Protein AF-A0A158PFU8-F1 (afdb_monomer)

Solvent-accessible surface area (backbone atoms only — not comparable to full-atom values): 24226 Å² total; per-residue (Å²): 132,86,88,90,86,88,87,84,88,77,92,75,87,72,85,65,92,55,83,73,73,72,76,42,40,31,36,37,28,40,74,80,55,76,87,56,80,82,58,69,76,83,52,67,86,47,52,58,71,37,78,46,75,53,52,62,50,78,42,99,86,74,44,71,46,54,56,26,104,49,36,45,83,44,89,92,51,70,25,60,61,66,80,40,66,94,68,68,58,57,47,81,46,75,62,85,61,74,56,66,77,40,70,61,47,43,53,50,39,44,55,60,59,68,48,96,60,63,99,71,56,41,37,30,43,31,32,30,40,40,57,43,67,75,34,35,90,54,46,50,74,48,51,82,44,33,69,30,41,32,41,35,47,82,45,39,50,63,63,76,43,88,82,59,83,78,71,77,56,29,58,60,61,51,101,86,36,58,48,63,49,8,52,48,42,46,49,52,49,42,49,77,30,73,41,59,45,59,32,35,26,48,31,40,71,82,68,81,53,72,66,50,53,52,50,44,59,72,67,49,38,13,32,36,29,38,52,39,54,84,75,50,32,72,79,33,82,84,73,69,49,61,30,40,65,56,46,48,50,30,65,71,65,59,36,63,66,71,75,62,71,66,59,74,68,73,72,69,86,28,78,39,80,41,47,58,85,43,57,82,63,61,67,84,79,54,59,54,87,68,35,44,27,40,35,40,23,65,25,41,74,44,100,82,41,41,73,47,69,50,68,52,41,54,54,42,52,52,53,46,51,52,48,41,72,71,36,95,80,36,74,51,36,43,25,40,30,34,24,46,85,37,52,67,66,59,55,48,62,41,45,74,38,69,66,44,32,52,4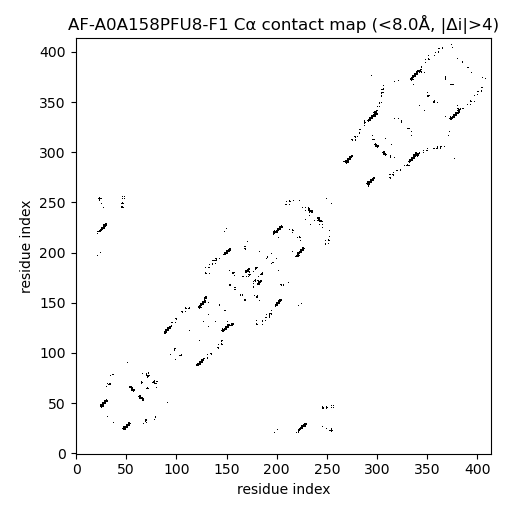7,30,44,50,39,49,46,52,47,32,60,73,69,71,36,72,45,74,41,82,34,78,33,82,61,77,84,86,48,85,59,48,60,57,43,50,51,53,49,54,55,58,42,61,76,70,44,78,76,84,76,69,94,75,78,136

Organism: Angiostrongylus costaricensis (NCBI:txid334426)

Mean predicted aligned error: 17.08 Å

Secondary structure (DSSP, 8-state):
------------------------EEEEEE-PPTT----GGGGTTS--SEEEE----B-TTSPBPPSSTTS---TTS--THHHHTT---EEEEE--SGGGGSSHHHHHHHHHHHS---TT-EEEEEE-HHHHHHHGGGTHHHHTT-SEEEEETTS-GGGGSTT----SS-SS-BTTB-GGGSHHHHHHHHHHTT--GGGEEEEE-SS-HHHHHHHHHHTT-SEEEES-GGGS-TT-TTSS-SSHHHHHHHHHHT---------TT-----EEEE-GGGGG--GGGS-TTT-SEEEEEEEEE-TTSPEE--HHHHHHHHHHHHHHHH-TT---EEEEEESTT--HHHHHHHHHSHHHHHHHHHHHHHHHHHTT-SEEEE---SS---SHHHHHHHHHHHHHHHHHSPP---S---

Foldseek 3Di:
DDDDDDDDDDDDPDPPPPPVLQLAAEEAEAADAAPDQDDCVLVVPFLHPHYHYAQWDQDPVRDIDPRDPRQDVDPVRRGNVVVCVVPDQEDEDEDDDCVLVPCNLLVVLQVVLPPPDDPRYFYEYEYELLVCVVCLLPVVSNQVSGQAYEYALPDFVQVVDVPDDADFAAAQDDPNHDLSSHPVSSVVSNVVSVRPQLRYEYEGEQDDPLVVLVVSVVSVHVYYYYPHLVPAAQPCPVVCDGRNVSRVSSVSSVSPPPVPVCPVPPLPQAEAEDELVCLVPQCVVDDLSRHQEYEFDDWEADLVLAIDDDPSSLNVLVNNVVCQVPDPRHNYFYEYEYAAAPDQVSLCSQQVDPVSLVSNLVNVQVVCVVSVGQYYDYNNYPDPPPDPCSVVSVVVSVVSSVVRHDDPDDDDDD

Nearest PDB structures (foldseek):
  5y2b-assembly1_A  TM=7.414E-01  e=1.163E-07  Ostrinia furnacalis
  5xep-assembly2_F  TM=8.460E-01  e=6.122E-06  Mus musculus
  5xep-assembly2_E  TM=8.469E-01  e=8.685E-06  Mus musculus
  5xep-assembly1_B  TM=8.460E-01  e=1.034E-05  Mus musculus
  4r5e-assembly1_A  TM=8.044E-01  e=1.510E-04  Cycas revoluta

Radius of gyration: 27.93 Å; Cα contacts (8 Å, |Δi|>4): 615; chains: 1; bounding box: 65×87×74 Å

InterPro domains:
  IPR001223 Glycoside hydrolase family 18, catalytic domain [PF00704] (272-405)
  IPR001223 Glycoside hydrolase family 18, catalytic domain [PS51910] (268-414)
  IPR017853 Glycoside hydrolase superfamily [SSF51445] (88-249)
  IPR017853 Glycoside hydrolase superfamily [SSF51445] (274-407)
  IPR050314 Glycosyl hydrolase family 18 [PTHR11177] (268-406)

Sequence (414 aa):
MAMFLIVVSLLSLTLINGVQTASCSFYCFVSPALKETFDISFYRNLSCTHFVYGSSRIRPDMSLYGVTARDNMDVMKPGNLRKFLGHLDGLFIRIDGPILESTISQHFLSAVSMTPSKPSFKTTLAISPRWMWRIGDRLSDLVDYVDHIYIAMEELPSSEDAYSVSHLDPLMSAQSIPLEDTISGCIDKMLNSDIPAKKIIVGLSSGGRTFKIHWINHQGLGGVGLSSLQLDDPTDRCGLGQYPSHMMIGKMLKCRTRDHHRQPPAQCTRLCYLDKGAEKFDPWSLQPYWCSHLVIGPIDIQLTDAIEISVPVKNLISRVNDWIRKSDDNKAKIVLSIGAQQMNDIWRMELSIPIKRMNLINNIKNTVRFMNASGVEISWTFEPLGSVMDASLLSQFLVDLRTVLPQVGGLLTP

pLDDT: mean 80.52, std 19.11, range [22.08, 97.0]

Structure (mmCIF, N/CA/C/O backbone):
data_AF-A0A158PFU8-F1
#
_entry.id   AF-A0A158PFU8-F1
#
loop_
_atom_site.group_PDB
_atom_site.id
_atom_site.type_symbol
_atom_site.label_atom_id
_atom_site.label_alt_id
_atom_site.label_comp_id
_atom_site.label_asym_id
_atom_site.label_entity_id
_atom_site.label_seq_id
_atom_site.pdbx_PDB_ins_code
_atom_site.Cartn_x
_atom_site.Cartn_y
_atom_site.Cartn_z
_atom_site.occupancy
_atom_site.B_iso_or_equiv
_atom_site.auth_seq_id
_atom_site.auth_comp_id
_atom_site.auth_asym_id
_atom_site.auth_atom_id
_atom_site.pdbx_PDB_model_num
ATOM 1 N N . MET A 1 1 ? 8.825 -63.154 5.229 1.00 31.97 1 MET A N 1
ATOM 2 C CA . MET A 1 1 ? 7.919 -62.853 6.359 1.00 31.97 1 MET A CA 1
ATOM 3 C C . MET A 1 1 ? 7.050 -61.666 5.962 1.00 31.97 1 MET A C 1
ATOM 5 O O . MET A 1 1 ? 7.581 -60.758 5.344 1.00 31.97 1 MET A O 1
ATOM 9 N N . ALA A 1 2 ? 5.747 -61.788 6.231 1.00 28.09 2 ALA A N 1
ATOM 10 C CA . ALA A 1 2 ? 4.592 -60.898 6.007 1.00 28.09 2 ALA A CA 1
ATOM 11 C C . ALA A 1 2 ? 4.867 -5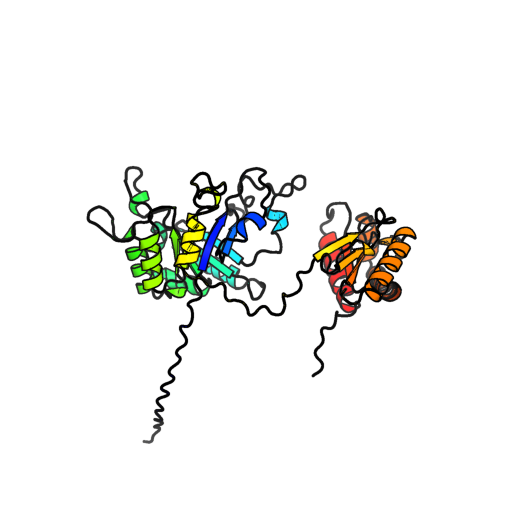9.386 5.766 1.00 28.09 2 ALA A C 1
ATOM 13 O O . ALA A 1 2 ? 5.686 -58.805 6.464 1.00 28.09 2 ALA A O 1
ATOM 14 N N . MET A 1 3 ? 4.308 -58.759 4.711 1.00 26.41 3 MET A N 1
ATOM 15 C CA . MET A 1 3 ? 2.933 -58.189 4.578 1.00 26.41 3 MET A CA 1
ATOM 16 C C . MET A 1 3 ? 2.841 -56.814 5.285 1.00 26.41 3 MET A C 1
ATOM 18 O O . MET A 1 3 ? 3.115 -56.725 6.471 1.00 26.41 3 MET A O 1
ATOM 22 N N . PHE A 1 4 ? 2.583 -55.697 4.593 1.00 24.91 4 PHE A N 1
ATOM 23 C CA . PHE A 1 4 ? 1.232 -55.281 4.201 1.00 24.91 4 PHE A CA 1
ATOM 24 C C . PHE A 1 4 ? 1.160 -54.477 2.894 1.00 24.91 4 PHE A C 1
ATOM 26 O O . PHE A 1 4 ? 1.997 -53.634 2.588 1.00 24.91 4 PHE A O 1
ATOM 33 N N . LEU A 1 5 ? 0.067 -54.748 2.186 1.00 24.41 5 LEU A N 1
ATOM 34 C CA . LEU A 1 5 ? -0.442 -54.111 0.982 1.00 24.41 5 LEU A CA 1
ATOM 35 C C . LEU A 1 5 ? -1.706 -53.340 1.386 1.00 24.41 5 LEU A C 1
ATOM 37 O O . LEU A 1 5 ? -2.567 -53.936 2.029 1.00 24.41 5 LEU A O 1
ATOM 41 N N . ILE A 1 6 ? -1.857 -52.076 0.983 1.00 22.08 6 ILE A N 1
ATOM 42 C CA . ILE A 1 6 ? -3.178 -51.475 0.737 1.00 22.08 6 ILE A CA 1
ATOM 43 C C . ILE A 1 6 ? -3.069 -50.652 -0.546 1.00 22.08 6 ILE A C 1
ATOM 45 O O . ILE A 1 6 ? -2.431 -49.604 -0.585 1.00 22.08 6 ILE A O 1
ATOM 49 N N . VAL A 1 7 ? -3.713 -51.156 -1.595 1.00 30.36 7 VAL A N 1
ATOM 50 C CA . VAL A 1 7 ? -4.114 -50.393 -2.776 1.00 30.36 7 VAL A CA 1
ATOM 51 C C . VAL A 1 7 ? -5.617 -50.200 -2.659 1.00 30.36 7 VAL A C 1
ATOM 53 O O . VAL A 1 7 ? -6.341 -51.188 -2.583 1.00 30.36 7 VAL A O 1
ATOM 56 N N . VAL A 1 8 ? -6.092 -48.957 -2.709 1.00 22.50 8 VAL A N 1
ATOM 57 C CA . VAL A 1 8 ? -7.432 -48.650 -3.225 1.00 22.50 8 VAL A CA 1
ATOM 58 C C . VAL A 1 8 ? -7.310 -47.404 -4.090 1.00 22.50 8 VAL A C 1
ATOM 60 O O . VAL A 1 8 ? -6.978 -46.322 -3.616 1.00 22.50 8 VAL A O 1
ATOM 63 N N . SER A 1 9 ? -7.543 -47.598 -5.383 1.00 32.50 9 SER A N 1
ATOM 64 C CA . SER A 1 9 ? -7.695 -46.547 -6.380 1.00 32.50 9 SER A CA 1
ATOM 65 C C . SER A 1 9 ? -9.160 -46.111 -6.409 1.00 32.50 9 SER A C 1
ATOM 67 O O . SER A 1 9 ? -10.050 -46.960 -6.391 1.00 32.50 9 SER A O 1
ATOM 69 N N . LEU A 1 10 ? -9.422 -44.807 -6.486 1.00 22.45 10 LEU A N 1
ATOM 70 C CA . LEU A 1 10 ? -10.720 -44.286 -6.906 1.00 22.45 10 LEU A CA 1
ATOM 71 C C . LEU A 1 10 ? -10.498 -43.015 -7.724 1.00 22.45 10 LEU A C 1
ATOM 73 O O . LEU A 1 10 ? -10.173 -41.953 -7.194 1.00 22.45 10 LEU A O 1
ATOM 77 N N . LEU A 1 11 ? -10.677 -43.154 -9.040 1.00 28.84 11 LEU A N 1
ATOM 78 C CA . LEU A 1 11 ? -10.940 -42.039 -9.937 1.00 28.84 11 LEU A CA 1
ATOM 79 C C . LEU A 1 11 ? -12.129 -41.244 -9.388 1.00 28.84 11 LEU A C 1
ATOM 81 O O . LEU A 1 11 ? -13.253 -41.739 -9.359 1.00 28.84 11 LEU A O 1
ATOM 85 N N . SER A 1 12 ? -11.887 -39.991 -9.021 1.00 24.19 12 SER A N 1
ATOM 86 C CA . SER A 1 12 ? -12.915 -38.958 -9.054 1.00 24.19 12 SER A CA 1
ATOM 87 C C . SER A 1 12 ? -12.615 -38.061 -10.242 1.00 24.19 12 SER A C 1
ATOM 89 O O . SER A 1 12 ? -11.758 -37.184 -10.190 1.00 24.19 12 SER A O 1
ATOM 91 N N . LEU A 1 13 ? -13.323 -38.322 -11.338 1.00 26.81 13 LEU A N 1
ATOM 92 C CA . LEU A 1 13 ? -13.509 -37.385 -12.436 1.00 26.81 13 LEU A CA 1
ATOM 93 C C . LEU A 1 13 ? -14.462 -36.298 -11.923 1.00 26.81 13 LEU A C 1
ATOM 95 O O . LEU A 1 13 ? -15.665 -36.329 -12.165 1.00 26.81 13 LEU A O 1
ATOM 99 N N . THR A 1 14 ? -13.936 -35.351 -11.152 1.00 26.59 14 THR A N 1
ATOM 100 C CA . THR A 1 14 ? -14.622 -34.083 -10.938 1.00 26.59 14 THR A CA 1
ATOM 101 C C . THR A 1 14 ? -14.236 -33.158 -12.083 1.00 26.59 14 THR A C 1
ATOM 103 O O . THR A 1 14 ? -13.202 -32.496 -12.083 1.00 26.59 14 THR A O 1
ATOM 106 N N . LEU A 1 15 ? -15.124 -33.106 -13.077 1.00 31.70 15 LEU A N 1
ATOM 107 C CA . LEU A 1 15 ? -15.382 -31.892 -13.842 1.00 31.70 15 LEU A CA 1
ATOM 108 C C . LEU A 1 15 ? -15.686 -30.768 -12.843 1.00 31.70 15 LEU A C 1
ATOM 110 O O . LEU A 1 15 ? -16.838 -30.500 -12.516 1.00 31.70 15 LEU A O 1
ATOM 114 N N . ILE A 1 16 ? -14.648 -30.100 -12.351 1.00 30.95 16 ILE A N 1
ATOM 115 C CA . ILE A 1 16 ? -14.786 -28.730 -11.886 1.00 30.95 16 ILE A CA 1
ATOM 116 C C . ILE A 1 16 ? -14.443 -27.878 -13.100 1.00 30.95 16 ILE A C 1
ATOM 118 O O . ILE A 1 16 ? -13.315 -27.437 -13.302 1.00 30.95 16 ILE A O 1
ATOM 122 N N . ASN A 1 17 ? -15.477 -27.638 -13.910 1.00 32.44 17 ASN A N 1
ATOM 123 C CA . ASN A 1 17 ? -15.646 -26.347 -14.562 1.00 32.44 17 ASN A CA 1
ATOM 124 C C . ASN A 1 17 ? -15.708 -25.292 -13.456 1.00 32.44 17 ASN A C 1
ATOM 126 O O . ASN A 1 17 ? -16.758 -24.848 -13.009 1.00 32.44 17 ASN A O 1
ATOM 130 N N . GLY A 1 18 ? -14.534 -24.947 -12.973 1.00 30.00 18 GLY A N 1
ATOM 131 C CA . GLY A 1 18 ? -14.270 -23.837 -12.105 1.00 30.00 18 GLY A CA 1
ATOM 132 C C . GLY A 1 18 ? -12.925 -23.382 -12.589 1.00 30.00 18 GLY A C 1
ATOM 133 O O . GLY A 1 18 ? -11.903 -23.867 -12.118 1.00 30.00 18 GLY A O 1
ATOM 134 N N . VAL A 1 19 ? -12.938 -22.488 -13.579 1.00 32.72 19 VAL A N 1
ATOM 135 C CA . VAL A 1 19 ? -11.838 -21.551 -13.764 1.00 32.72 19 VAL A CA 1
ATOM 136 C C . VAL A 1 19 ? -11.640 -20.949 -12.382 1.00 32.72 19 VAL A C 1
ATOM 138 O O . VAL A 1 19 ? -12.402 -20.080 -11.959 1.00 32.72 19 VAL A O 1
ATOM 141 N N . GLN A 1 20 ? -10.702 -21.511 -11.623 1.00 36.12 20 GLN A N 1
ATOM 142 C CA . GLN A 1 20 ? -10.224 -20.927 -10.396 1.00 36.12 20 GLN A CA 1
ATOM 143 C C . GLN A 1 20 ? -9.591 -19.646 -10.898 1.00 36.12 20 GLN A C 1
ATOM 145 O O . GLN A 1 20 ? -8.508 -19.673 -11.473 1.00 36.12 20 GLN A O 1
ATOM 150 N N . THR A 1 21 ? -10.364 -18.560 -10.863 1.00 40.78 21 THR A N 1
ATOM 151 C CA . THR A 1 21 ? -9.918 -17.255 -11.322 1.00 40.78 21 THR A CA 1
ATOM 152 C C . THR A 1 21 ? -8.665 -16.980 -10.521 1.00 40.78 21 THR A C 1
ATOM 154 O O . THR A 1 21 ? -8.763 -16.758 -9.310 1.00 40.78 21 THR A O 1
ATOM 157 N N . ALA A 1 22 ? -7.505 -17.122 -11.167 1.00 47.59 22 ALA A N 1
ATOM 158 C CA . ALA A 1 22 ? -6.227 -16.822 -10.562 1.00 47.59 22 ALA A CA 1
ATOM 159 C C . ALA A 1 22 ? -6.383 -15.446 -9.916 1.00 47.59 22 ALA A C 1
ATOM 161 O O . ALA A 1 22 ? -6.897 -14.519 -10.551 1.00 47.59 22 ALA A O 1
ATOM 162 N N . SER A 1 23 ? -6.085 -15.349 -8.618 1.00 63.56 23 SER A N 1
ATOM 163 C CA . SER A 1 23 ? -6.153 -14.079 -7.907 1.00 63.56 23 SER A CA 1
ATOM 164 C C . SER A 1 23 ? -5.092 -13.179 -8.516 1.00 63.56 23 SER A C 1
ATOM 166 O O . SER A 1 23 ? -3.912 -13.284 -8.206 1.00 63.56 23 SER A O 1
ATOM 168 N N . CYS A 1 24 ? -5.530 -12.374 -9.461 1.00 80.81 24 CYS A N 1
ATOM 169 C CA . CYS A 1 24 ? -4.698 -11.495 -10.237 1.00 80.81 24 CYS A CA 1
ATOM 170 C C . CYS A 1 24 ? -4.407 -10.247 -9.405 1.00 80.81 24 CYS A C 1
ATOM 172 O O . CYS A 1 24 ? -5.336 -9.586 -8.932 1.00 80.81 24 CYS A O 1
ATOM 174 N N . SER A 1 25 ? -3.126 -9.953 -9.207 1.00 90.94 25 SER A N 1
ATOM 175 C CA . SER A 1 25 ? -2.659 -8.805 -8.440 1.00 90.94 25 SER A CA 1
ATOM 176 C C . SER A 1 25 ? -2.202 -7.692 -9.380 1.00 90.94 25 SER A C 1
ATOM 178 O O . SER A 1 25 ? -1.224 -7.827 -10.106 1.00 90.94 25 SER A O 1
ATOM 180 N N . PHE A 1 26 ? -2.899 -6.563 -9.349 1.00 92.62 26 PHE A N 1
ATOM 181 C CA . PHE A 1 26 ? -2.483 -5.324 -9.998 1.00 92.62 26 PHE A CA 1
ATOM 182 C C . PHE A 1 26 ? -1.980 -4.314 -8.955 1.00 92.62 26 PHE A C 1
ATOM 184 O O . PHE A 1 26 ? -2.772 -3.838 -8.132 1.00 92.62 26 PHE A O 1
ATOM 191 N N . TYR A 1 27 ? -0.677 -4.028 -8.983 1.00 93.12 27 TYR A N 1
ATOM 192 C CA . TYR A 1 27 ? 0.016 -3.067 -8.125 1.00 93.12 27 TYR A CA 1
ATOM 193 C C . TYR A 1 27 ? 0.116 -1.705 -8.812 1.00 93.12 27 TYR A C 1
ATOM 195 O O . TYR A 1 27 ? 0.664 -1.589 -9.906 1.00 93.12 27 TYR A O 1
ATOM 203 N N . CYS A 1 28 ? -0.371 -0.667 -8.145 1.00 91.19 28 CYS A N 1
ATOM 204 C CA . CYS A 1 28 ? -0.339 0.704 -8.635 1.00 91.19 28 CYS A CA 1
ATOM 205 C C . CYS A 1 28 ? 0.478 1.558 -7.675 1.00 91.19 28 CYS A C 1
ATOM 207 O O . CYS A 1 28 ? 0.137 1.678 -6.494 1.00 91.19 28 CYS A O 1
ATOM 209 N N . PHE A 1 29 ? 1.570 2.131 -8.170 1.00 89.69 29 PHE A N 1
ATOM 210 C CA . PHE A 1 29 ? 2.463 2.934 -7.344 1.00 89.69 29 PHE A CA 1
ATOM 211 C C . PHE A 1 29 ? 2.006 4.385 -7.340 1.00 89.69 29 PHE A C 1
ATOM 213 O O . PHE A 1 29 ? 1.628 4.944 -8.369 1.00 89.69 29 PHE A O 1
ATOM 220 N N . VAL A 1 30 ? 2.061 4.993 -6.160 1.00 85.19 30 VAL A N 1
ATOM 221 C CA . VAL A 1 30 ? 1.772 6.406 -5.946 1.00 85.19 30 VAL A CA 1
ATOM 222 C C . VAL A 1 30 ? 2.993 7.031 -5.295 1.00 85.19 30 VAL A C 1
ATOM 224 O O . VAL A 1 30 ? 3.380 6.667 -4.185 1.00 85.19 30 VAL A O 1
ATOM 227 N N . SER A 1 31 ? 3.568 8.025 -5.964 1.00 80.00 31 SER A N 1
ATOM 228 C CA . SER A 1 31 ? 4.643 8.857 -5.416 1.00 80.00 31 SER A CA 1
ATOM 229 C C . SER A 1 31 ? 4.145 10.288 -5.189 1.00 80.00 31 SER A C 1
ATOM 231 O O . SER A 1 31 ? 4.241 11.108 -6.102 1.00 80.00 31 SER A O 1
ATOM 233 N N . PRO A 1 32 ? 3.574 10.593 -4.010 1.00 69.38 32 PRO A N 1
ATOM 234 C CA . PRO A 1 32 ? 2.968 11.897 -3.740 1.00 69.38 32 PRO A CA 1
ATOM 235 C C . PRO A 1 32 ? 3.997 13.034 -3.840 1.00 69.38 32 PRO A C 1
ATOM 237 O O . PRO A 1 32 ? 5.146 12.901 -3.402 1.00 69.38 32 PRO A O 1
ATOM 240 N N . ALA A 1 33 ? 3.581 14.171 -4.399 1.00 66.56 33 ALA A N 1
ATOM 241 C CA . ALA A 1 33 ? 4.406 15.371 -4.480 1.00 66.56 33 ALA A CA 1
ATOM 242 C C . ALA A 1 33 ? 4.462 16.142 -3.142 1.00 66.56 33 ALA A C 1
ATOM 244 O O . ALA A 1 33 ? 3.654 15.947 -2.233 1.00 66.56 33 ALA A O 1
ATOM 245 N N . LEU A 1 34 ? 5.422 17.072 -3.029 1.00 60.81 34 LEU A N 1
ATOM 246 C CA . LEU A 1 34 ? 5.538 17.996 -1.890 1.00 60.81 34 LEU A CA 1
ATOM 247 C C . LEU A 1 34 ? 4.217 18.763 -1.702 1.00 60.81 34 LEU A C 1
ATOM 249 O O . LEU A 1 34 ? 3.861 19.565 -2.562 1.00 60.81 34 LEU A O 1
ATOM 253 N N . LYS A 1 35 ? 3.554 18.579 -0.549 1.00 61.03 35 LYS A N 1
ATOM 254 C CA . LYS A 1 35 ? 2.287 19.242 -0.157 1.00 61.03 35 LYS A CA 1
ATOM 255 C C . LYS A 1 35 ? 1.042 18.817 -0.948 1.00 61.03 35 LYS A C 1
ATOM 257 O O . LYS A 1 35 ? 0.001 19.455 -0.809 1.00 61.03 35 LYS A O 1
ATOM 262 N N . GLU A 1 36 ? 1.123 17.766 -1.756 1.00 64.50 36 GLU A N 1
ATOM 263 C CA . GLU A 1 36 ? -0.063 17.203 -2.394 1.00 64.50 36 GLU A CA 1
ATOM 264 C C . GLU A 1 36 ? -0.944 16.563 -1.320 1.00 64.50 36 GLU A C 1
ATOM 266 O O . GLU A 1 36 ? -0.452 15.796 -0.499 1.00 64.50 36 GLU A O 1
ATOM 271 N N . THR A 1 37 ? -2.239 16.865 -1.289 1.00 63.44 37 THR A N 1
ATOM 272 C CA . THR A 1 37 ? -3.178 16.111 -0.458 1.00 63.44 37 THR A CA 1
ATOM 273 C C . THR A 1 37 ? -3.583 14.859 -1.214 1.00 63.44 37 THR A C 1
ATOM 275 O O . THR A 1 37 ? -4.296 14.950 -2.210 1.00 63.44 37 THR A O 1
ATOM 278 N N . PHE A 1 38 ? -3.160 13.692 -0.736 1.00 69.75 38 PHE A N 1
ATOM 279 C CA . PHE A 1 38 ? -3.617 12.433 -1.302 1.00 69.75 38 PHE A CA 1
ATOM 280 C C . PHE A 1 38 ? -5.112 12.277 -1.011 1.00 69.75 38 PHE A C 1
ATOM 282 O O . PHE A 1 38 ? -5.532 12.250 0.155 1.00 69.75 38 PHE A O 1
ATOM 289 N N . ASP A 1 39 ? -5.901 12.187 -2.076 1.00 70.56 39 ASP A N 1
ATOM 290 C CA . ASP A 1 39 ? -7.313 11.844 -2.030 1.00 70.56 39 ASP A CA 1
ATOM 291 C C . ASP A 1 39 ? -7.526 10.536 -2.793 1.00 70.56 39 ASP A C 1
ATOM 293 O O . ASP A 1 39 ? -7.308 10.440 -4.000 1.00 70.56 39 ASP A O 1
ATOM 297 N N . ILE A 1 40 ? -7.953 9.511 -2.055 1.00 71.50 40 ILE A N 1
ATOM 298 C CA . ILE A 1 40 ? -8.191 8.180 -2.605 1.00 71.50 40 ILE A CA 1
ATOM 299 C C . ILE A 1 40 ? -9.355 8.162 -3.606 1.00 71.50 40 ILE A C 1
ATOM 301 O O . ILE A 1 40 ? -9.469 7.227 -4.397 1.00 71.50 40 ILE A O 1
ATOM 305 N N . SER A 1 41 ? -10.229 9.176 -3.573 1.00 70.69 41 SER A N 1
ATOM 306 C CA . SER A 1 41 ? -11.393 9.290 -4.452 1.00 70.69 41 SER A CA 1
ATOM 307 C C . SER A 1 41 ? -11.003 9.298 -5.933 1.00 70.69 41 SER A C 1
ATOM 309 O O . SER A 1 41 ? -11.657 8.613 -6.721 1.00 70.69 41 SER A O 1
ATOM 311 N N . PHE A 1 42 ? -9.880 9.939 -6.279 1.00 72.50 42 PHE A N 1
ATOM 312 C CA . PHE A 1 42 ? -9.339 9.989 -7.641 1.00 72.50 42 PHE A CA 1
ATOM 313 C C . PHE A 1 42 ? -8.931 8.616 -8.183 1.00 72.50 42 PHE A C 1
ATOM 315 O O . PHE A 1 42 ? -8.927 8.402 -9.391 1.00 72.50 42 PHE A O 1
ATOM 322 N N . TYR A 1 43 ? -8.646 7.659 -7.299 1.00 77.44 43 TYR A N 1
ATOM 323 C CA . TYR A 1 43 ? -8.180 6.326 -7.676 1.00 77.44 43 TYR A CA 1
ATOM 324 C C . TYR A 1 43 ? -9.273 5.250 -7.593 1.00 77.44 43 TYR A C 1
ATOM 326 O O . TYR A 1 43 ? -9.025 4.101 -7.954 1.00 77.44 43 TYR A O 1
ATOM 334 N N . ARG A 1 44 ? -10.496 5.594 -7.152 1.00 71.81 44 ARG A N 1
ATOM 335 C CA . ARG A 1 44 ? -11.589 4.623 -6.915 1.00 71.81 44 ARG A CA 1
ATOM 336 C C . ARG A 1 44 ? -12.018 3.840 -8.152 1.00 71.81 44 ARG A C 1
ATOM 338 O O . ARG A 1 44 ? -12.536 2.738 -8.012 1.00 71.81 44 ARG A O 1
ATOM 345 N N . ASN A 1 45 ? -11.823 4.408 -9.337 1.00 79.88 45 ASN A N 1
ATOM 346 C CA . ASN A 1 45 ? -12.229 3.788 -10.597 1.00 79.88 45 ASN A CA 1
ATOM 347 C C . ASN A 1 45 ? -11.140 2.893 -11.206 1.00 79.88 45 ASN A C 1
ATOM 349 O O . ASN A 1 45 ? -11.356 2.293 -12.259 1.00 79.88 45 ASN A O 1
ATOM 353 N N . LEU A 1 46 ? -9.974 2.797 -10.565 1.00 84.50 46 LEU A N 1
ATOM 354 C CA . LEU A 1 46 ? -8.888 1.950 -11.033 1.00 84.50 46 LEU A CA 1
ATOM 355 C C . LEU A 1 46 ? -9.084 0.514 -10.553 1.00 84.50 46 LEU A C 1
ATOM 357 O O . LEU A 1 46 ? -9.470 0.268 -9.415 1.00 84.50 46 LEU A O 1
ATOM 361 N N . SER A 1 47 ? -8.734 -0.454 -11.398 1.00 87.00 47 SER A N 1
ATOM 362 C CA . SER A 1 47 ? -8.766 -1.884 -11.048 1.00 87.00 47 SER A CA 1
ATOM 363 C C . SER A 1 47 ? -7.559 -2.329 -10.207 1.00 87.00 47 SER A C 1
ATOM 365 O O . SER A 1 47 ? -7.217 -3.510 -10.190 1.00 87.00 47 SER A O 1
ATOM 367 N N . CYS A 1 48 ? -6.876 -1.386 -9.559 1.00 87.75 48 CYS A N 1
ATOM 368 C CA . CYS A 1 48 ? -5.737 -1.650 -8.694 1.00 87.75 48 CYS A CA 1
ATOM 369 C C . CYS A 1 48 ? -6.185 -2.513 -7.513 1.00 87.75 48 CYS A C 1
ATOM 371 O O . CYS A 1 48 ? -7.110 -2.163 -6.784 1.00 87.75 48 CYS A O 1
ATOM 373 N N . THR A 1 49 ? -5.509 -3.637 -7.313 1.00 88.56 49 THR A N 1
ATOM 374 C CA . THR A 1 49 ? -5.725 -4.503 -6.141 1.00 88.56 49 THR A CA 1
ATOM 375 C C . THR A 1 49 ? -4.821 -4.117 -4.974 1.00 88.56 49 THR A C 1
ATOM 377 O O . THR A 1 49 ? -5.166 -4.368 -3.826 1.00 88.56 49 THR A O 1
ATOM 380 N N . HIS A 1 50 ? -3.677 -3.497 -5.276 1.00 90.06 50 HIS A N 1
ATOM 381 C CA . HIS A 1 50 ? -2.691 -3.045 -4.308 1.00 90.06 50 HIS A CA 1
ATOM 382 C C . HIS A 1 50 ? -2.275 -1.619 -4.673 1.00 90.06 50 HIS A C 1
ATOM 384 O O . HIS A 1 50 ? -1.873 -1.358 -5.808 1.00 90.06 50 HIS A O 1
ATOM 390 N N . PHE A 1 51 ? -2.352 -0.701 -3.712 1.00 89.06 51 PHE A N 1
ATOM 391 C CA . PHE A 1 51 ? -1.778 0.637 -3.835 1.00 89.06 51 PHE A CA 1
ATOM 392 C C . PHE A 1 51 ? -0.481 0.689 -3.035 1.00 89.06 51 PHE A C 1
ATOM 394 O O . PHE A 1 51 ? -0.496 0.517 -1.816 1.00 89.06 51 PHE A O 1
ATOM 401 N N . VAL A 1 52 ? 0.640 0.924 -3.715 1.00 88.94 52 VAL A N 1
ATOM 402 C CA . VAL A 1 52 ? 1.944 1.094 -3.063 1.00 88.94 52 VAL A CA 1
ATOM 403 C C . VAL A 1 52 ? 2.185 2.583 -2.880 1.00 88.94 52 VAL A C 1
ATOM 405 O O . VAL A 1 52 ? 2.374 3.318 -3.849 1.00 88.94 52 VAL A O 1
ATOM 408 N N . TYR A 1 53 ? 2.124 3.034 -1.630 1.00 84.25 53 TYR A N 1
ATOM 409 C CA . TYR A 1 53 ? 2.198 4.447 -1.279 1.00 84.25 53 TYR A CA 1
ATOM 410 C C . TYR A 1 53 ? 3.605 4.846 -0.825 1.00 84.25 53 TYR A C 1
ATOM 412 O O . TYR A 1 53 ? 4.078 4.406 0.224 1.00 84.25 53 TYR A O 1
ATOM 420 N N . GLY A 1 54 ? 4.237 5.748 -1.578 1.00 79.88 54 GLY A N 1
ATOM 421 C CA . GLY A 1 54 ? 5.520 6.347 -1.220 1.00 79.88 54 GLY A CA 1
ATOM 422 C C . GLY A 1 54 ? 6.663 5.336 -1.068 1.00 79.88 54 GLY A C 1
ATOM 423 O O . GLY A 1 54 ? 6.582 4.186 -1.487 1.00 79.88 54 GLY A O 1
ATOM 424 N N . SER A 1 55 ? 7.768 5.787 -0.473 1.00 78.75 55 SER A N 1
ATOM 425 C CA . SER A 1 55 ? 8.932 4.941 -0.184 1.00 78.75 55 SER A CA 1
ATOM 426 C C . SER A 1 55 ? 9.705 5.491 1.008 1.00 78.75 55 SER A C 1
ATOM 428 O O . SER A 1 55 ? 10.015 6.681 1.024 1.00 78.75 55 SER A O 1
ATOM 430 N N . SER A 1 56 ? 10.080 4.654 1.969 1.00 76.81 56 SER A N 1
ATOM 431 C CA . SER A 1 56 ? 11.037 5.014 3.020 1.00 76.81 56 SER A CA 1
ATOM 432 C C . SER A 1 56 ? 12.335 4.228 2.839 1.00 76.81 56 SER A C 1
ATOM 434 O O . SER A 1 56 ? 12.328 3.129 2.288 1.00 76.81 56 SER A O 1
ATOM 436 N N . ARG A 1 57 ? 13.453 4.804 3.283 1.00 79.12 57 ARG A N 1
ATOM 437 C CA . ARG A 1 57 ? 14.756 4.135 3.334 1.00 79.12 57 ARG A CA 1
ATOM 438 C C . ARG A 1 57 ? 15.117 3.854 4.785 1.00 79.12 57 ARG A C 1
ATOM 440 O O . ARG A 1 57 ? 14.864 4.691 5.644 1.00 79.12 57 ARG A O 1
ATOM 447 N N . ILE A 1 58 ? 15.751 2.719 5.043 1.00 75.00 58 ILE A N 1
ATOM 448 C CA . ILE A 1 58 ? 16.301 2.402 6.364 1.00 75.00 58 ILE A CA 1
ATOM 449 C C . ILE A 1 58 ? 17.649 3.124 6.510 1.00 75.00 58 ILE A C 1
ATOM 451 O O . ILE A 1 58 ? 18.460 3.144 5.582 1.00 75.00 58 ILE A O 1
ATOM 455 N N . ARG A 1 59 ? 17.866 3.771 7.653 1.00 73.62 59 ARG A N 1
ATOM 456 C CA . ARG A 1 59 ? 19.128 4.405 8.042 1.00 73.62 59 ARG A CA 1
ATOM 457 C C . ARG A 1 59 ? 20.096 3.376 8.637 1.00 73.62 59 ARG A C 1
ATOM 459 O O . ARG A 1 59 ? 19.655 2.327 9.100 1.00 73.62 59 ARG A O 1
ATOM 466 N N . PRO A 1 60 ? 21.403 3.692 8.718 1.00 76.62 60 PRO A N 1
ATOM 467 C CA . PRO A 1 60 ? 22.371 2.828 9.398 1.00 76.62 60 PRO A CA 1
ATOM 468 C C . PRO A 1 60 ? 22.027 2.528 10.868 1.00 76.62 60 PRO A C 1
ATOM 470 O O . PRO A 1 60 ? 22.427 1.493 11.385 1.00 76.62 60 PRO A O 1
ATOM 473 N N . ASP A 1 61 ? 21.271 3.407 11.533 1.00 76.31 61 ASP A N 1
ATOM 474 C CA . ASP A 1 61 ? 20.785 3.236 12.912 1.00 76.31 61 ASP A CA 1
ATOM 475 C C . ASP A 1 61 ? 19.478 2.422 13.011 1.00 76.31 61 ASP A C 1
ATOM 477 O O . ASP A 1 61 ? 18.839 2.403 14.060 1.00 76.31 61 ASP A O 1
ATOM 481 N N . MET A 1 62 ? 19.064 1.767 11.919 1.00 67.25 62 MET A N 1
ATOM 482 C CA . MET A 1 62 ? 17.831 0.980 11.792 1.00 67.25 62 MET A CA 1
ATOM 483 C C . MET A 1 62 ? 16.528 1.783 11.926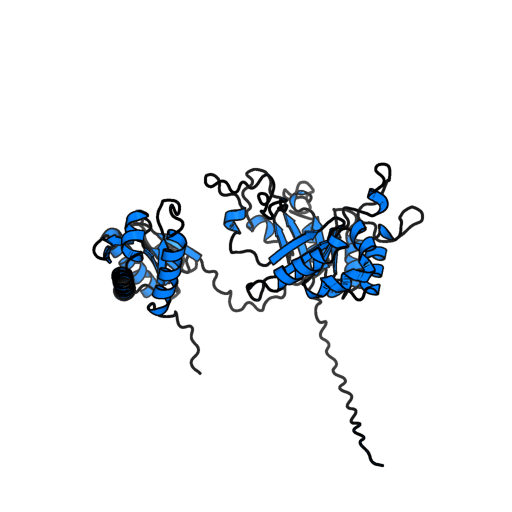 1.00 67.25 62 MET A C 1
ATOM 485 O O . MET A 1 62 ? 15.442 1.200 11.930 1.00 67.25 62 MET A O 1
ATOM 489 N N . SER A 1 63 ? 16.596 3.115 11.975 1.00 71.62 63 SER A N 1
ATOM 490 C CA . SER A 1 63 ? 15.410 3.964 11.875 1.00 71.62 63 SER A CA 1
ATOM 491 C C . SER A 1 63 ? 15.010 4.200 10.415 1.00 71.62 63 SER A C 1
ATOM 493 O O . SER A 1 63 ? 15.806 4.059 9.487 1.00 71.62 63 SER A O 1
ATOM 495 N N . LEU A 1 64 ? 13.750 4.554 10.179 1.00 67.38 64 LEU A N 1
ATOM 496 C CA . LEU A 1 64 ? 13.260 4.893 8.845 1.00 67.38 64 LEU A CA 1
ATOM 497 C C . LEU A 1 64 ? 13.505 6.381 8.548 1.00 67.38 64 LEU A C 1
ATOM 499 O O . LEU A 1 64 ? 13.191 7.254 9.358 1.00 67.38 64 LEU A O 1
ATOM 503 N N . TYR A 1 65 ? 14.001 6.700 7.350 1.00 65.38 65 TYR A N 1
ATOM 504 C CA . TYR A 1 65 ? 13.800 8.025 6.762 1.00 65.38 65 TYR A CA 1
ATOM 505 C C . TYR A 1 65 ? 12.290 8.301 6.647 1.00 65.38 65 TYR A C 1
ATOM 507 O O . TYR A 1 65 ? 11.490 7.370 6.546 1.00 65.38 65 TYR A O 1
ATOM 515 N N . GLY A 1 66 ? 11.874 9.572 6.630 1.00 58.81 66 GLY A N 1
ATOM 516 C CA . GLY A 1 66 ? 10.473 9.910 6.345 1.00 58.81 66 GLY A CA 1
ATOM 517 C C . GLY A 1 66 ? 9.980 9.180 5.088 1.00 58.81 66 GLY A C 1
ATOM 518 O O . GLY A 1 66 ? 10.734 9.047 4.119 1.00 58.81 66 GLY A O 1
ATOM 519 N N . VAL A 1 67 ? 8.759 8.629 5.135 1.00 58.19 67 VAL A N 1
ATOM 520 C CA . VAL A 1 67 ? 8.134 7.966 3.981 1.00 58.19 67 VAL A CA 1
ATOM 521 C C . VAL A 1 67 ? 7.982 9.033 2.903 1.00 58.19 67 VAL A C 1
ATOM 523 O O . VAL A 1 67 ? 7.138 9.909 2.996 1.00 58.19 67 VAL A O 1
ATOM 526 N N . THR A 1 68 ? 8.849 8.968 1.898 1.00 53.91 68 THR A N 1
ATOM 527 C CA . TH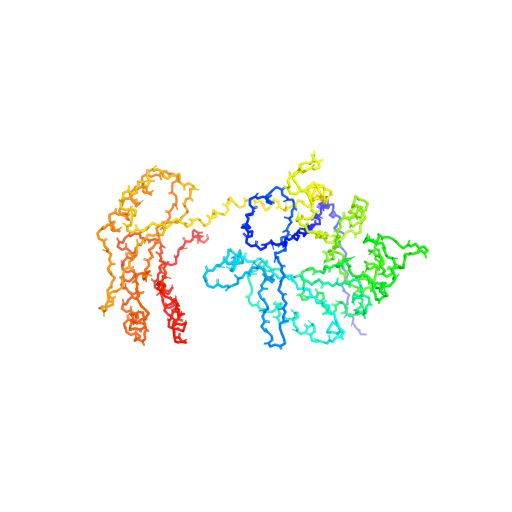R A 1 68 ? 9.256 10.028 0.968 1.00 53.91 68 THR A CA 1
ATOM 528 C C . THR A 1 68 ? 10.062 11.152 1.632 1.00 53.91 68 THR A C 1
ATOM 530 O O . THR A 1 68 ? 9.764 11.609 2.731 1.00 53.91 68 THR A O 1
ATOM 533 N N . ALA A 1 69 ? 11.051 11.700 0.919 1.00 45.72 69 ALA A N 1
ATOM 534 C CA . ALA A 1 69 ? 11.798 12.895 1.341 1.00 45.72 69 ALA A CA 1
ATOM 535 C C . ALA A 1 69 ? 10.923 14.176 1.442 1.00 45.72 69 ALA A C 1
ATOM 537 O O . ALA A 1 69 ? 11.450 15.286 1.473 1.00 45.72 69 ALA A O 1
ATOM 538 N N . ARG A 1 70 ? 9.590 14.037 1.362 1.00 52.84 70 ARG A N 1
ATOM 539 C CA . ARG A 1 70 ? 8.633 15.069 0.943 1.00 52.84 70 ARG A CA 1
ATOM 540 C C . ARG A 1 70 ? 7.274 15.006 1.662 1.00 52.84 70 ARG A C 1
ATOM 542 O O . ARG A 1 70 ? 6.589 16.027 1.685 1.00 52.84 70 ARG A O 1
ATOM 549 N N . ASP A 1 71 ? 6.923 13.878 2.282 1.00 48.06 71 ASP A N 1
ATOM 550 C CA . ASP A 1 71 ? 5.816 13.715 3.233 1.00 48.06 71 ASP A CA 1
ATOM 551 C C . ASP A 1 71 ? 6.414 13.882 4.637 1.00 48.06 71 ASP A C 1
ATOM 553 O O . ASP A 1 71 ? 6.976 12.963 5.235 1.00 48.06 71 ASP A O 1
ATOM 557 N N . ASN A 1 72 ? 6.444 15.128 5.107 1.00 47.00 72 ASN A N 1
ATOM 558 C CA . ASN A 1 72 ? 7.113 15.453 6.358 1.00 47.00 72 ASN A CA 1
ATOM 559 C C . ASN A 1 72 ? 6.309 14.846 7.520 1.00 47.00 72 ASN A C 1
ATOM 561 O O . ASN A 1 72 ? 5.122 15.131 7.670 1.00 47.00 72 ASN A O 1
ATOM 565 N N . MET A 1 73 ? 6.949 14.039 8.367 1.00 48.06 73 MET A N 1
ATOM 566 C CA . MET A 1 73 ? 6.361 13.575 9.635 1.00 48.06 73 MET A CA 1
ATOM 567 C C . MET A 1 73 ? 6.500 14.635 10.739 1.00 48.06 73 MET A C 1
ATOM 569 O O . MET A 1 73 ? 6.596 14.307 11.918 1.00 48.06 73 MET A O 1
ATOM 573 N N . ASP A 1 74 ? 6.564 15.910 10.358 1.00 47.41 74 ASP A N 1
ATOM 574 C CA . ASP A 1 74 ? 6.643 17.013 11.304 1.00 47.41 74 ASP A CA 1
ATOM 575 C C . ASP A 1 74 ? 5.272 17.208 11.966 1.00 47.41 74 ASP A C 1
ATOM 577 O O . ASP A 1 74 ? 4.230 17.225 11.303 1.00 47.41 74 ASP A O 1
ATOM 581 N N . VAL A 1 75 ? 5.282 17.358 13.288 1.00 48.12 75 VAL A N 1
ATOM 582 C CA . VAL A 1 75 ? 4.104 17.478 14.158 1.00 48.12 75 VAL A CA 1
ATOM 583 C C . VAL A 1 75 ? 3.175 18.604 13.689 1.00 48.12 75 VAL A C 1
ATOM 585 O O . VAL A 1 75 ? 1.955 18.481 13.792 1.00 48.12 75 VAL A O 1
ATOM 588 N N . MET A 1 76 ? 3.745 19.664 13.108 1.00 47.28 76 MET A N 1
ATOM 589 C CA . MET A 1 76 ? 3.023 20.867 12.682 1.00 47.28 76 MET A CA 1
ATOM 590 C C . MET A 1 76 ? 2.423 20.776 11.269 1.00 47.28 76 MET A C 1
ATOM 592 O O . MET A 1 76 ? 1.613 21.621 10.889 1.00 47.28 76 MET A O 1
ATOM 596 N N . LYS A 1 77 ? 2.808 19.771 10.471 1.00 51.62 77 LYS A N 1
ATOM 597 C CA . LYS A 1 77 ? 2.262 19.504 9.130 1.00 51.62 77 LYS A CA 1
ATOM 598 C C . LYS A 1 77 ? 2.172 17.997 8.932 1.00 51.62 77 LYS A C 1
ATOM 600 O O . LYS A 1 77 ? 3.024 17.440 8.243 1.00 51.62 77 LYS A O 1
ATOM 605 N N . PRO A 1 78 ? 1.168 17.337 9.532 1.00 50.97 78 PRO A N 1
ATOM 606 C CA . PRO A 1 78 ? 1.016 15.905 9.381 1.00 50.97 78 PRO A CA 1
ATOM 607 C C . PRO A 1 78 ? 0.811 15.602 7.900 1.00 50.97 78 PRO A C 1
ATOM 609 O O . PRO A 1 78 ? -0.224 15.934 7.322 1.00 50.97 78 PRO A O 1
ATOM 612 N N . GLY A 1 79 ? 1.835 15.022 7.286 1.00 54.62 79 GLY A N 1
ATOM 613 C CA . GLY A 1 79 ? 1.776 14.537 5.924 1.00 54.62 79 GLY A CA 1
ATOM 614 C C . GLY A 1 79 ? 0.624 13.554 5.697 1.00 54.62 79 GLY A C 1
ATOM 615 O O . GLY A 1 79 ? -0.043 13.085 6.626 1.00 54.62 79 GLY A O 1
ATOM 616 N N . ASN A 1 80 ? 0.407 13.193 4.440 1.00 59.28 80 ASN A N 1
ATOM 617 C CA . ASN A 1 80 ? -0.587 12.202 4.034 1.00 59.28 80 ASN A CA 1
ATOM 618 C C . ASN A 1 80 ? -0.393 10.861 4.753 1.00 59.28 80 ASN A C 1
ATOM 620 O O . ASN A 1 80 ? -1.384 10.198 5.048 1.00 59.28 80 ASN A O 1
ATOM 624 N N . LEU A 1 81 ? 0.845 10.493 5.110 1.00 59.16 81 LEU A N 1
ATOM 625 C CA . LEU A 1 81 ? 1.141 9.282 5.870 1.00 59.16 81 LEU A CA 1
ATOM 626 C C . LEU A 1 81 ? 0.302 9.168 7.150 1.00 59.16 81 LEU A C 1
ATOM 628 O O . LEU A 1 81 ? -0.183 8.082 7.439 1.00 59.16 81 LEU A O 1
ATOM 632 N N . ARG A 1 82 ? 0.036 10.261 7.883 1.00 57.94 82 ARG A N 1
ATOM 633 C CA . ARG A 1 82 ? -0.770 10.206 9.121 1.00 57.94 82 ARG A CA 1
ATOM 634 C C . ARG A 1 82 ? -2.225 9.792 8.871 1.00 57.94 82 ARG A C 1
ATOM 636 O O . ARG A 1 82 ? -2.844 9.250 9.777 1.00 57.94 82 ARG A O 1
ATOM 643 N N . LYS A 1 83 ? -2.746 9.976 7.649 1.00 58.72 83 LYS A N 1
ATOM 644 C CA . LYS A 1 83 ? -4.053 9.433 7.231 1.00 58.72 83 LYS A CA 1
ATOM 645 C C . LYS A 1 83 ? -4.023 7.908 7.060 1.00 58.72 83 LYS A C 1
ATOM 647 O O . LYS A 1 83 ? -5.066 7.271 7.148 1.00 58.72 83 LYS A O 1
ATOM 652 N N . PHE A 1 84 ? -2.844 7.336 6.813 1.00 57.09 84 PHE A N 1
ATOM 653 C CA . PHE A 1 84 ? -2.632 5.908 6.553 1.00 57.09 84 PHE A CA 1
ATOM 654 C C . PHE A 1 84 ? -1.994 5.151 7.725 1.00 57.09 84 PHE A C 1
ATOM 656 O O . PHE A 1 84 ? -2.102 3.925 7.781 1.00 57.09 84 PHE A O 1
ATOM 663 N N . LEU A 1 85 ? -1.351 5.844 8.676 1.00 56.19 85 LEU A N 1
ATOM 664 C CA . LEU A 1 85 ? -0.768 5.234 9.876 1.00 56.19 85 LEU A CA 1
ATOM 665 C C . LEU A 1 85 ? -1.862 4.494 10.669 1.00 56.19 85 LEU A C 1
ATOM 667 O O . LEU A 1 85 ? -2.835 5.095 11.112 1.00 56.19 85 LEU A O 1
ATOM 671 N N . GLY A 1 86 ? -1.706 3.173 10.819 1.00 59.38 86 GLY A N 1
ATOM 672 C CA . GLY A 1 86 ? -2.684 2.268 11.452 1.00 59.38 86 GLY A CA 1
ATOM 673 C C . GLY A 1 86 ? -3.660 1.565 10.488 1.00 59.38 86 GLY A C 1
ATOM 674 O O . GLY A 1 86 ? -4.333 0.600 10.877 1.00 59.38 86 GLY A O 1
ATOM 675 N N . HIS A 1 87 ? -3.690 1.986 9.220 1.00 70.38 87 HIS A N 1
ATOM 676 C CA . HIS A 1 87 ? -4.619 1.518 8.183 1.00 70.38 87 HIS A CA 1
ATOM 677 C C . HIS A 1 87 ? -3.937 0.858 6.973 1.00 70.38 87 HIS A C 1
ATOM 679 O O . HIS A 1 87 ? -4.600 0.614 5.974 1.00 70.38 87 HIS A O 1
ATOM 685 N N . LEU A 1 88 ? -2.637 0.556 7.044 1.00 77.44 88 LEU A N 1
ATOM 686 C CA . LEU A 1 88 ? -1.947 -0.187 5.987 1.00 77.44 88 LEU A CA 1
ATOM 687 C C . LEU A 1 88 ? -2.285 -1.684 6.051 1.00 77.44 88 LEU A C 1
ATOM 689 O O . LEU A 1 88 ? -2.247 -2.292 7.125 1.00 77.44 88 LEU A O 1
ATOM 693 N N . ASP A 1 89 ? -2.565 -2.265 4.884 1.00 83.75 89 ASP A N 1
ATOM 694 C CA . ASP A 1 89 ? -2.884 -3.688 4.701 1.00 83.75 89 ASP A CA 1
ATOM 695 C C . ASP A 1 89 ? -1.649 -4.546 4.389 1.00 83.75 89 ASP A C 1
ATOM 697 O O . ASP A 1 89 ? -1.767 -5.745 4.156 1.00 83.75 89 ASP A O 1
ATOM 701 N N . GLY A 1 90 ? -0.453 -3.958 4.363 1.00 88.12 90 GLY A N 1
ATOM 702 C CA . GLY A 1 90 ? 0.757 -4.696 4.035 1.00 88.12 90 GLY A CA 1
ATOM 703 C C . GLY A 1 90 ? 2.031 -3.864 4.005 1.00 88.12 90 GLY A C 1
AT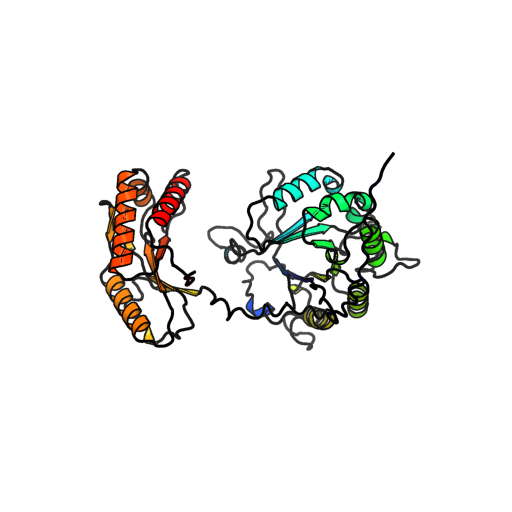OM 704 O O . GLY A 1 90 ? 2.012 -2.647 4.205 1.00 88.12 90 GLY A O 1
ATOM 705 N N . LEU A 1 91 ? 3.139 -4.549 3.729 1.00 88.88 91 LEU A N 1
ATOM 706 C CA . LEU A 1 91 ? 4.472 -3.991 3.564 1.00 88.88 91 LEU A CA 1
ATOM 707 C C . LEU A 1 91 ? 5.041 -4.372 2.192 1.00 88.88 91 LEU A C 1
ATOM 709 O O . LEU A 1 91 ? 5.080 -5.541 1.812 1.00 88.88 91 LEU A O 1
ATOM 713 N N . PHE A 1 92 ? 5.518 -3.367 1.462 1.00 92.50 92 PHE A N 1
ATOM 714 C CA . PHE A 1 92 ? 6.246 -3.540 0.209 1.00 92.50 92 PHE A CA 1
ATOM 715 C C . PHE A 1 92 ? 7.725 -3.239 0.465 1.00 92.50 92 PHE A C 1
ATOM 717 O O . PHE A 1 92 ? 8.101 -2.088 0.687 1.00 92.50 92 PHE A O 1
ATOM 724 N N . ILE A 1 93 ? 8.556 -4.278 0.493 1.00 92.88 93 ILE A N 1
ATOM 725 C CA . ILE A 1 93 ? 9.969 -4.198 0.863 1.00 92.88 93 ILE A CA 1
ATOM 726 C C . ILE A 1 93 ? 10.798 -4.291 -0.407 1.00 92.88 93 ILE A C 1
ATOM 728 O O . ILE A 1 93 ? 10.828 -5.340 -1.037 1.00 92.88 93 ILE A O 1
ATOM 732 N N . ARG A 1 94 ? 11.516 -3.226 -0.759 1.00 92.69 94 ARG A N 1
ATOM 733 C CA . ARG A 1 94 ? 12.535 -3.279 -1.810 1.00 92.69 94 ARG A CA 1
ATOM 734 C C . ARG A 1 94 ? 13.900 -3.480 -1.171 1.00 92.69 94 ARG A C 1
ATOM 736 O O . ARG A 1 94 ? 14.304 -2.671 -0.336 1.00 92.69 94 ARG A O 1
ATOM 743 N N . ILE A 1 95 ? 14.588 -4.546 -1.559 1.00 90.88 95 ILE A N 1
ATOM 744 C CA . ILE A 1 95 ? 15.964 -4.807 -1.144 1.00 90.88 95 ILE A CA 1
ATOM 745 C C . ILE A 1 95 ? 16.798 -4.853 -2.416 1.00 90.88 95 ILE A C 1
ATOM 747 O O . ILE A 1 95 ? 16.556 -5.691 -3.273 1.00 90.88 95 ILE A O 1
ATOM 751 N N . ASP A 1 96 ? 17.775 -3.961 -2.513 1.00 86.81 96 ASP A N 1
ATOM 752 C CA . ASP A 1 96 ? 18.800 -3.978 -3.552 1.00 86.81 96 ASP A CA 1
ATOM 753 C C . ASP A 1 96 ? 20.159 -3.963 -2.850 1.00 86.81 96 ASP A C 1
ATOM 755 O O . ASP A 1 96 ? 20.337 -3.276 -1.839 1.00 86.81 96 ASP A O 1
ATOM 759 N N . GLY A 1 97 ? 21.124 -4.713 -3.371 1.00 88.62 97 GLY A N 1
ATOM 760 C CA . GLY A 1 97 ? 22.484 -4.730 -2.844 1.00 88.62 97 GLY A CA 1
ATOM 761 C C . GLY A 1 97 ? 22.984 -6.114 -2.420 1.00 88.62 97 GLY A C 1
ATOM 762 O O . GLY A 1 97 ? 22.195 -7.054 -2.293 1.00 88.62 97 GLY A O 1
ATOM 763 N N . PRO A 1 98 ? 24.287 -6.219 -2.085 1.00 88.31 98 PRO A N 1
ATOM 764 C CA . PRO A 1 98 ? 24.923 -7.472 -1.662 1.00 88.31 98 PRO A CA 1
ATOM 765 C C . PRO A 1 98 ? 24.284 -8.118 -0.428 1.00 88.31 98 PRO A C 1
ATOM 767 O O . PRO A 1 98 ? 24.498 -9.294 -0.158 1.00 88.31 98 PRO A O 1
ATOM 770 N N . ILE A 1 99 ? 23.473 -7.375 0.332 1.00 88.00 99 ILE A N 1
ATOM 771 C CA . ILE A 1 99 ? 22.734 -7.919 1.474 1.00 88.00 99 ILE A CA 1
ATOM 772 C C . ILE A 1 99 ? 21.769 -9.043 1.071 1.00 88.00 99 ILE A C 1
ATOM 774 O O . ILE A 1 99 ? 21.526 -9.941 1.877 1.00 88.00 99 ILE A O 1
ATOM 778 N N . LEU A 1 100 ? 21.272 -9.041 -0.172 1.00 90.19 100 LEU A N 1
ATOM 779 C CA . LEU A 1 100 ? 20.474 -10.139 -0.721 1.00 90.19 100 LEU A CA 1
ATOM 780 C C . LEU A 1 100 ? 21.266 -11.445 -0.822 1.00 90.19 100 LEU A C 1
ATOM 782 O O . LEU A 1 100 ? 20.697 -12.510 -0.613 1.00 90.19 100 LEU A O 1
ATOM 786 N N . GLU A 1 101 ? 22.572 -11.363 -1.075 1.00 89.56 101 GLU A N 1
ATOM 787 C CA . GLU A 1 101 ? 23.474 -12.518 -1.127 1.00 89.56 101 GLU A CA 1
ATOM 788 C C . GLU A 1 101 ? 23.831 -13.040 0.278 1.00 89.56 101 GLU A C 1
ATOM 790 O O . GLU A 1 101 ? 24.431 -14.102 0.424 1.00 89.56 101 GLU A O 1
ATOM 795 N N . SER A 1 102 ? 23.458 -12.335 1.347 1.00 89.25 102 SER A N 1
ATOM 796 C CA . SER A 1 102 ? 23.693 -12.770 2.728 1.00 89.25 102 SER A CA 1
ATOM 797 C C . SER A 1 102 ? 22.474 -13.493 3.320 1.00 89.25 102 SER A C 1
ATOM 799 O O . SER A 1 102 ? 21.380 -13.449 2.768 1.00 89.25 102 SER A O 1
ATOM 801 N N . THR A 1 103 ? 22.625 -14.149 4.472 1.00 90.50 103 THR A N 1
ATOM 802 C CA . THR A 1 103 ? 21.483 -14.682 5.249 1.00 90.50 103 THR A CA 1
ATOM 803 C C . THR A 1 103 ? 20.704 -13.589 5.990 1.00 90.50 103 THR A C 1
ATOM 805 O O . THR A 1 103 ? 19.620 -13.842 6.512 1.00 90.50 103 THR A O 1
ATOM 808 N N . ILE A 1 104 ? 21.222 -12.355 6.030 1.00 88.81 104 ILE A N 1
ATOM 809 C CA . ILE A 1 104 ? 20.594 -11.231 6.739 1.00 88.81 104 ILE A CA 1
ATOM 810 C C . ILE A 1 104 ? 19.232 -10.900 6.121 1.00 88.81 104 ILE A C 1
ATOM 812 O O . ILE A 1 104 ? 18.278 -10.646 6.853 1.00 88.81 104 ILE A O 1
ATOM 816 N N . SER A 1 105 ? 19.120 -10.951 4.790 1.00 89.56 105 SER A N 1
ATOM 817 C CA . SER A 1 105 ? 17.862 -10.731 4.065 1.00 89.56 105 SER A CA 1
ATOM 818 C C . SER A 1 105 ? 16.789 -11.746 4.477 1.00 89.56 105 SER A C 1
ATOM 820 O O . SER A 1 105 ? 15.661 -11.364 4.784 1.00 89.56 105 SER A O 1
ATOM 822 N N . GLN A 1 106 ? 17.163 -13.022 4.583 1.00 91.94 106 GLN A N 1
ATOM 823 C CA . GLN A 1 106 ? 16.290 -14.103 5.032 1.00 91.94 106 GLN A CA 1
ATOM 824 C C . GLN A 1 106 ? 15.836 -13.904 6.483 1.00 91.94 106 GLN A C 1
ATOM 826 O O . GLN A 1 106 ? 14.643 -13.970 6.773 1.00 91.94 106 GLN A O 1
ATOM 831 N N . HIS A 1 107 ? 16.765 -13.610 7.399 1.00 90.62 107 HIS A N 1
ATOM 832 C CA . HIS A 1 107 ? 16.431 -13.350 8.802 1.00 90.62 107 HIS A CA 1
ATOM 833 C C . HIS A 1 107 ? 15.511 -12.139 8.961 1.00 90.62 107 HIS A C 1
ATOM 835 O O . HIS A 1 107 ? 14.567 -12.183 9.750 1.00 90.62 107 HIS A O 1
ATOM 841 N N . PHE A 1 108 ? 15.754 -11.079 8.190 1.00 90.31 108 PHE A N 1
ATOM 842 C CA . PHE A 1 108 ? 14.911 -9.893 8.182 1.00 90.31 108 PHE A CA 1
ATOM 843 C C . PHE A 1 108 ? 13.489 -10.211 7.703 1.00 90.31 108 PHE A C 1
ATOM 845 O O . PHE A 1 108 ? 12.528 -9.892 8.401 1.00 90.31 108 PHE A O 1
ATOM 852 N N . LEU A 1 109 ? 13.338 -10.885 6.558 1.00 91.19 109 LEU A N 1
ATOM 853 C CA . LEU A 1 109 ? 12.022 -11.259 6.028 1.00 91.19 109 LEU A CA 1
ATOM 854 C C . LEU A 1 109 ? 11.284 -12.231 6.956 1.00 91.19 109 LEU A C 1
ATOM 856 O O . LEU A 1 109 ? 10.087 -12.065 7.188 1.00 91.19 109 LEU A O 1
ATOM 860 N N . SER A 1 110 ? 12.001 -13.182 7.556 1.00 90.81 110 SER A N 1
ATOM 861 C CA . SER A 1 110 ? 11.454 -14.084 8.570 1.00 90.81 110 SER A CA 1
ATOM 862 C C . SER A 1 110 ? 10.910 -13.310 9.774 1.00 90.81 110 SER A C 1
ATOM 864 O O . SER A 1 110 ? 9.742 -13.471 10.132 1.00 90.81 110 SER A O 1
ATOM 866 N N . ALA A 1 111 ? 11.682 -12.371 10.332 1.00 87.44 111 ALA A N 1
ATOM 867 C CA . ALA A 1 111 ? 11.231 -11.535 11.445 1.00 87.44 111 ALA A CA 1
ATOM 868 C C . ALA A 1 111 ? 9.996 -10.684 11.089 1.00 87.44 111 ALA A C 1
ATOM 870 O O . ALA A 1 111 ? 9.063 -10.576 11.891 1.00 87.44 111 ALA A O 1
ATOM 871 N N . VAL A 1 112 ? 9.949 -10.124 9.874 1.00 85.38 112 VAL A N 1
ATOM 872 C CA . VAL A 1 112 ? 8.769 -9.397 9.379 1.00 85.38 112 VAL A CA 1
ATOM 873 C C . VAL A 1 112 ? 7.553 -10.324 9.306 1.00 85.38 112 VAL A C 1
ATOM 875 O O . VAL A 1 112 ? 6.483 -9.954 9.784 1.00 85.38 112 VAL A O 1
ATOM 878 N N . SER A 1 113 ? 7.717 -11.541 8.779 1.00 83.94 113 SER A N 1
ATOM 879 C CA . SER A 1 113 ? 6.628 -12.519 8.645 1.00 83.94 113 SER A CA 1
ATOM 880 C C . SER A 1 113 ? 6.061 -12.994 9.992 1.00 83.94 113 SER A C 1
ATOM 882 O O . SER A 1 113 ? 4.873 -13.291 10.093 1.00 83.94 113 SER A O 1
ATOM 884 N N . MET A 1 114 ? 6.886 -13.018 11.045 1.00 80.44 114 MET A N 1
ATOM 885 C CA . MET A 1 114 ? 6.502 -13.449 12.396 1.00 80.44 114 MET A CA 1
ATOM 886 C C . MET A 1 114 ? 5.867 -12.337 13.244 1.00 80.44 114 MET A C 1
ATOM 888 O O . MET A 1 114 ? 5.366 -12.605 14.338 1.00 80.44 114 MET A O 1
ATOM 892 N N . THR A 1 115 ? 5.899 -11.083 12.785 1.00 72.38 115 THR A N 1
ATOM 893 C CA . THR A 1 115 ? 5.357 -9.958 13.553 1.00 72.38 115 THR A CA 1
ATOM 894 C C . THR A 1 115 ? 3.829 -10.093 13.660 1.00 72.38 115 THR A C 1
ATOM 896 O O . THR A 1 115 ? 3.184 -10.297 12.628 1.00 72.38 115 THR A O 1
ATOM 899 N N . PRO A 1 116 ? 3.218 -9.961 14.862 1.00 57.28 116 PRO A N 1
ATOM 900 C CA . PRO A 1 116 ? 1.772 -10.078 15.035 1.00 57.28 116 PRO A CA 1
ATOM 901 C C . PRO A 1 116 ? 1.059 -9.024 14.193 1.00 57.28 116 PRO A C 1
ATOM 903 O O . PRO A 1 116 ? 0.997 -7.845 14.543 1.00 57.28 116 PRO A O 1
ATOM 906 N N . SER A 1 117 ? 0.549 -9.447 13.047 1.00 61.66 117 SER A N 1
ATOM 907 C CA . SER A 1 117 ? -0.104 -8.583 12.082 1.00 61.66 117 SER A CA 1
ATOM 908 C C . SER A 1 117 ? -1.564 -8.995 11.941 1.00 61.66 117 SER A C 1
ATOM 910 O O . SER A 1 117 ? -1.978 -10.087 12.343 1.00 61.66 117 SER A O 1
ATOM 912 N N . LYS A 1 118 ? -2.395 -8.078 11.437 1.00 63.78 118 LYS A N 1
ATOM 913 C CA . LYS A 1 118 ? -3.788 -8.400 11.108 1.00 63.78 118 LYS A CA 1
ATOM 914 C C . LYS A 1 118 ? -3.782 -9.627 10.179 1.00 63.78 118 LYS A C 1
ATOM 916 O O . LYS A 1 118 ? -2.908 -9.701 9.323 1.00 63.78 118 LYS A O 1
ATOM 921 N N . PRO A 1 119 ? -4.762 -10.543 10.261 1.00 60.38 119 PRO A N 1
ATOM 922 C CA . PRO A 1 119 ? -4.801 -11.751 9.424 1.00 60.38 119 PRO A CA 1
ATOM 923 C C . PRO A 1 119 ? -4.815 -11.478 7.904 1.00 60.38 119 PRO A C 1
ATOM 925 O O . PRO A 1 119 ? -4.663 -12.400 7.110 1.00 60.38 119 PRO A O 1
ATOM 928 N N . SER A 1 120 ? -4.995 -10.220 7.488 1.00 69.81 120 SER A N 1
ATOM 929 C CA . SER A 1 120 ? -4.932 -9.755 6.103 1.00 69.81 120 SER A CA 1
ATOM 930 C C . SER A 1 120 ? -3.630 -9.041 5.719 1.00 69.81 120 SER A C 1
ATOM 932 O O . SER A 1 120 ? -3.556 -8.554 4.596 1.00 69.81 120 SER A O 1
ATOM 934 N N . PHE A 1 121 ? -2.636 -8.926 6.608 1.00 82.06 121 PHE A N 1
ATOM 935 C CA . PHE A 1 121 ? -1.417 -8.164 6.331 1.00 82.06 121 PHE A CA 1
ATOM 936 C C . PHE A 1 121 ? -0.546 -8.878 5.290 1.00 82.06 121 PHE A C 1
ATOM 938 O O . PHE A 1 121 ? -0.185 -10.038 5.481 1.00 82.06 121 PHE A O 1
ATOM 945 N N . LYS A 1 122 ? -0.231 -8.194 4.186 1.00 87.25 122 LYS A N 1
ATOM 946 C CA . LYS A 1 122 ? 0.506 -8.756 3.045 1.00 87.25 122 LYS A CA 1
ATOM 947 C C . LYS A 1 122 ? 1.938 -8.254 2.966 1.00 87.25 122 LYS A C 1
ATOM 949 O O . LYS A 1 122 ? 2.162 -7.049 3.007 1.00 87.25 122 LYS A O 1
ATOM 954 N N . THR A 1 123 ? 2.897 -9.148 2.751 1.00 91.88 123 THR A N 1
ATOM 955 C CA . THR A 1 123 ? 4.304 -8.778 2.541 1.00 91.88 123 THR A CA 1
ATOM 956 C C . THR A 1 123 ? 4.714 -9.068 1.104 1.00 91.88 123 THR A C 1
ATOM 958 O O . THR A 1 123 ? 4.562 -10.182 0.609 1.00 91.88 123 THR A O 1
ATOM 961 N N . THR A 1 124 ? 5.242 -8.059 0.414 1.00 95.44 124 THR A N 1
ATOM 962 C CA . THR A 1 124 ? 5.788 -8.186 -0.945 1.00 95.44 124 THR A CA 1
ATOM 963 C C . THR A 1 124 ? 7.274 -7.852 -0.930 1.00 95.44 124 THR A C 1
ATOM 965 O O . THR A 1 124 ? 7.639 -6.767 -0.480 1.00 95.44 124 THR A O 1
ATOM 968 N N . LEU A 1 125 ? 8.119 -8.753 -1.436 1.00 96.31 125 LEU A N 1
ATOM 969 C CA . LEU A 1 125 ? 9.537 -8.477 -1.686 1.00 96.31 125 LEU A CA 1
ATOM 970 C C . LEU A 1 125 ? 9.704 -7.983 -3.120 1.00 96.31 125 LEU A C 1
ATOM 972 O O . LEU A 1 125 ? 9.342 -8.689 -4.053 1.00 96.31 125 LEU A O 1
ATOM 976 N N . ALA A 1 126 ? 10.280 -6.803 -3.297 1.00 96.12 126 ALA A N 1
ATOM 977 C CA . ALA A 1 126 ? 10.695 -6.280 -4.584 1.00 96.12 126 ALA A CA 1
ATOM 978 C C . ALA A 1 126 ? 12.202 -6.411 -4.774 1.00 96.12 126 ALA A C 1
ATOM 980 O O . ALA A 1 126 ? 12.980 -6.049 -3.888 1.00 96.12 126 ALA A O 1
ATOM 981 N N . ILE A 1 127 ? 12.581 -6.898 -5.951 1.00 94.94 127 ILE A N 1
ATOM 982 C CA . ILE A 1 127 ? 13.959 -7.146 -6.366 1.00 94.94 127 ILE A CA 1
ATOM 983 C C . ILE A 1 127 ? 14.130 -6.708 -7.823 1.00 94.94 127 ILE A C 1
ATOM 985 O O . ILE A 1 127 ? 13.204 -6.858 -8.623 1.00 94.94 127 ILE A O 1
ATOM 989 N N . SER A 1 128 ? 15.284 -6.151 -8.184 1.00 94.06 128 SER A N 1
ATOM 990 C CA . SER A 1 128 ? 15.600 -5.871 -9.588 1.00 94.06 128 SER A CA 1
ATOM 991 C C . SER A 1 128 ? 16.112 -7.123 -10.318 1.00 94.06 128 SER A C 1
ATOM 993 O O . SER A 1 128 ? 16.708 -7.997 -9.682 1.00 94.06 128 SER A O 1
ATOM 995 N N . PRO A 1 129 ? 15.933 -7.231 -11.650 1.00 94.38 129 PRO A N 1
ATOM 996 C CA . PRO A 1 129 ? 16.561 -8.258 -12.483 1.00 94.38 129 PRO A CA 1
ATOM 997 C C . PRO A 1 129 ? 18.038 -8.488 -12.169 1.00 94.38 129 PRO A C 1
ATOM 999 O O . PRO A 1 129 ? 18.454 -9.629 -11.974 1.00 94.38 129 PRO A O 1
ATOM 1002 N N . ARG A 1 130 ? 18.809 -7.408 -12.009 1.00 92.12 130 ARG A N 1
ATOM 1003 C CA . ARG A 1 130 ? 20.227 -7.470 -11.641 1.00 92.12 130 ARG A CA 1
ATOM 1004 C C . ARG A 1 130 ? 20.480 -8.324 -10.397 1.00 92.12 130 ARG A C 1
ATOM 1006 O O . ARG A 1 130 ? 21.316 -9.224 -10.426 1.00 92.12 130 ARG A O 1
ATOM 1013 N N . TRP A 1 131 ? 19.778 -8.044 -9.301 1.00 93.88 131 TRP A N 1
ATOM 1014 C CA . TRP A 1 131 ? 19.971 -8.783 -8.054 1.00 93.88 131 TRP A CA 1
ATOM 1015 C C . TRP A 1 131 ? 19.306 -10.155 -8.083 1.00 93.88 131 TRP A C 1
ATOM 1017 O O . TRP A 1 131 ? 19.869 -11.106 -7.545 1.00 93.88 131 TRP A O 1
ATOM 1027 N N . MET A 1 132 ? 18.164 -10.285 -8.758 1.00 94.88 132 MET A N 1
ATOM 1028 C CA . MET A 1 132 ? 17.467 -11.558 -8.941 1.00 94.88 132 MET A CA 1
ATOM 1029 C C . MET A 1 132 ? 18.377 -12.593 -9.609 1.00 94.88 132 MET A C 1
ATOM 1031 O O . MET A 1 132 ? 18.491 -13.703 -9.098 1.00 94.88 132 MET A O 1
ATOM 1035 N N . TRP A 1 133 ? 19.103 -12.224 -10.669 1.00 94.44 133 TRP A N 1
ATOM 1036 C CA . TRP A 1 133 ? 20.038 -13.138 -11.334 1.00 94.44 133 TRP A CA 1
ATOM 1037 C C . TRP A 1 133 ? 21.201 -13.571 -10.440 1.00 94.44 133 TRP A C 1
ATOM 1039 O O . TRP A 1 133 ? 21.620 -14.725 -10.508 1.00 94.44 133 TRP A O 1
ATOM 1049 N N . ARG A 1 134 ? 21.690 -12.682 -9.568 1.00 92.88 134 ARG A N 1
ATOM 1050 C CA . ARG A 1 134 ? 22.778 -12.992 -8.625 1.00 92.88 134 ARG A CA 1
ATOM 1051 C C . ARG A 1 134 ? 22.358 -13.971 -7.534 1.00 92.88 134 ARG A C 1
ATOM 1053 O O . ARG A 1 134 ? 23.161 -14.804 -7.131 1.00 92.88 134 ARG A O 1
ATOM 1060 N N . ILE A 1 135 ? 21.115 -13.878 -7.061 1.00 93.12 135 ILE A N 1
ATOM 1061 C CA . ILE A 1 135 ? 20.603 -14.728 -5.977 1.00 93.12 135 ILE A CA 1
ATOM 1062 C C . ILE A 1 135 ? 19.616 -15.797 -6.445 1.00 93.12 135 ILE A C 1
ATOM 1064 O O . ILE A 1 135 ? 18.962 -16.402 -5.602 1.00 93.12 135 ILE A O 1
ATOM 1068 N N . GLY A 1 136 ? 19.485 -16.034 -7.753 1.00 88.25 136 GLY A N 1
ATOM 1069 C CA . GLY A 1 136 ? 18.404 -16.848 -8.318 1.00 88.25 136 GLY A CA 1
ATOM 1070 C C . GLY A 1 136 ? 18.273 -18.222 -7.658 1.00 88.25 136 GLY A C 1
ATOM 1071 O O . GLY A 1 136 ? 17.185 -18.596 -7.238 1.00 88.25 136 GLY A O 1
ATOM 1072 N N . ASP A 1 137 ? 19.396 -18.910 -7.441 1.00 88.50 137 ASP A N 1
ATOM 1073 C CA . ASP A 1 137 ? 19.421 -20.249 -6.828 1.00 88.50 137 ASP A CA 1
ATOM 1074 C C . ASP A 1 137 ? 19.043 -20.257 -5.336 1.00 88.50 137 ASP A C 1
ATOM 1076 O O . ASP A 1 137 ? 18.774 -21.309 -4.770 1.00 88.50 137 ASP A O 1
ATOM 1080 N N . ARG A 1 138 ? 19.025 -19.085 -4.694 1.00 90.00 138 ARG A N 1
ATOM 1081 C CA . ARG A 1 138 ? 18.663 -18.883 -3.283 1.00 90.00 138 ARG A CA 1
ATOM 1082 C C . ARG A 1 138 ? 17.358 -18.123 -3.110 1.00 90.00 138 ARG A C 1
ATOM 1084 O O . ARG A 1 138 ? 16.936 -17.854 -1.989 1.00 90.00 138 ARG A O 1
ATOM 1091 N N . LEU A 1 139 ? 16.713 -17.732 -4.205 1.00 91.31 139 LEU A N 1
ATOM 1092 C CA . LEU A 1 139 ? 15.501 -16.934 -4.133 1.00 91.31 139 LEU A CA 1
ATOM 1093 C C . LEU A 1 139 ? 14.354 -17.740 -3.505 1.00 91.31 139 LEU A C 1
ATOM 1095 O O . LEU A 1 139 ? 13.543 -17.163 -2.782 1.00 91.31 139 LEU A O 1
ATOM 1099 N N . SER A 1 140 ? 14.356 -19.068 -3.679 1.00 92.81 140 SER A N 1
ATOM 1100 C CA . SER A 1 140 ? 13.484 -20.020 -2.977 1.00 92.81 140 SER A CA 1
ATOM 1101 C C . SER A 1 140 ? 13.528 -19.863 -1.455 1.00 92.81 140 SER A C 1
ATOM 1103 O O . SER A 1 140 ? 12.482 -19.936 -0.814 1.00 92.81 140 SER A O 1
ATOM 1105 N N . ASP A 1 141 ? 14.694 -19.545 -0.880 1.00 92.38 141 ASP A N 1
ATOM 1106 C CA . ASP A 1 141 ? 14.873 -19.368 0.568 1.00 92.38 141 ASP A CA 1
ATOM 1107 C C . ASP A 1 141 ? 14.092 -18.160 1.109 1.00 92.38 141 ASP A C 1
ATOM 1109 O O . ASP A 1 141 ? 13.874 -18.046 2.314 1.00 92.38 141 ASP A O 1
ATOM 1113 N N . LEU A 1 142 ? 13.696 -17.227 0.236 1.00 93.44 142 LEU A N 1
ATOM 1114 C CA . LEU A 1 142 ? 12.991 -15.996 0.601 1.00 93.44 142 LEU A CA 1
ATOM 1115 C C . LEU A 1 142 ? 11.480 -16.082 0.338 1.00 93.44 142 LEU A C 1
ATOM 1117 O O . LEU A 1 142 ? 10.705 -15.355 0.964 1.00 93.44 142 LEU A O 1
ATOM 1121 N N . VAL A 1 143 ? 11.056 -16.959 -0.580 1.00 92.94 143 VAL A N 1
ATOM 1122 C CA . VAL A 1 143 ? 9.674 -17.063 -1.084 1.00 92.94 143 VAL A CA 1
ATOM 1123 C C . VAL A 1 143 ? 8.668 -17.357 0.024 1.00 92.94 143 VAL A C 1
ATOM 1125 O O . VAL A 1 143 ? 7.537 -16.867 -0.035 1.00 92.94 143 VAL A O 1
ATOM 1128 N N . ASP A 1 144 ? 9.041 -18.156 1.019 1.00 92.00 144 ASP A N 1
ATOM 1129 C CA . ASP A 1 144 ? 8.121 -18.593 2.074 1.00 92.00 144 ASP A CA 1
ATOM 1130 C C . ASP A 1 144 ? 7.764 -17.483 3.063 1.00 92.00 144 ASP A C 1
ATOM 1132 O O . ASP A 1 144 ? 6.701 -17.525 3.682 1.00 92.00 144 ASP A O 1
ATOM 1136 N N . TYR A 1 145 ? 8.594 -16.444 3.153 1.00 93.62 145 TYR A N 1
ATOM 1137 C CA . TYR A 1 145 ? 8.374 -15.311 4.052 1.00 93.62 145 TYR A CA 1
ATOM 1138 C C . TYR A 1 145 ? 7.530 -14.193 3.431 1.00 93.62 145 TYR A C 1
ATOM 1140 O O . TYR A 1 145 ? 7.233 -13.202 4.101 1.00 93.62 145 TYR A O 1
ATOM 1148 N N . VAL A 1 146 ? 7.153 -14.325 2.154 1.00 93.88 146 VAL A N 1
ATOM 1149 C CA . VAL A 1 146 ? 6.431 -13.288 1.408 1.00 93.88 146 VAL A CA 1
ATOM 1150 C C . VAL A 1 146 ? 5.227 -13.844 0.649 1.00 93.88 146 VAL A C 1
ATOM 1152 O O . VAL A 1 146 ? 5.207 -14.987 0.179 1.00 93.88 146 VAL A O 1
ATOM 1155 N N . ASP A 1 147 ? 4.202 -13.006 0.499 1.00 93.19 147 ASP A N 1
ATOM 1156 C CA . ASP A 1 147 ? 3.022 -13.318 -0.306 1.00 93.19 147 ASP A CA 1
ATOM 1157 C C . ASP A 1 147 ? 3.339 -13.243 -1.800 1.00 93.19 147 ASP A C 1
ATOM 1159 O O . ASP A 1 147 ? 2.911 -14.102 -2.571 1.00 93.19 147 ASP A O 1
ATOM 1163 N N . HIS A 1 148 ? 4.112 -12.228 -2.193 1.00 95.62 148 HIS A N 1
ATOM 1164 C CA . HIS A 1 148 ? 4.473 -11.957 -3.578 1.00 95.62 148 HIS A CA 1
ATOM 1165 C C . HIS A 1 148 ? 5.954 -11.574 -3.707 1.00 95.62 148 HIS A C 1
ATOM 1167 O O . HIS A 1 148 ? 6.513 -10.897 -2.839 1.00 95.62 148 HIS A O 1
ATOM 1173 N N . ILE A 1 149 ? 6.560 -11.956 -4.833 1.00 96.69 149 ILE A N 1
ATOM 1174 C CA . ILE A 1 149 ? 7.843 -11.434 -5.307 1.00 96.69 149 ILE A CA 1
ATOM 1175 C C . ILE A 1 149 ? 7.564 -10.523 -6.495 1.00 96.69 149 ILE A C 1
ATOM 1177 O O . ILE A 1 149 ? 6.986 -10.942 -7.495 1.00 96.69 149 ILE A O 1
ATOM 1181 N N . TYR A 1 150 ? 7.982 -9.274 -6.378 1.00 97.00 150 TYR A N 1
ATOM 1182 C CA . TYR A 1 150 ? 7.852 -8.246 -7.390 1.00 97.00 150 TYR A CA 1
ATOM 1183 C C . TYR A 1 150 ? 9.181 -8.073 -8.126 1.00 97.00 150 TYR A C 1
ATOM 1185 O O . TYR A 1 150 ? 10.159 -7.614 -7.535 1.00 97.00 150 TYR A O 1
ATOM 1193 N N . ILE A 1 151 ? 9.224 -8.407 -9.415 1.00 95.69 151 ILE A N 1
ATOM 1194 C CA . ILE A 1 151 ? 10.403 -8.162 -10.252 1.00 95.69 151 ILE A CA 1
ATOM 1195 C C . ILE A 1 151 ? 10.319 -6.749 -10.839 1.00 95.69 151 ILE A C 1
ATOM 1197 O O . ILE A 1 151 ? 9.460 -6.443 -11.666 1.00 95.69 151 ILE A O 1
ATOM 1201 N N . ALA A 1 152 ? 11.176 -5.849 -10.361 1.00 93.06 152 ALA A N 1
ATOM 1202 C CA . ALA A 1 152 ? 11.194 -4.450 -10.768 1.00 93.06 152 ALA A CA 1
ATOM 1203 C C . ALA A 1 152 ? 12.073 -4.267 -12.013 1.00 93.06 152 ALA A C 1
ATOM 1205 O O . ALA A 1 152 ? 13.275 -4.045 -11.888 1.00 93.06 152 ALA A O 1
ATOM 1206 N N . MET A 1 153 ? 11.473 -4.313 -13.207 1.00 90.69 153 MET A N 1
ATOM 1207 C CA . MET A 1 153 ? 12.178 -4.233 -14.503 1.00 90.69 153 MET A CA 1
ATOM 1208 C C . MET A 1 153 ? 12.818 -2.862 -14.818 1.00 90.69 153 MET A C 1
ATOM 1210 O O . MET A 1 153 ? 13.185 -2.592 -15.956 1.00 90.69 153 MET A O 1
ATOM 1214 N N . GLU A 1 154 ? 12.957 -1.994 -13.815 1.00 80.62 154 GLU A N 1
ATOM 1215 C CA . GLU A 1 154 ? 13.550 -0.658 -13.922 1.00 80.62 154 GLU A CA 1
ATOM 1216 C C . GLU A 1 154 ? 15.093 -0.689 -13.909 1.00 80.62 154 GLU A C 1
ATOM 1218 O O . GLU A 1 154 ? 15.714 0.184 -14.507 1.00 80.62 154 GLU A O 1
ATOM 1223 N N . GLU A 1 155 ? 15.718 -1.669 -13.236 1.00 83.81 155 GLU A N 1
ATOM 1224 C CA . GLU A 1 155 ? 17.185 -1.827 -13.157 1.00 83.81 155 GLU A CA 1
ATOM 1225 C C . GLU A 1 155 ? 17.609 -3.190 -13.724 1.00 83.81 155 GLU A C 1
ATOM 1227 O O . GLU A 1 155 ? 17.429 -4.236 -13.091 1.00 83.81 155 GLU A O 1
ATOM 1232 N N . LEU A 1 156 ? 18.173 -3.173 -14.932 1.00 87.69 156 LEU A N 1
ATOM 1233 C CA . LEU A 1 156 ? 18.578 -4.372 -15.665 1.00 87.69 156 LEU A CA 1
ATOM 1234 C C . LEU A 1 156 ? 20.050 -4.721 -15.380 1.00 87.69 156 LEU A C 1
ATOM 1236 O O . LEU A 1 156 ? 20.826 -3.825 -15.041 1.00 87.69 156 LEU A O 1
ATOM 1240 N N . PRO A 1 157 ? 20.468 -5.993 -15.520 1.00 86.44 157 PRO A N 1
ATOM 1241 C CA . PRO A 1 157 ? 21.875 -6.381 -15.471 1.00 86.44 157 PRO A CA 1
ATOM 1242 C C . PRO A 1 157 ? 22.780 -5.511 -16.349 1.00 86.44 157 PRO A C 1
ATOM 1244 O O . PRO A 1 157 ? 23.829 -5.069 -15.882 1.00 86.44 157 PRO A O 1
ATOM 1247 N N . SER A 1 158 ? 22.357 -5.185 -17.576 1.00 84.88 158 SER A N 1
ATOM 1248 C CA . SER A 1 158 ? 23.154 -4.334 -18.468 1.00 84.88 158 SER A CA 1
ATOM 1249 C C . SER A 1 158 ? 23.396 -2.926 -17.921 1.00 84.88 158 SER A C 1
ATOM 1251 O O . SER A 1 158 ? 24.402 -2.310 -18.262 1.00 84.88 158 SER A O 1
ATOM 1253 N N . SER A 1 159 ? 22.517 -2.418 -17.047 1.00 81.25 159 SER A N 1
ATOM 1254 C CA . SER A 1 159 ? 22.616 -1.075 -16.460 1.00 81.25 159 SER A CA 1
ATOM 1255 C C . SER A 1 159 ? 23.844 -0.882 -15.557 1.00 81.25 159 SER A C 1
ATOM 1257 O O . SER A 1 159 ? 24.074 0.229 -15.084 1.00 81.25 159 SER A O 1
ATOM 1259 N N . GLU A 1 160 ? 24.641 -1.929 -15.309 1.00 81.88 160 GLU A N 1
ATOM 1260 C CA . GLU A 1 160 ? 25.966 -1.804 -14.690 1.00 81.88 160 GLU A CA 1
ATOM 1261 C C . GLU A 1 160 ? 26.953 -1.004 -15.552 1.00 81.88 160 GLU A C 1
ATOM 1263 O O . GLU A 1 160 ? 27.800 -0.292 -15.007 1.00 81.88 160 GLU A O 1
ATOM 1268 N N . ASP A 1 161 ? 26.829 -1.082 -16.878 1.00 84.38 161 ASP A N 1
ATOM 1269 C CA . ASP A 1 161 ? 27.591 -0.243 -17.796 1.00 84.38 161 ASP A CA 1
ATOM 1270 C C . ASP A 1 161 ? 26.832 1.064 -18.054 1.00 84.38 161 ASP A C 1
ATOM 1272 O O . ASP A 1 161 ? 25.768 1.082 -18.680 1.00 84.38 161 ASP A O 1
ATOM 1276 N N . ALA A 1 162 ? 27.413 2.173 -17.591 1.00 81.75 162 ALA A N 1
ATOM 1277 C CA . ALA A 1 162 ? 26.861 3.519 -17.727 1.00 81.75 162 ALA A CA 1
ATOM 1278 C C . ALA A 1 162 ? 26.690 3.979 -19.188 1.00 81.75 162 ALA A C 1
ATOM 1280 O O . ALA A 1 162 ? 25.970 4.948 -19.436 1.00 81.75 162 ALA A O 1
ATOM 1281 N N . TYR A 1 163 ? 27.348 3.314 -20.140 1.00 83.62 163 TYR A N 1
ATOM 1282 C CA . TYR A 1 163 ? 27.245 3.601 -21.571 1.00 83.62 163 TYR A CA 1
ATOM 1283 C C . TYR A 1 163 ? 26.372 2.593 -22.326 1.00 83.62 163 TYR A C 1
ATOM 1285 O O . TYR A 1 163 ? 26.185 2.740 -23.537 1.00 83.62 163 TYR A O 1
ATOM 1293 N N . SER A 1 164 ? 25.822 1.590 -21.637 1.00 81.69 164 SER A N 1
ATOM 1294 C CA . SER A 1 164 ? 24.921 0.626 -22.260 1.00 81.69 164 SER A CA 1
ATOM 1295 C C . SER A 1 164 ? 23.598 1.280 -22.661 1.00 81.69 164 SER A C 1
ATOM 1297 O O . SER A 1 164 ? 23.045 2.137 -21.969 1.00 81.69 164 SER A O 1
ATOM 1299 N N . VAL A 1 165 ? 23.072 0.854 -23.809 1.00 79.94 165 VAL A N 1
ATOM 1300 C CA . VAL A 1 165 ? 21.727 1.206 -24.265 1.00 79.94 165 VAL A CA 1
ATOM 1301 C C . VAL A 1 165 ? 20.868 -0.037 -24.130 1.00 79.94 165 VAL A C 1
ATOM 1303 O O . VAL A 1 165 ? 21.121 -1.036 -24.799 1.00 79.94 165 VAL A O 1
ATOM 1306 N N . SER A 1 166 ? 19.850 0.028 -23.277 1.00 80.12 166 SER A N 1
ATOM 1307 C CA . SER A 1 166 ? 18.933 -1.080 -23.033 1.00 80.12 166 SER A CA 1
ATOM 1308 C C . SER A 1 166 ? 17.495 -0.722 -23.396 1.00 80.12 166 SER A C 1
ATOM 1310 O O . SER A 1 166 ? 17.099 0.443 -23.488 1.00 80.12 166 SER A O 1
ATOM 1312 N N . HIS A 1 167 ? 16.699 -1.756 -23.648 1.00 83.81 167 HIS A N 1
ATOM 1313 C CA . HIS A 1 167 ? 15.265 -1.610 -23.861 1.00 83.81 167 HIS A CA 1
ATOM 1314 C C . HIS A 1 167 ? 14.534 -1.463 -22.520 1.00 83.81 167 HIS A C 1
ATOM 1316 O O . HIS A 1 167 ? 14.940 -2.045 -21.521 1.00 83.81 167 HIS A O 1
ATOM 1322 N N . LEU A 1 168 ? 13.411 -0.737 -22.508 1.00 83.94 168 LEU A N 1
ATOM 1323 C CA . LEU A 1 168 ? 12.547 -0.631 -21.326 1.00 83.94 168 LEU A CA 1
ATOM 1324 C C . LEU A 1 168 ? 11.626 -1.856 -21.195 1.00 83.94 168 LEU A C 1
ATOM 1326 O O . LEU A 1 168 ? 10.763 -2.107 -22.048 1.00 83.94 168 LEU A O 1
ATOM 1330 N N . ASP A 1 169 ? 11.810 -2.602 -20.104 1.00 87.69 169 ASP A N 1
ATOM 1331 C CA . ASP A 1 169 ? 11.170 -3.885 -19.783 1.00 87.69 169 ASP A CA 1
ATOM 1332 C C . ASP A 1 169 ? 11.060 -4.824 -21.012 1.00 87.69 169 ASP A C 1
ATOM 1334 O O . ASP A 1 169 ? 9.949 -5.106 -21.483 1.00 87.69 169 ASP A O 1
ATOM 1338 N N . PRO A 1 170 ? 12.175 -5.269 -21.621 1.00 90.00 170 PRO A N 1
ATOM 1339 C CA . PRO A 1 170 ? 12.107 -6.081 -22.828 1.00 90.00 170 PRO A CA 1
ATOM 1340 C C . PRO A 1 170 ? 11.442 -7.425 -22.525 1.00 90.00 170 PRO A C 1
ATOM 1342 O O . PRO A 1 170 ? 11.770 -8.085 -21.547 1.00 90.00 170 PRO A O 1
ATOM 1345 N N . LEU A 1 171 ? 10.476 -7.839 -23.349 1.00 89.94 171 LEU A N 1
ATOM 1346 C CA . LEU A 1 171 ? 9.724 -9.068 -23.078 1.00 89.94 171 LEU A CA 1
ATOM 1347 C C . LEU A 1 171 ? 10.546 -10.327 -23.365 1.00 89.94 171 LEU A C 1
ATOM 1349 O O . LEU A 1 171 ? 10.480 -11.265 -22.583 1.00 89.94 171 LEU A O 1
ATOM 1353 N N . MET A 1 172 ? 11.275 -10.326 -24.482 1.00 90.50 172 MET A N 1
ATOM 1354 C CA . MET A 1 172 ? 12.012 -11.464 -25.036 1.00 90.50 172 MET A CA 1
ATOM 1355 C C . MET A 1 172 ? 13.428 -11.040 -25.407 1.00 90.50 172 MET A C 1
ATOM 1357 O O . MET A 1 172 ? 13.660 -9.866 -25.715 1.00 90.50 172 MET A O 1
ATOM 1361 N N . SER A 1 173 ? 14.344 -12.005 -25.427 1.00 91.31 173 SER A N 1
ATOM 1362 C CA . SER A 1 173 ? 15.715 -11.789 -25.880 1.00 91.31 173 SER A CA 1
ATOM 1363 C C . SER A 1 173 ? 15.791 -11.572 -27.390 1.00 91.31 173 SER A C 1
ATOM 1365 O O . SER A 1 173 ? 14.919 -11.975 -28.165 1.00 91.31 173 SER A O 1
ATOM 1367 N N . ALA A 1 174 ? 16.858 -10.902 -27.805 1.00 87.31 174 ALA A N 1
ATOM 1368 C CA . ALA A 1 174 ? 17.207 -10.663 -29.196 1.00 87.31 174 ALA A CA 1
ATOM 1369 C C . ALA A 1 174 ? 18.730 -10.533 -29.306 1.00 87.31 174 ALA A C 1
ATOM 1371 O O . ALA A 1 174 ? 19.429 -10.498 -28.299 1.00 87.31 174 ALA A O 1
ATOM 1372 N N . GLN A 1 175 ? 19.260 -10.400 -30.522 1.00 85.81 175 GLN A N 1
ATOM 1373 C CA . GLN A 1 175 ? 20.706 -10.249 -30.725 1.00 85.81 175 GLN A CA 1
ATOM 1374 C C . GLN A 1 175 ? 21.314 -9.079 -29.924 1.00 85.81 175 GLN A C 1
ATOM 1376 O O . GLN A 1 175 ? 22.464 -9.157 -29.509 1.00 85.81 175 GLN A O 1
ATOM 1381 N N . SER A 1 176 ? 20.542 -8.012 -29.699 1.00 85.50 176 SER A N 1
ATOM 1382 C CA . SER A 1 176 ? 20.944 -6.827 -28.932 1.00 85.50 176 SER A CA 1
ATOM 1383 C C . SER A 1 176 ? 20.322 -6.745 -27.534 1.00 85.50 176 SER A C 1
ATOM 1385 O O . SER A 1 176 ? 20.495 -5.734 -26.863 1.00 85.50 176 SER A O 1
ATOM 1387 N N . ILE A 1 177 ? 19.544 -7.750 -27.120 1.00 87.50 177 ILE A N 1
ATOM 1388 C CA . ILE A 1 177 ? 18.848 -7.764 -25.830 1.00 87.50 177 ILE A CA 1
ATOM 1389 C C . ILE A 1 177 ? 19.243 -9.055 -25.109 1.00 87.50 177 ILE A C 1
ATOM 1391 O O . ILE A 1 177 ? 18.709 -10.119 -25.456 1.00 87.50 177 ILE A O 1
ATOM 1395 N N . PRO A 1 178 ? 20.166 -8.973 -24.135 1.00 91.00 178 PRO A N 1
ATOM 1396 C CA . PRO A 1 178 ? 20.579 -10.113 -23.329 1.00 91.00 178 PRO A CA 1
ATOM 1397 C C . PRO A 1 178 ? 19.384 -10.802 -22.668 1.00 91.00 178 PRO A C 1
ATOM 1399 O O . PRO A 1 178 ? 18.381 -10.163 -22.346 1.00 91.00 178 PRO A O 1
ATOM 1402 N N . LEU A 1 179 ? 19.475 -12.116 -22.463 1.00 92.12 179 LEU A N 1
ATOM 1403 C CA . LEU A 1 179 ? 18.387 -12.887 -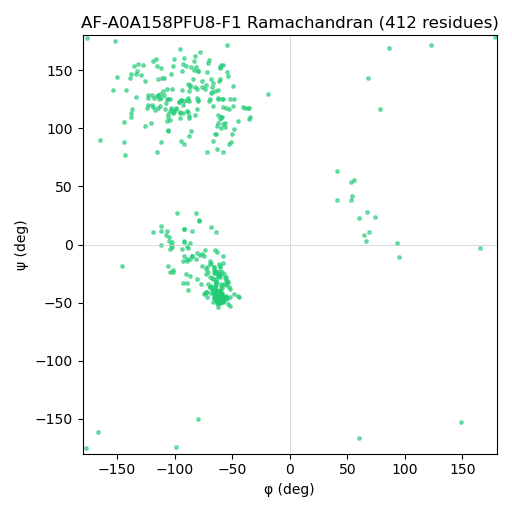21.855 1.00 92.12 179 LEU A CA 1
ATOM 1404 C C . LEU A 1 179 ? 18.080 -12.377 -20.443 1.00 92.12 179 LEU A C 1
ATOM 1406 O O . LEU A 1 179 ? 16.919 -12.266 -20.051 1.00 92.12 179 LEU A O 1
ATOM 1410 N N . GLU A 1 180 ? 19.123 -12.029 -19.708 1.00 92.75 180 GLU A N 1
ATOM 1411 C CA . GLU A 1 180 ? 19.081 -11.572 -18.331 1.00 92.75 180 GLU A CA 1
ATOM 1412 C C . GLU A 1 180 ? 18.364 -10.228 -18.142 1.00 92.75 180 GLU A C 1
ATOM 1414 O O . GLU A 1 180 ? 17.784 -9.981 -17.085 1.00 92.75 180 GLU A O 1
ATOM 1419 N N . ASP A 1 181 ? 18.308 -9.407 -19.189 1.00 92.56 181 ASP A N 1
ATOM 1420 C CA . ASP A 1 181 ? 17.594 -8.130 -19.192 1.00 92.56 181 ASP A CA 1
ATOM 1421 C C . ASP A 1 181 ? 16.089 -8.298 -19.445 1.00 92.56 181 ASP A C 1
ATOM 1423 O O . ASP A 1 181 ? 15.310 -7.357 -19.284 1.00 92.56 181 ASP A O 1
ATOM 1427 N N . THR A 1 182 ? 15.658 -9.486 -19.870 1.00 93.75 182 THR A N 1
ATOM 1428 C CA . THR A 1 182 ? 14.295 -9.707 -20.358 1.00 93.75 182 THR A CA 1
ATOM 1429 C C . THR A 1 182 ? 13.363 -10.201 -19.270 1.00 93.75 182 THR A C 1
ATOM 1431 O O . THR A 1 182 ? 13.756 -10.943 -18.369 1.00 93.75 182 THR A O 1
ATOM 1434 N N . ILE A 1 183 ? 12.085 -9.839 -19.394 1.00 94.56 183 ILE A N 1
ATOM 1435 C CA . ILE A 1 183 ? 11.015 -10.371 -18.553 1.00 94.56 183 ILE A CA 1
ATOM 1436 C C . ILE A 1 183 ? 10.992 -11.897 -18.681 1.00 94.56 183 ILE A C 1
ATOM 1438 O O . ILE A 1 183 ? 10.987 -12.572 -17.659 1.00 94.56 183 ILE A O 1
ATOM 1442 N N . SER A 1 184 ? 11.025 -12.452 -19.901 1.00 95.69 184 SER A N 1
ATOM 1443 C CA . SER A 1 184 ? 10.998 -13.906 -20.092 1.00 95.69 184 SER A CA 1
ATOM 1444 C C . SER A 1 184 ? 12.174 -14.598 -19.411 1.00 95.69 184 SER A C 1
ATOM 1446 O O . SER A 1 184 ? 11.952 -15.527 -18.648 1.00 95.69 184 SER A O 1
ATOM 1448 N N . GLY A 1 185 ? 13.402 -14.105 -19.598 1.00 96.19 185 GLY A N 1
ATOM 1449 C CA . GLY A 1 185 ? 14.587 -14.694 -18.975 1.00 96.19 185 GLY A CA 1
ATOM 1450 C C . GLY A 1 185 ? 14.541 -14.640 -17.449 1.00 96.19 185 GLY A C 1
ATOM 1451 O O . GLY A 1 185 ? 14.860 -15.628 -16.789 1.00 96.19 185 GLY A O 1
ATOM 1452 N N . CYS A 1 186 ? 14.086 -13.518 -16.881 1.00 96.69 186 CYS A N 1
ATOM 1453 C CA . CYS A 1 186 ? 13.904 -13.391 -15.437 1.00 96.69 186 CYS A CA 1
ATOM 1454 C C . CYS A 1 186 ? 12.872 -14.388 -14.898 1.00 96.69 186 CYS A C 1
ATOM 1456 O O . CYS A 1 186 ? 13.119 -15.059 -13.898 1.00 96.69 186 CYS A O 1
ATOM 1458 N N . ILE A 1 187 ? 11.723 -14.500 -15.567 1.00 96.50 187 ILE A N 1
ATOM 1459 C CA . ILE A 1 187 ? 10.656 -15.421 -15.172 1.00 96.50 187 ILE A CA 1
ATOM 1460 C C . ILE A 1 187 ? 11.112 -16.872 -15.310 1.00 96.50 187 ILE A C 1
ATOM 1462 O O . ILE A 1 187 ? 10.929 -17.637 -14.370 1.00 96.50 187 ILE A O 1
ATOM 1466 N N . ASP A 1 188 ? 11.764 -17.239 -16.410 1.00 96.00 188 ASP A N 1
ATOM 1467 C CA . ASP A 1 188 ? 12.285 -18.591 -16.616 1.00 96.00 188 ASP A CA 1
ATOM 1468 C C . ASP A 1 188 ? 13.284 -18.963 -15.515 1.00 96.00 188 ASP A C 1
ATOM 1470 O O . ASP A 1 188 ? 13.199 -20.050 -14.943 1.00 96.00 188 ASP A O 1
ATOM 1474 N N . LYS A 1 189 ? 14.193 -18.048 -15.147 1.00 96.25 189 LYS A N 1
ATOM 1475 C CA . LYS A 1 189 ? 15.122 -18.267 -14.030 1.00 96.25 189 LYS A CA 1
ATOM 1476 C C . LYS A 1 189 ? 14.377 -18.479 -12.713 1.00 96.25 189 LYS A C 1
ATOM 1478 O O . LYS A 1 189 ? 14.679 -19.435 -12.010 1.00 96.25 189 LYS A O 1
ATOM 1483 N N . MET A 1 190 ? 13.395 -17.634 -12.401 1.00 96.19 190 MET A N 1
ATOM 1484 C CA . MET A 1 190 ? 12.592 -17.742 -11.178 1.00 96.19 190 MET A CA 1
ATOM 1485 C C . MET A 1 190 ? 11.793 -19.051 -11.110 1.00 96.19 190 MET A C 1
ATOM 1487 O O . MET A 1 190 ? 11.776 -19.704 -10.071 1.00 96.19 190 MET A O 1
ATOM 1491 N N . LEU A 1 191 ? 11.155 -19.457 -12.210 1.00 94.62 191 LEU A N 1
ATOM 1492 C CA . LEU A 1 191 ? 10.395 -20.708 -12.282 1.00 94.62 191 LEU A CA 1
ATOM 1493 C C . LEU A 1 191 ? 11.307 -21.933 -12.145 1.00 94.62 191 LEU A C 1
ATOM 1495 O O . LEU A 1 191 ? 10.952 -22.875 -11.443 1.00 94.62 191 LEU A O 1
ATOM 1499 N N . ASN A 1 192 ? 12.495 -21.898 -12.756 1.00 94.75 192 ASN A N 1
ATOM 1500 C CA . ASN A 1 192 ? 13.509 -22.949 -12.615 1.00 94.75 192 ASN A CA 1
ATOM 1501 C C . ASN A 1 192 ? 14.127 -23.010 -11.207 1.00 94.75 192 ASN A C 1
ATOM 1503 O O . ASN A 1 192 ? 14.755 -24.007 -10.865 1.00 94.75 192 ASN A O 1
ATOM 1507 N N . SER A 1 193 ? 13.947 -21.963 -10.400 1.00 93.56 193 SER A N 1
ATOM 1508 C CA . SER A 1 193 ? 14.325 -21.896 -8.984 1.00 93.56 193 SER A CA 1
ATOM 1509 C C . SER A 1 193 ? 13.137 -22.179 -8.050 1.00 93.56 193 SER A C 1
ATOM 1511 O O . SER A 1 193 ? 13.088 -21.670 -6.932 1.00 93.56 193 SER A O 1
ATOM 1513 N N . ASP A 1 194 ? 12.156 -22.958 -8.521 1.00 92.88 194 ASP A N 1
ATOM 1514 C CA . ASP A 1 194 ? 10.980 -23.429 -7.775 1.00 92.88 194 ASP A CA 1
ATOM 1515 C C . ASP A 1 194 ? 10.062 -22.326 -7.219 1.00 92.88 194 ASP A C 1
ATOM 1517 O O . ASP A 1 194 ? 9.266 -22.542 -6.299 1.00 92.88 194 ASP A O 1
ATOM 1521 N N . ILE A 1 195 ? 10.104 -21.125 -7.801 1.00 94.56 195 ILE A N 1
ATOM 1522 C CA . ILE A 1 195 ? 9.214 -20.037 -7.395 1.00 94.56 195 ILE A CA 1
ATOM 1523 C C . ILE A 1 195 ? 7.840 -20.246 -8.034 1.00 94.56 195 ILE A C 1
ATOM 1525 O O . ILE A 1 195 ? 7.730 -20.284 -9.261 1.00 94.56 195 ILE A O 1
ATOM 1529 N N . PRO A 1 196 ? 6.745 -20.305 -7.253 1.00 94.81 196 PRO A N 1
ATOM 1530 C CA . PRO A 1 196 ? 5.419 -20.467 -7.828 1.00 94.81 196 PRO A CA 1
ATOM 1531 C C . PRO A 1 196 ? 5.054 -19.279 -8.725 1.00 94.81 196 PRO A C 1
ATOM 1533 O O . PRO A 1 196 ? 5.005 -18.149 -8.242 1.00 94.81 196 PRO A O 1
ATOM 1536 N N . ALA A 1 197 ? 4.684 -19.535 -9.985 1.00 93.44 197 ALA A N 1
ATOM 1537 C CA . ALA A 1 197 ? 4.256 -18.515 -10.955 1.00 93.44 197 ALA A CA 1
ATOM 1538 C C . ALA A 1 197 ? 3.261 -17.497 -10.362 1.00 93.44 197 ALA A C 1
ATOM 1540 O O . ALA A 1 197 ? 3.434 -16.284 -10.477 1.00 93.44 197 ALA A O 1
ATOM 1541 N N . LYS A 1 198 ? 2.269 -17.992 -9.610 1.00 93.50 198 LYS A N 1
ATOM 1542 C CA . LYS A 1 198 ? 1.244 -17.187 -8.922 1.00 93.50 198 LYS A CA 1
ATOM 1543 C C . LYS A 1 198 ? 1.776 -16.198 -7.873 1.00 93.50 198 LYS A C 1
ATOM 1545 O O . LYS A 1 198 ? 1.034 -15.310 -7.470 1.00 93.50 198 LYS A O 1
ATOM 1550 N N . LYS A 1 199 ? 3.007 -16.373 -7.380 1.00 95.06 199 LYS A N 1
ATOM 1551 C CA . LYS A 1 199 ? 3.661 -15.441 -6.449 1.00 95.06 199 LYS A CA 1
ATOM 1552 C C . LYS A 1 199 ? 4.439 -14.344 -7.179 1.00 95.06 199 LYS A C 1
ATOM 1554 O O . LYS A 1 199 ? 4.813 -13.365 -6.543 1.00 95.06 199 LYS A O 1
ATOM 1559 N N . ILE A 1 200 ? 4.687 -14.488 -8.481 1.00 96.25 200 ILE A N 1
ATOM 1560 C CA . ILE A 1 200 ? 5.530 -13.568 -9.245 1.00 96.25 200 ILE A CA 1
ATOM 1561 C C . ILE A 1 200 ? 4.684 -12.431 -9.820 1.00 96.25 200 ILE A C 1
ATOM 1563 O O . ILE A 1 200 ? 3.720 -12.664 -10.551 1.00 96.25 200 ILE A O 1
ATOM 1567 N N . ILE A 1 201 ? 5.064 -11.196 -9.502 1.00 96.25 201 ILE A N 1
ATOM 1568 C CA . ILE A 1 201 ? 4.452 -9.959 -9.986 1.00 96.25 201 ILE A CA 1
ATOM 1569 C C . ILE A 1 201 ? 5.460 -9.239 -10.874 1.00 96.25 201 ILE A C 1
ATOM 1571 O O . ILE A 1 201 ? 6.569 -8.939 -10.434 1.00 96.25 201 ILE A O 1
ATOM 1575 N N . VAL A 1 202 ? 5.077 -8.926 -12.110 1.00 95.12 202 VAL A N 1
ATOM 1576 C CA . VAL A 1 202 ? 5.965 -8.243 -13.062 1.00 95.12 202 VAL A CA 1
ATOM 1577 C C . VAL A 1 202 ? 5.768 -6.735 -12.992 1.00 95.12 202 VAL A C 1
ATOM 1579 O O . VAL A 1 202 ? 4.707 -6.232 -13.360 1.00 95.12 202 VAL A O 1
ATOM 1582 N N . GLY A 1 203 ? 6.783 -6.006 -12.537 1.00 93.94 203 GLY A N 1
ATOM 1583 C CA . GLY A 1 203 ? 6.787 -4.548 -12.521 1.00 93.94 203 GLY A CA 1
ATOM 1584 C C . GLY A 1 203 ? 7.147 -3.952 -13.875 1.00 93.94 203 GLY A C 1
ATOM 1585 O O . GLY A 1 203 ? 8.195 -4.272 -14.424 1.00 93.94 203 GLY A O 1
ATOM 1586 N N . LEU A 1 204 ? 6.293 -3.072 -14.397 1.00 89.88 204 LEU A N 1
ATOM 1587 C CA . LEU A 1 204 ? 6.464 -2.401 -15.687 1.00 89.88 204 LEU A CA 1
ATOM 1588 C C . LEU A 1 204 ? 6.654 -0.891 -15.494 1.00 89.88 204 LEU A C 1
ATOM 1590 O O . LEU A 1 204 ? 5.989 -0.282 -14.651 1.00 89.88 204 LEU A O 1
ATOM 1594 N N . SER A 1 205 ? 7.524 -0.288 -16.308 1.00 80.00 205 SER A N 1
ATOM 1595 C CA . SER A 1 205 ? 7.950 1.109 -16.143 1.00 80.00 205 SER A CA 1
ATOM 1596 C C . SER A 1 205 ? 7.126 2.118 -16.943 1.00 80.00 205 SER A C 1
ATOM 1598 O O . SER A 1 205 ? 6.952 3.235 -16.470 1.00 80.00 205 SER A O 1
ATOM 1600 N N . SER A 1 206 ? 6.611 1.765 -18.133 1.00 62.44 206 SER A N 1
ATOM 1601 C CA . SER A 1 206 ? 5.481 2.455 -18.810 1.00 62.44 206 SER A CA 1
ATOM 1602 C C . SER A 1 206 ? 5.273 2.119 -20.303 1.00 62.44 206 SER A C 1
ATOM 1604 O O . SER A 1 206 ? 4.275 2.565 -20.878 1.00 62.44 206 SER A O 1
ATOM 1606 N N . GLY A 1 207 ? 6.107 1.306 -20.959 1.00 61.50 207 GLY A N 1
ATOM 1607 C CA . GLY A 1 207 ? 6.035 1.088 -22.419 1.00 61.50 207 GLY A CA 1
ATOM 1608 C C . GLY A 1 207 ? 5.400 -0.235 -22.888 1.00 61.50 207 GLY A C 1
ATOM 1609 O O . GLY A 1 207 ? 5.578 -1.277 -22.257 1.00 61.50 207 GLY A O 1
ATOM 1610 N N . GLY A 1 208 ? 4.707 -0.207 -24.041 1.00 58.09 208 GLY A N 1
ATOM 1611 C CA . GLY A 1 208 ? 4.399 -1.388 -24.875 1.00 58.09 208 GLY A CA 1
ATOM 1612 C C . GLY A 1 208 ? 3.665 -2.534 -24.168 1.00 58.09 208 GLY A C 1
ATOM 1613 O O . GLY A 1 208 ? 4.157 -3.660 -24.131 1.00 58.09 208 GLY A O 1
ATOM 1614 N N . ARG A 1 209 ? 2.505 -2.249 -23.562 1.00 73.38 209 ARG A N 1
ATOM 1615 C CA . ARG A 1 209 ? 1.958 -3.092 -22.485 1.00 73.38 209 ARG A CA 1
ATOM 1616 C C . ARG A 1 209 ? 1.060 -4.235 -22.955 1.00 73.38 209 ARG A C 1
ATOM 1618 O O . ARG A 1 209 ? 1.119 -5.295 -22.352 1.00 73.38 209 ARG A O 1
ATOM 1625 N N . THR A 1 210 ? 0.286 -4.091 -24.034 1.00 81.69 210 THR A N 1
ATOM 1626 C CA . THR A 1 210 ? -0.716 -5.103 -24.441 1.00 81.69 210 THR A CA 1
ATOM 1627 C C . THR A 1 210 ? -0.118 -6.505 -24.571 1.00 81.69 210 THR A C 1
ATOM 1629 O O . THR A 1 210 ? -0.600 -7.455 -23.959 1.00 81.69 210 THR A O 1
ATOM 1632 N N . PHE A 1 211 ? 0.977 -6.627 -25.325 1.00 84.31 211 PHE A N 1
ATOM 1633 C CA . PHE A 1 211 ? 1.648 -7.909 -25.542 1.00 84.31 211 PHE A CA 1
ATOM 1634 C C . PHE A 1 211 ? 2.272 -8.461 -24.258 1.00 84.31 211 PHE A C 1
ATOM 1636 O O . PHE A 1 211 ? 2.121 -9.647 -23.979 1.00 84.31 211 PHE A O 1
ATOM 1643 N N . LYS A 1 212 ? 2.892 -7.600 -23.438 1.00 89.56 212 LYS A N 1
ATOM 1644 C CA . LYS A 1 212 ? 3.471 -7.988 -22.143 1.00 89.56 212 LYS A CA 1
ATOM 1645 C C . LYS A 1 212 ? 2.394 -8.530 -21.199 1.00 89.56 212 LYS A C 1
ATOM 1647 O O . LYS A 1 212 ? 2.553 -9.617 -20.664 1.00 89.56 212 LYS A O 1
ATOM 1652 N N . ILE A 1 213 ? 1.266 -7.830 -21.052 1.00 88.81 213 ILE A N 1
ATOM 1653 C CA . ILE A 1 213 ? 0.152 -8.260 -20.191 1.00 88.81 213 ILE A CA 1
ATOM 1654 C C . ILE A 1 213 ? -0.451 -9.585 -20.675 1.00 88.81 213 ILE A C 1
ATOM 1656 O O . ILE A 1 213 ? -0.718 -10.468 -19.862 1.00 88.81 213 ILE A O 1
ATOM 1660 N N . HIS A 1 214 ? -0.637 -9.755 -21.989 1.00 88.50 214 HIS A N 1
ATOM 1661 C CA . HIS A 1 214 ? -1.104 -11.028 -22.541 1.00 88.50 214 HIS A CA 1
ATOM 1662 C C . HIS A 1 214 ? -0.146 -12.175 -22.239 1.00 88.50 214 HIS A C 1
ATOM 1664 O O . HIS A 1 214 ? -0.598 -13.241 -21.824 1.00 88.50 214 HIS A O 1
ATOM 1670 N N . TRP A 1 215 ? 1.156 -11.952 -22.422 1.00 90.25 215 TRP A N 1
ATOM 1671 C CA . TRP A 1 215 ? 2.171 -12.953 -22.126 1.00 90.25 215 TRP A CA 1
ATOM 1672 C C . TRP A 1 215 ? 2.189 -13.310 -20.635 1.00 90.25 215 TRP A C 1
ATOM 1674 O O . TRP A 1 215 ? 2.091 -14.484 -20.302 1.00 90.25 215 TRP A O 1
ATOM 1684 N N . ILE A 1 216 ? 2.189 -12.317 -19.739 1.00 90.31 216 ILE A N 1
ATOM 1685 C CA . ILE A 1 216 ? 2.152 -12.512 -18.277 1.00 90.31 216 ILE A CA 1
ATOM 1686 C C . ILE A 1 216 ? 0.945 -13.366 -17.867 1.00 90.31 216 ILE A C 1
ATOM 1688 O O . ILE A 1 216 ? 1.079 -14.305 -17.084 1.00 90.31 216 ILE A O 1
ATOM 1692 N N . ASN A 1 217 ? -0.233 -13.071 -18.424 1.00 88.19 217 ASN A N 1
ATOM 1693 C CA . ASN A 1 217 ? -1.445 -13.837 -18.146 1.00 88.19 217 ASN A CA 1
ATOM 1694 C C . ASN A 1 217 ? -1.372 -15.267 -18.711 1.00 88.19 217 ASN A C 1
ATOM 1696 O O . ASN A 1 217 ? -1.826 -16.206 -18.066 1.00 88.19 217 ASN A O 1
ATOM 1700 N N . HIS A 1 218 ? -0.785 -15.447 -19.898 1.00 87.31 218 HIS A N 1
ATOM 1701 C CA . HIS A 1 218 ? -0.586 -16.768 -20.499 1.00 87.31 218 HIS A CA 1
ATOM 1702 C C . HIS A 1 218 ? 0.372 -17.645 -19.680 1.00 87.31 218 HIS A C 1
ATOM 1704 O O . HIS A 1 218 ? 0.125 -18.838 -19.543 1.00 87.31 218 HIS A O 1
ATOM 1710 N N . GLN A 1 219 ? 1.406 -17.047 -19.083 1.00 88.19 219 GLN A N 1
ATOM 1711 C CA . GLN A 1 219 ? 2.339 -17.728 -18.180 1.00 88.19 219 GLN A CA 1
ATOM 1712 C C . GLN A 1 219 ? 1.740 -18.045 -16.796 1.00 88.19 219 GLN A C 1
ATOM 1714 O O . GLN A 1 219 ? 2.390 -18.685 -15.973 1.00 88.19 219 GLN A O 1
ATOM 1719 N N . GLY A 1 220 ? 0.512 -17.600 -16.502 1.00 89.69 220 GLY A N 1
ATOM 1720 C CA . GLY A 1 220 ? -0.137 -17.850 -15.212 1.00 89.69 220 GLY A CA 1
ATOM 1721 C C . GLY A 1 220 ? 0.534 -17.137 -14.032 1.00 89.69 220 GLY A C 1
ATOM 1722 O O . GLY A 1 220 ? 0.486 -17.635 -12.904 1.00 89.69 220 GLY A O 1
ATOM 1723 N N . LEU A 1 221 ? 1.180 -15.993 -14.285 1.00 92.62 221 LEU A N 1
ATOM 1724 C CA . LEU A 1 221 ? 1.860 -15.215 -13.249 1.00 92.62 221 LEU A CA 1
ATOM 1725 C C . LEU A 1 221 ? 0.860 -14.546 -12.292 1.00 92.62 221 LEU A C 1
ATOM 1727 O O . LEU A 1 221 ? -0.305 -14.323 -12.626 1.00 92.62 221 LEU A O 1
ATOM 1731 N 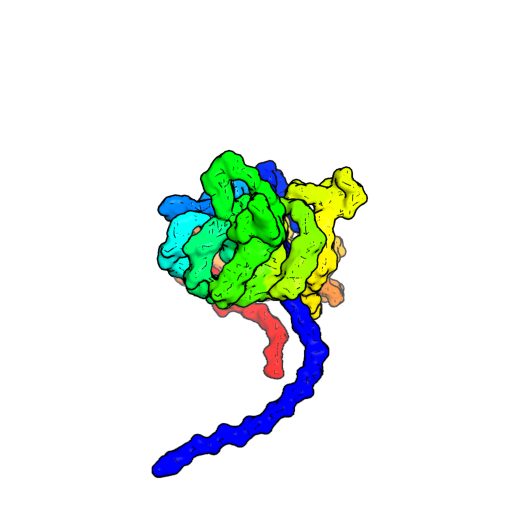N . GLY A 1 222 ? 1.331 -14.199 -11.093 1.00 91.56 222 GLY A N 1
ATOM 1732 C CA . GLY A 1 222 ? 0.520 -13.601 -10.027 1.00 91.56 222 GLY A CA 1
ATOM 1733 C C . GLY A 1 222 ? -0.059 -12.229 -10.367 1.00 91.56 222 GLY A C 1
ATOM 1734 O O . GLY A 1 222 ? -1.085 -11.836 -9.811 1.00 91.56 222 GLY A O 1
ATOM 1735 N N . GLY A 1 223 ? 0.564 -11.502 -11.294 1.00 93.44 223 GLY A N 1
ATOM 1736 C CA . GLY A 1 223 ? 0.019 -10.267 -11.841 1.00 93.44 223 GLY A CA 1
ATOM 1737 C C . GLY A 1 223 ? 1.089 -9.262 -12.247 1.00 93.44 223 GLY A C 1
ATOM 1738 O O . GLY A 1 223 ? 2.202 -9.639 -12.618 1.00 93.44 223 GLY A O 1
ATOM 1739 N N . VAL A 1 224 ? 0.741 -7.975 -12.211 1.00 93.56 224 VAL A N 1
ATOM 1740 C CA . VAL A 1 224 ? 1.614 -6.894 -12.689 1.00 93.56 224 VAL A CA 1
ATOM 1741 C C . VAL A 1 224 ? 1.650 -5.717 -11.738 1.00 93.56 224 VAL A C 1
ATOM 1743 O O . VAL A 1 224 ? 0.686 -5.432 -11.029 1.00 93.56 224 VAL A O 1
ATOM 1746 N N . GLY A 1 225 ? 2.751 -4.989 -11.786 1.00 93.06 225 GLY A N 1
ATOM 1747 C CA . GLY A 1 225 ? 2.867 -3.664 -11.224 1.00 93.06 225 GLY A CA 1
ATOM 1748 C C . GLY A 1 225 ? 3.101 -2.614 -12.274 1.00 93.06 225 GLY A C 1
ATOM 1749 O O . GLY A 1 225 ? 3.651 -2.887 -13.340 1.00 93.06 225 GLY A O 1
ATOM 1750 N N . LEU A 1 226 ? 2.690 -1.400 -11.948 1.00 90.25 226 LEU A N 1
ATOM 1751 C CA . LEU A 1 226 ? 2.930 -0.248 -12.782 1.00 90.25 226 LEU A CA 1
ATOM 1752 C C . LEU A 1 226 ? 3.361 0.951 -11.942 1.00 90.25 226 LEU A C 1
ATOM 1754 O O . LEU A 1 226 ? 2.593 1.476 -11.129 1.00 90.25 226 LEU A O 1
ATOM 1758 N N . SER A 1 227 ? 4.587 1.392 -12.201 1.00 83.81 227 SER A N 1
ATOM 1759 C CA . SER A 1 227 ? 5.130 2.656 -11.717 1.00 83.81 227 SER A CA 1
ATOM 1760 C C . SER A 1 227 ? 4.911 3.735 -12.781 1.00 83.81 227 SER A C 1
ATOM 1762 O O . SER A 1 227 ? 5.175 3.504 -13.953 1.00 83.81 227 SER A O 1
ATOM 1764 N N . SER A 1 228 ? 4.421 4.937 -12.486 1.00 81.94 228 SER A N 1
ATOM 1765 C CA . SER A 1 228 ? 3.705 5.424 -11.300 1.00 81.94 228 SER A CA 1
ATOM 1766 C C . SER A 1 228 ? 2.419 6.103 -11.785 1.00 81.94 228 SER A C 1
ATOM 1768 O O . SER A 1 228 ? 2.385 6.588 -12.918 1.00 81.94 228 SER A O 1
ATOM 1770 N N . LEU A 1 229 ? 1.364 6.170 -10.969 1.00 86.38 229 LEU A N 1
ATOM 1771 C CA . LEU A 1 229 ? 0.083 6.788 -11.353 1.00 86.38 229 LEU A CA 1
ATOM 1772 C C . LEU A 1 229 ? 0.241 8.232 -11.846 1.00 86.38 229 LEU A C 1
ATOM 1774 O O . LEU A 1 229 ? -0.465 8.658 -12.756 1.00 86.38 229 LEU A O 1
ATOM 1778 N N . GLN A 1 230 ? 1.214 8.953 -11.291 1.00 83.62 230 GLN A N 1
ATOM 1779 C CA . GLN A 1 230 ? 1.580 10.311 -11.691 1.00 83.62 230 GLN A CA 1
ATOM 1780 C C . GLN A 1 230 ? 2.149 10.414 -13.118 1.00 83.62 230 GLN A C 1
ATOM 1782 O O . GLN A 1 230 ? 2.092 11.491 -13.702 1.00 83.62 230 GLN A O 1
ATOM 1787 N N . LEU A 1 231 ? 2.726 9.332 -13.654 1.00 85.00 231 LEU A N 1
ATOM 1788 C CA . LEU A 1 231 ? 3.324 9.278 -14.996 1.00 85.00 231 LEU A CA 1
ATOM 1789 C C . LEU A 1 231 ? 2.349 8.781 -1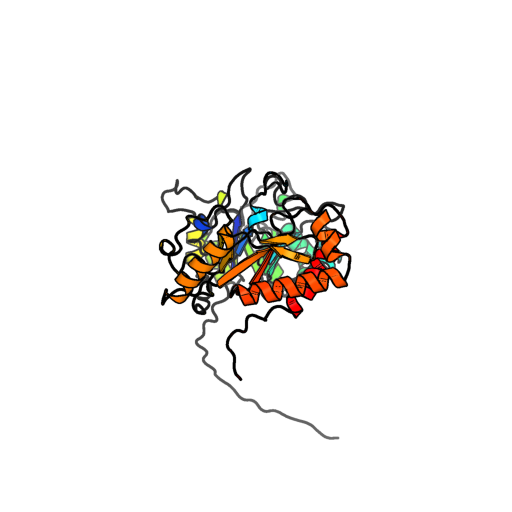6.072 1.00 85.00 231 LEU A C 1
ATOM 1791 O O . LEU A 1 231 ? 2.711 8.725 -17.245 1.00 85.00 231 LEU A O 1
ATOM 1795 N N . ASP A 1 232 ? 1.138 8.382 -15.680 1.00 87.69 232 ASP A N 1
ATOM 1796 C CA . ASP A 1 232 ? 0.045 8.144 -16.621 1.00 87.69 232 ASP A CA 1
ATOM 1797 C C . ASP A 1 232 ? -0.580 9.499 -17.015 1.00 87.69 232 ASP A C 1
ATOM 1799 O O . ASP A 1 232 ? 0.089 10.532 -17.006 1.00 87.69 232 ASP A O 1
ATOM 1803 N N . ASP A 1 233 ? -1.871 9.531 -17.332 1.00 88.69 233 ASP A N 1
ATOM 1804 C CA . ASP A 1 233 ? -2.583 10.778 -17.608 1.00 88.69 233 ASP A CA 1
ATOM 1805 C C . ASP A 1 233 ? -3.687 11.059 -16.571 1.00 88.69 233 ASP A C 1
ATOM 1807 O O . ASP A 1 233 ? -4.865 10.791 -16.820 1.00 88.69 233 ASP A O 1
ATOM 1811 N N . PRO A 1 234 ? -3.345 11.580 -15.376 1.00 86.88 234 PRO A N 1
ATOM 1812 C CA . PRO A 1 234 ? -4.327 11.864 -14.325 1.00 86.88 234 PRO A CA 1
ATOM 1813 C C . PRO A 1 234 ? -5.330 12.960 -14.711 1.00 86.88 234 PRO A C 1
ATOM 1815 O O . PRO A 1 234 ? -6.414 13.042 -14.138 1.00 86.88 234 PRO A O 1
ATOM 1818 N N . THR A 1 235 ? -4.966 13.830 -15.655 1.00 88.31 235 THR A N 1
ATOM 1819 C CA . THR A 1 235 ? -5.754 15.013 -16.035 1.00 88.31 235 THR A CA 1
ATOM 1820 C C . THR A 1 235 ? -6.481 14.864 -17.368 1.00 88.31 235 THR A C 1
ATOM 1822 O O . THR A 1 235 ? -7.061 15.841 -17.828 1.00 88.31 235 THR A O 1
ATOM 1825 N N . ASP A 1 236 ? -6.444 13.676 -17.976 1.00 89.62 236 ASP A N 1
ATOM 1826 C CA . ASP A 1 236 ? -7.042 13.399 -19.288 1.00 89.62 236 ASP A CA 1
ATOM 1827 C C . ASP A 1 236 ? -6.570 14.366 -20.398 1.00 89.62 236 ASP A C 1
ATOM 1829 O O . ASP A 1 236 ? -7.340 14.854 -21.224 1.00 89.62 236 ASP A O 1
ATOM 1833 N N . ARG A 1 237 ? -5.273 14.689 -20.416 1.00 91.81 237 ARG A N 1
ATOM 1834 C CA . ARG A 1 237 ? -4.652 15.505 -21.475 1.00 91.81 237 ARG A CA 1
ATOM 1835 C C . ARG A 1 237 ? -4.615 14.783 -22.817 1.00 91.81 237 ARG A C 1
ATOM 1837 O O . ARG A 1 237 ? -4.600 15.436 -23.856 1.00 91.81 237 ARG A O 1
ATOM 1844 N N . CYS A 1 238 ? -4.558 13.458 -22.797 1.00 88.75 238 CYS A N 1
ATOM 1845 C CA . CYS A 1 238 ? -4.528 12.604 -23.973 1.00 88.75 238 CYS A CA 1
ATOM 1846 C C . CYS A 1 238 ? -5.932 12.302 -24.526 1.00 88.75 238 CYS A C 1
ATOM 1848 O O . CYS A 1 238 ? -6.021 11.756 -25.624 1.00 88.75 238 CYS A O 1
ATOM 1850 N N . GLY A 1 239 ? -7.012 12.647 -23.811 1.00 90.75 239 GLY A N 1
ATOM 1851 C CA . GLY A 1 239 ? -8.398 12.462 -24.263 1.00 90.75 239 GLY A CA 1
ATOM 1852 C C . GLY A 1 239 ? -8.891 11.010 -24.236 1.00 90.75 239 GLY A C 1
ATOM 1853 O O . GLY A 1 239 ? -9.794 10.652 -24.993 1.00 90.75 239 GLY A O 1
ATOM 1854 N N . LEU A 1 240 ? -8.281 10.153 -23.410 1.00 88.19 240 LEU A N 1
ATOM 1855 C CA . LEU A 1 240 ? -8.624 8.730 -23.261 1.00 88.19 240 LEU A CA 1
ATOM 1856 C C . LEU A 1 240 ? -9.248 8.405 -21.891 1.00 88.19 240 LEU A C 1
ATOM 1858 O O . LEU A 1 240 ? -9.420 7.232 -21.547 1.00 88.19 240 LEU A O 1
ATOM 1862 N N . GLY A 1 241 ? -9.610 9.435 -21.129 1.00 88.12 241 GLY A N 1
ATOM 1863 C CA . GLY A 1 241 ? -10.008 9.350 -19.733 1.00 88.12 241 GLY A CA 1
ATOM 1864 C C . GLY A 1 241 ? -8.808 9.405 -18.787 1.00 88.12 241 GLY A C 1
ATOM 1865 O O . GLY A 1 241 ? -7.653 9.288 -19.189 1.00 88.12 241 GLY A O 1
ATOM 1866 N N . GLN A 1 242 ? -9.094 9.562 -17.495 1.00 89.75 242 GLN A N 1
ATOM 1867 C CA . GLN A 1 242 ? -8.063 9.598 -16.460 1.00 89.75 242 GLN A CA 1
ATOM 1868 C C . GLN A 1 242 ? -7.380 8.231 -16.305 1.00 89.75 242 GLN A C 1
ATOM 1870 O O . GLN A 1 242 ? -8.049 7.200 -16.216 1.00 89.75 242 GLN A O 1
ATOM 1875 N N . TYR A 1 243 ? -6.049 8.238 -16.204 1.00 89.44 243 TYR A N 1
ATOM 1876 C CA . TYR A 1 243 ? -5.205 7.047 -16.024 1.00 89.44 243 TYR A CA 1
ATOM 1877 C C . TYR A 1 243 ? -5.450 5.949 -17.083 1.00 89.44 243 TYR A C 1
ATOM 1879 O O . TYR A 1 243 ? -5.723 4.787 -16.743 1.00 89.44 243 TYR A O 1
ATOM 1887 N N . PRO A 1 244 ? -5.372 6.286 -18.383 1.00 90.25 244 PRO A N 1
ATOM 1888 C CA . PRO A 1 244 ? -5.777 5.394 -19.464 1.00 90.25 244 PRO A CA 1
ATOM 1889 C C . PRO A 1 244 ? -4.975 4.091 -19.465 1.00 90.25 244 PRO A C 1
ATOM 1891 O O . PRO A 1 244 ? -5.520 3.018 -19.745 1.00 90.25 244 PRO A O 1
ATOM 1894 N N . SER A 1 245 ? -3.697 4.143 -19.084 1.00 88.88 245 SER A N 1
ATOM 1895 C CA . SER A 1 245 ? -2.851 2.958 -19.067 1.00 88.88 245 SER A CA 1
ATOM 1896 C C . SER A 1 245 ? -3.203 2.011 -17.917 1.00 88.88 245 SER A C 1
ATOM 1898 O O . SER A 1 245 ? -3.249 0.792 -18.111 1.00 88.88 245 SER A O 1
ATOM 1900 N N . HIS A 1 246 ? -3.496 2.547 -16.729 1.00 89.81 246 HIS A N 1
ATOM 1901 C CA . HIS A 1 246 ? -3.970 1.741 -15.599 1.00 89.81 246 HIS A CA 1
ATOM 1902 C C . HIS A 1 246 ? -5.350 1.136 -15.877 1.00 89.81 246 HIS A C 1
ATOM 1904 O O . HIS A 1 246 ? -5.574 -0.045 -15.600 1.00 89.81 246 HIS A O 1
ATOM 1910 N N . MET A 1 247 ? -6.260 1.906 -16.481 1.00 89.00 247 MET A N 1
ATOM 1911 C CA . MET A 1 247 ? -7.574 1.407 -16.894 1.00 89.00 247 MET A CA 1
ATOM 1912 C C . MET A 1 247 ? -7.464 0.274 -17.918 1.00 89.00 247 MET A C 1
ATOM 1914 O O . MET A 1 247 ? -8.175 -0.728 -17.819 1.00 89.00 247 MET A O 1
ATOM 1918 N N . MET A 1 248 ? -6.573 0.416 -18.900 1.00 88.94 248 MET A N 1
ATOM 1919 C CA . MET A 1 248 ? -6.316 -0.612 -19.904 1.00 88.94 248 MET A CA 1
ATOM 1920 C C . MET A 1 248 ? -5.817 -1.909 -19.260 1.00 88.94 248 MET A C 1
ATOM 1922 O O . MET A 1 248 ? -6.384 -2.969 -19.521 1.00 88.94 248 MET A O 1
ATOM 1926 N N . ILE A 1 249 ? -4.801 -1.835 -18.395 1.00 88.81 249 ILE A N 1
ATOM 1927 C CA . ILE A 1 249 ? -4.267 -3.013 -17.696 1.00 88.81 249 ILE A CA 1
ATOM 1928 C C . ILE A 1 249 ? -5.355 -3.680 -16.855 1.00 88.81 249 ILE A C 1
ATOM 1930 O O . ILE A 1 249 ? -5.530 -4.894 -16.947 1.00 88.81 249 ILE A O 1
ATOM 1934 N N . GLY A 1 250 ? -6.137 -2.893 -16.111 1.00 86.88 250 GLY A N 1
ATOM 1935 C CA . GLY A 1 250 ? -7.264 -3.394 -15.326 1.00 86.88 250 GLY A CA 1
ATOM 1936 C C . GLY A 1 250 ? -8.271 -4.192 -16.158 1.00 86.88 250 GLY A C 1
ATOM 1937 O O . GLY A 1 250 ? -8.655 -5.302 -15.784 1.00 86.88 250 GLY A O 1
ATOM 1938 N N . LYS A 1 251 ? -8.641 -3.673 -17.337 1.00 86.69 251 LYS A N 1
ATOM 1939 C CA . LYS A 1 251 ? -9.528 -4.363 -18.289 1.00 86.69 251 LYS A CA 1
ATOM 1940 C C . LYS A 1 251 ? -8.912 -5.653 -18.835 1.00 86.69 251 LYS A C 1
ATOM 1942 O O . LYS A 1 251 ? -9.619 -6.650 -18.975 1.00 86.69 251 LYS A O 1
ATOM 1947 N N . MET A 1 252 ? -7.619 -5.635 -19.157 1.00 86.19 252 MET A N 1
ATOM 1948 C CA . MET A 1 252 ? -6.923 -6.768 -19.777 1.00 86.19 252 MET A CA 1
ATOM 1949 C C . MET A 1 252 ? -6.697 -7.924 -18.816 1.00 86.19 252 MET A C 1
ATOM 1951 O O . MET A 1 252 ? -6.933 -9.078 -19.165 1.00 86.19 252 MET A O 1
ATOM 1955 N N . LEU A 1 253 ? -6.254 -7.603 -17.607 1.00 81.94 253 LEU A N 1
ATOM 1956 C CA . LEU A 1 253 ? -5.955 -8.593 -16.592 1.00 81.94 253 LEU A CA 1
ATOM 1957 C C . LEU A 1 253 ? -7.197 -9.341 -16.124 1.00 81.94 253 LEU A C 1
ATOM 1959 O O . LEU A 1 253 ? -7.074 -10.431 -15.573 1.00 81.94 253 LEU A O 1
ATOM 1963 N N . LYS A 1 254 ? -8.391 -8.749 -16.310 1.00 69.50 254 LYS A N 1
ATOM 1964 C CA . LYS A 1 254 ? -9.638 -9.229 -15.704 1.00 69.50 254 LYS A CA 1
ATOM 1965 C C . LYS A 1 254 ? -9.384 -9.654 -14.260 1.00 69.50 254 LYS A C 1
ATOM 1967 O O . LYS A 1 254 ? -9.952 -10.656 -13.819 1.00 69.50 254 LYS A O 1
ATOM 1972 N N . CYS A 1 255 ? -8.535 -8.904 -13.542 1.00 63.19 255 CYS A N 1
ATOM 1973 C CA . CYS A 1 255 ? -8.453 -8.994 -12.102 1.00 63.19 255 CYS A CA 1
ATOM 1974 C C . CYS A 1 255 ? -9.842 -8.545 -11.639 1.00 63.19 255 CYS A C 1
ATOM 1976 O O . CYS A 1 255 ? -10.075 -7.376 -11.339 1.00 63.19 255 CYS A O 1
ATOM 1978 N N . ARG A 1 256 ? -10.820 -9.457 -11.658 1.00 48.25 256 ARG A N 1
ATOM 1979 C CA . ARG A 1 256 ? -11.970 -9.337 -10.798 1.00 48.25 256 ARG A CA 1
ATOM 1980 C C . ARG A 1 256 ? -11.285 -9.314 -9.450 1.00 48.25 256 ARG A C 1
ATOM 1982 O O . ARG A 1 256 ? -10.831 -10.355 -8.970 1.00 48.25 256 ARG A O 1
ATOM 1989 N N . THR A 1 257 ? -11.196 -8.122 -8.846 1.00 45.16 257 THR A N 1
ATOM 1990 C CA . THR A 1 257 ? -11.397 -8.042 -7.407 1.00 45.16 257 THR A CA 1
ATOM 1991 C C . THR A 1 257 ? -12.467 -9.077 -7.184 1.00 45.16 257 THR A C 1
ATOM 1993 O O . THR A 1 257 ? -13.504 -9.017 -7.857 1.00 45.16 257 THR A O 1
ATOM 1996 N N . ARG A 1 258 ? -12.177 -10.132 -6.404 1.00 40.78 258 ARG A N 1
ATOM 1997 C CA . ARG A 1 258 ? -13.275 -10.939 -5.893 1.00 40.78 258 ARG A CA 1
ATOM 1998 C C . ARG A 1 258 ? -14.292 -9.872 -5.541 1.00 40.78 258 ARG A C 1
ATOM 2000 O O . ARG A 1 258 ? -13.968 -8.999 -4.726 1.00 40.78 258 ARG A O 1
ATOM 2007 N N . ASP A 1 259 ? -15.455 -9.903 -6.190 1.00 38.22 259 ASP A N 1
ATOM 2008 C CA . ASP A 1 259 ? -16.662 -9.580 -5.483 1.00 38.22 259 ASP A CA 1
ATOM 2009 C C . ASP A 1 259 ? -16.498 -10.495 -4.279 1.00 38.22 259 ASP A C 1
ATOM 2011 O O . ASP A 1 259 ? -16.810 -11.683 -4.318 1.00 38.22 259 ASP A O 1
ATOM 2015 N N . HIS A 1 260 ? -15.820 -9.984 -3.240 1.00 38.12 260 HIS A N 1
ATOM 2016 C CA . HIS A 1 260 ? -16.096 -10.336 -1.885 1.00 38.12 260 HIS A CA 1
ATOM 2017 C C . HIS A 1 260 ? -17.578 -10.139 -1.968 1.00 38.12 260 HIS A C 1
ATOM 2019 O O . HIS A 1 260 ? -18.001 -8.987 -2.117 1.00 38.12 260 HIS A O 1
ATOM 2025 N N . HIS A 1 261 ? -18.317 -11.251 -2.133 1.00 36.28 261 HIS A N 1
ATOM 2026 C CA . HIS A 1 261 ? -19.748 -11.278 -1.951 1.00 36.28 261 HIS A CA 1
ATOM 2027 C C . HIS A 1 261 ? -19.911 -10.325 -0.821 1.00 36.28 261 HIS A C 1
ATOM 2029 O O . HIS A 1 261 ? -19.307 -10.592 0.224 1.00 36.28 261 HIS A O 1
ATOM 2035 N N . ARG A 1 262 ? -20.455 -9.140 -1.139 1.00 39.66 262 ARG A N 1
ATOM 2036 C CA . ARG A 1 262 ? -20.471 -8.039 -0.204 1.00 39.66 262 ARG A CA 1
ATOM 2037 C C . ARG A 1 262 ? -21.175 -8.690 0.960 1.00 39.66 262 ARG A C 1
ATOM 2039 O O . ARG A 1 262 ? -22.387 -8.874 0.902 1.00 39.66 262 ARG A O 1
ATOM 2046 N N . GLN A 1 263 ? -20.415 -9.100 1.979 1.00 39.84 263 GLN A N 1
ATOM 2047 C CA . GLN A 1 263 ? -20.966 -9.165 3.300 1.00 39.84 263 GLN A CA 1
ATOM 2048 C C . GLN A 1 263 ? -21.596 -7.788 3.392 1.00 39.84 263 GLN A C 1
ATOM 2050 O O . GLN A 1 263 ? -20.885 -6.821 3.068 1.00 39.84 263 GLN A O 1
ATOM 2055 N N . PRO A 1 264 ? -22.928 -7.731 3.574 1.00 38.03 264 PRO A N 1
ATOM 2056 C CA . PRO A 1 264 ? -23.714 -6.516 3.407 1.00 38.03 264 PRO A CA 1
ATOM 2057 C C . PRO A 1 264 ? -22.880 -5.382 3.971 1.00 38.03 264 PRO A C 1
ATOM 2059 O O . PRO A 1 264 ? -22.447 -5.538 5.114 1.00 38.03 264 PRO A O 1
ATOM 2062 N N . PRO A 1 265 ? -22.497 -4.413 3.109 1.00 42.88 265 PRO A N 1
ATOM 2063 C CA . PRO A 1 265 ? -21.241 -3.668 3.186 1.00 42.88 265 PRO A CA 1
ATOM 2064 C C . PRO A 1 265 ? -20.898 -3.473 4.643 1.00 42.88 265 PRO A C 1
ATOM 2066 O O . PRO A 1 265 ? -21.676 -2.787 5.306 1.00 42.88 265 PRO A O 1
ATOM 2069 N N . ALA A 1 266 ? -19.855 -4.158 5.141 1.00 46.97 266 ALA A N 1
ATOM 2070 C CA . ALA A 1 266 ? -19.436 -4.032 6.532 1.00 46.97 266 ALA A CA 1
ATOM 2071 C C . ALA A 1 266 ? -19.442 -2.536 6.822 1.00 46.97 266 ALA A C 1
ATOM 2073 O O . ALA A 1 266 ? -18.679 -1.804 6.189 1.00 46.97 266 ALA A O 1
ATOM 2074 N N . GLN A 1 267 ? -20.440 -2.078 7.591 1.00 56.94 267 GLN A N 1
ATOM 2075 C CA . GLN A 1 267 ? -20.812 -0.669 7.598 1.00 56.94 267 GLN A CA 1
ATOM 2076 C C . GLN A 1 267 ? -19.564 0.076 8.029 1.00 56.94 267 GLN A C 1
ATOM 2078 O O . GLN A 1 267 ? -19.129 -0.099 9.165 1.00 56.94 267 GLN A O 1
ATOM 2083 N N . CYS A 1 268 ? -18.935 0.814 7.108 1.00 68.25 268 CYS A N 1
ATOM 2084 C CA . CYS A 1 268 ? -17.689 1.490 7.419 1.00 68.25 268 CYS A CA 1
ATOM 2085 C C . CYS A 1 268 ? -17.917 2.307 8.687 1.00 68.25 268 CYS A C 1
ATOM 2087 O O . CYS A 1 268 ? -18.863 3.103 8.750 1.00 68.25 268 CYS A O 1
ATOM 2089 N N . THR A 1 269 ? -17.076 2.078 9.696 1.00 82.00 269 THR A N 1
ATOM 2090 C CA . THR A 1 269 ? -17.119 2.856 10.925 1.00 82.00 269 THR A CA 1
ATOM 2091 C C . THR A 1 269 ? -16.796 4.303 10.566 1.00 82.00 269 THR A C 1
ATOM 2093 O O . THR A 1 269 ? -15.654 4.661 10.304 1.00 82.00 269 THR A O 1
ATOM 2096 N N . ARG A 1 270 ? -17.833 5.129 10.497 1.00 85.62 270 ARG A N 1
ATOM 2097 C CA . ARG A 1 270 ? -17.784 6.578 10.312 1.00 85.62 270 ARG A CA 1
ATOM 2098 C C . ARG A 1 270 ? -18.007 7.222 11.667 1.00 85.62 270 ARG A C 1
ATOM 2100 O O . ARG A 1 270 ? -19.093 7.048 12.234 1.00 85.62 270 ARG A O 1
ATOM 2107 N N . LEU A 1 271 ? -16.972 7.883 12.170 1.00 91.56 271 LEU A N 1
ATOM 2108 C CA . LEU A 1 271 ? -16.976 8.626 13.425 1.00 91.56 271 LEU A CA 1
ATOM 2109 C C . LEU A 1 271 ? -17.289 10.090 13.120 1.00 91.56 271 LEU A C 1
ATOM 2111 O O . LEU A 1 271 ? -16.607 10.713 12.310 1.00 91.56 271 LEU A O 1
ATOM 2115 N N . CYS A 1 272 ? -18.318 10.625 13.763 1.00 93.50 272 CYS A N 1
ATOM 2116 C CA . CYS A 1 272 ? -18.696 12.029 13.670 1.00 93.50 272 CYS A CA 1
ATOM 2117 C C . CYS A 1 272 ? -18.504 12.675 15.038 1.00 93.50 272 CYS A C 1
ATOM 2119 O O . CYS A 1 272 ? -19.141 12.263 16.006 1.00 93.50 272 CYS A O 1
ATOM 2121 N N . TYR A 1 273 ? -17.610 13.655 15.110 1.00 94.44 273 TYR A N 1
ATOM 2122 C CA . TYR A 1 273 ? -17.256 14.334 16.350 1.00 94.44 273 TYR A CA 1
ATOM 2123 C C . TYR A 1 273 ? -18.186 15.522 16.583 1.00 94.44 273 TYR A C 1
ATOM 2125 O O . TYR A 1 273 ? -18.322 16.380 15.712 1.00 94.44 273 TYR A O 1
ATOM 2133 N N . LEU A 1 274 ? -18.818 15.563 17.754 1.00 94.19 274 LEU A N 1
ATOM 2134 C CA . LEU A 1 274 ? -19.649 16.672 18.207 1.00 94.19 274 LEU A CA 1
ATOM 2135 C C . LEU A 1 274 ? -19.119 17.166 19.553 1.00 94.19 274 LEU A C 1
ATOM 2137 O O . LEU A 1 274 ? -19.107 16.426 20.538 1.00 94.19 274 LEU A O 1
ATOM 2141 N N . ASP A 1 275 ? -18.670 18.416 19.589 1.00 89.94 275 ASP A N 1
ATOM 2142 C CA . ASP A 1 275 ? -18.135 19.036 20.795 1.00 89.94 275 ASP A CA 1
ATOM 2143 C C . ASP A 1 275 ? -19.174 19.931 21.502 1.00 89.94 275 ASP A C 1
ATOM 2145 O O . ASP A 1 275 ? -20.338 20.023 21.101 1.00 89.94 275 ASP A O 1
ATOM 2149 N N . LYS A 1 276 ? -18.753 20.648 22.551 1.00 85.50 276 LYS A N 1
ATOM 2150 C CA . LYS A 1 276 ? -19.603 21.631 23.247 1.00 85.50 276 LYS A CA 1
ATOM 2151 C C . LYS A 1 276 ? -20.088 22.783 22.351 1.00 85.50 276 LYS A C 1
ATOM 2153 O O . LYS A 1 276 ? -21.109 23.391 22.660 1.00 85.50 276 LYS A O 1
ATOM 2158 N N . GLY A 1 277 ? -19.395 23.082 21.249 1.00 87.56 277 GLY A N 1
ATOM 2159 C CA . GLY A 1 277 ? -19.810 24.070 20.250 1.00 87.56 277 GLY A CA 1
ATOM 2160 C C . GLY A 1 277 ? -20.993 23.602 19.396 1.00 87.56 277 GLY A C 1
ATOM 2161 O O . GLY A 1 277 ? -21.726 24.428 18.851 1.00 87.56 277 GLY A O 1
ATOM 2162 N N . ALA A 1 278 ? -21.257 22.294 19.353 1.00 89.38 278 ALA A N 1
ATOM 2163 C CA . ALA A 1 278 ? -22.417 21.702 18.693 1.00 89.38 278 ALA A CA 1
ATOM 2164 C C . ALA A 1 278 ? -23.720 21.820 19.518 1.00 89.38 278 ALA A C 1
ATOM 2166 O O . ALA A 1 278 ? -24.684 21.097 19.273 1.00 89.38 278 ALA A O 1
ATOM 2167 N N . GLU A 1 279 ? -23.817 22.748 20.474 1.00 82.06 279 GLU A N 1
ATOM 2168 C CA . GLU A 1 279 ? -25.038 22.942 21.269 1.00 82.06 279 GLU A CA 1
ATOM 2169 C C . GLU A 1 279 ? -26.268 23.240 20.395 1.00 82.06 279 GLU A C 1
ATOM 2171 O O . GLU A 1 279 ? -27.361 22.768 20.684 1.00 82.06 279 GLU A O 1
ATOM 2176 N N . LYS A 1 280 ? -26.109 23.947 19.274 1.00 88.19 280 LYS A N 1
ATOM 2177 C CA . LYS A 1 280 ? -27.215 24.239 18.342 1.00 88.19 280 LYS A CA 1
ATOM 2178 C C . LYS A 1 280 ? -27.377 23.208 17.226 1.00 88.19 280 LYS A C 1
ATOM 2180 O O . LYS A 1 280 ? -28.223 23.387 16.359 1.00 88.19 280 LYS A O 1
ATOM 2185 N N . PHE A 1 281 ? -26.575 22.146 17.234 1.00 91.12 281 PHE A N 1
ATOM 2186 C CA . PHE A 1 281 ? -26.650 21.093 16.233 1.00 91.12 281 PHE A CA 1
ATOM 2187 C C . PHE A 1 281 ? -28.013 20.400 16.275 1.00 91.12 281 PHE A C 1
ATOM 2189 O O . PHE A 1 281 ? -28.491 20.051 17.357 1.00 91.12 281 PHE A O 1
ATOM 2196 N N . ASP A 1 282 ? -28.622 20.210 15.107 1.00 92.75 282 ASP A N 1
ATOM 2197 C CA . ASP A 1 282 ? -29.868 19.472 14.946 1.00 92.75 282 ASP A CA 1
ATOM 2198 C C . ASP A 1 282 ? -29.575 18.081 14.355 1.00 92.75 282 ASP A C 1
ATOM 2200 O O . ASP A 1 282 ? -29.256 17.979 13.170 1.00 92.75 282 ASP A O 1
ATOM 2204 N N . PRO A 1 283 ? -29.677 16.990 15.139 1.00 92.00 283 PRO A N 1
ATOM 2205 C CA . PRO A 1 283 ? -29.429 15.642 14.635 1.00 92.00 283 PRO A CA 1
ATOM 2206 C C . PRO A 1 283 ? -30.347 15.242 13.473 1.00 92.00 283 PRO A C 1
ATOM 2208 O O . PRO A 1 283 ? -29.963 14.400 12.666 1.00 92.00 283 PRO A O 1
ATOM 2211 N N . TRP A 1 284 ? -31.526 15.861 13.339 1.00 91.69 284 TRP A N 1
ATOM 2212 C CA . TRP A 1 284 ? -32.469 15.564 12.257 1.00 91.69 284 TRP A CA 1
ATOM 2213 C C . TRP A 1 284 ? -31.978 16.012 10.879 1.00 91.69 284 TRP A C 1
ATOM 2215 O O . TRP A 1 284 ? -32.467 15.505 9.871 1.00 91.69 284 TRP A O 1
ATOM 2225 N N . SER A 1 285 ? -30.979 16.898 10.809 1.0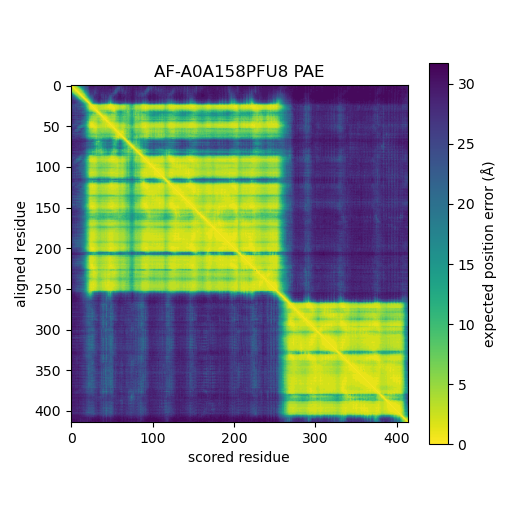0 90.75 285 SER A N 1
ATOM 2226 C CA . SER A 1 285 ? -30.337 17.243 9.539 1.00 90.75 285 SER A CA 1
ATOM 2227 C C . SER A 1 285 ? -29.339 16.180 9.061 1.00 90.75 285 SER A C 1
ATOM 2229 O O . SER A 1 285 ? -28.827 16.287 7.945 1.00 90.75 285 SER A O 1
ATOM 2231 N N . LEU A 1 286 ? -29.011 15.176 9.886 1.00 87.19 286 LEU A N 1
ATOM 2232 C CA . LEU A 1 286 ? -28.139 14.074 9.487 1.00 87.19 286 LEU A CA 1
ATOM 2233 C C . LEU A 1 286 ? -28.914 13.004 8.731 1.00 87.19 286 LEU A C 1
ATOM 2235 O O . LEU A 1 286 ? -29.945 12.508 9.180 1.00 87.19 286 LEU A O 1
ATOM 2239 N N . GLN A 1 287 ? -28.324 12.538 7.635 1.00 82.62 287 GLN A N 1
ATOM 2240 C CA . GLN A 1 287 ? -28.754 11.285 7.035 1.00 82.62 287 GLN A CA 1
ATOM 2241 C C . GLN A 1 287 ? -28.300 10.104 7.918 1.00 82.62 287 GLN A C 1
ATOM 2243 O O . GLN A 1 287 ? -27.134 10.082 8.335 1.00 82.62 287 GLN A O 1
ATOM 2248 N N . PRO A 1 288 ? -29.147 9.080 8.158 1.00 75.88 288 PRO A N 1
ATOM 2249 C CA . PRO A 1 288 ? -28.816 7.927 9.013 1.00 75.88 288 PRO A CA 1
ATOM 2250 C C . PRO A 1 288 ? -27.533 7.196 8.601 1.00 75.88 288 PRO A C 1
ATOM 2252 O O . PRO A 1 288 ? -26.824 6.610 9.415 1.00 75.88 288 PRO A O 1
ATOM 2255 N N . TYR A 1 289 ? -27.198 7.258 7.313 1.00 81.00 289 TYR A N 1
ATOM 2256 C CA . TYR A 1 289 ? -26.004 6.650 6.753 1.00 81.00 289 TYR A CA 1
ATOM 2257 C C . TYR A 1 289 ? -24.793 7.590 6.726 1.00 81.00 289 TYR A C 1
ATOM 2259 O O . TYR A 1 289 ? -23.845 7.268 6.031 1.00 81.00 289 TYR A O 1
ATOM 2267 N N . TRP A 1 290 ? -24.750 8.741 7.393 1.00 85.75 290 TRP A N 1
ATOM 2268 C CA . TRP A 1 290 ? -23.522 9.561 7.416 1.00 85.75 290 TRP A CA 1
ATOM 2269 C C . TRP A 1 290 ? -22.580 9.167 8.549 1.00 85.75 290 TRP A C 1
ATOM 2271 O O . TRP A 1 290 ? -21.372 9.065 8.344 1.00 85.75 290 TRP A O 1
ATOM 2281 N N . CYS A 1 291 ? -23.138 8.856 9.715 1.00 90.25 291 CYS A N 1
ATOM 2282 C CA . CYS A 1 291 ? -22.389 8.546 10.923 1.00 90.25 291 CYS A CA 1
ATOM 2283 C C . CYS A 1 291 ? -22.791 7.159 11.418 1.00 90.25 291 CYS A C 1
ATOM 2285 O O . CYS A 1 291 ? -23.966 6.883 11.623 1.00 90.25 291 CYS A O 1
ATOM 2287 N N . SER A 1 292 ? -21.817 6.274 11.619 1.00 90.12 292 SER A N 1
ATOM 2288 C CA . SER A 1 292 ? -22.062 5.007 12.330 1.00 90.12 292 SER A CA 1
ATOM 2289 C C . SER A 1 292 ? -21.910 5.172 13.844 1.00 90.12 292 SER A C 1
ATOM 2291 O O . SER A 1 292 ? -22.490 4.421 14.620 1.00 90.12 292 SER A O 1
ATOM 2293 N N . HIS A 1 293 ? -21.099 6.145 14.258 1.00 94.19 293 HIS A N 1
ATOM 2294 C CA . HIS A 1 293 ? -20.778 6.436 15.641 1.00 94.19 293 HIS A CA 1
ATOM 2295 C C . HIS A 1 293 ? -20.694 7.956 15.799 1.00 94.19 293 HIS A C 1
ATOM 2297 O O . HIS A 1 293 ? -20.072 8.636 14.980 1.00 94.19 293 HIS A O 1
ATOM 2303 N N . LEU A 1 294 ? -21.330 8.481 16.838 1.00 95.88 294 LEU A N 1
ATOM 2304 C CA . LEU A 1 294 ? -21.283 9.885 17.224 1.00 95.88 294 LEU A CA 1
ATOM 2305 C C . LEU A 1 294 ? -20.411 9.998 18.463 1.00 95.88 294 LEU A C 1
ATOM 2307 O O . LEU A 1 294 ? -20.789 9.521 19.533 1.00 95.88 294 LEU A O 1
ATOM 2311 N N . VAL A 1 295 ? -19.231 10.585 18.292 1.00 96.69 295 VAL A N 1
ATOM 2312 C CA . VAL A 1 295 ? -18.293 10.837 19.379 1.00 96.69 295 VAL A CA 1
ATOM 2313 C C . VAL A 1 295 ? -18.647 12.186 19.989 1.00 96.69 295 VAL A C 1
ATOM 2315 O O . VAL A 1 295 ? -18.487 13.214 19.336 1.00 96.69 295 VAL A O 1
ATOM 2318 N N . ILE A 1 296 ? -19.165 12.184 21.216 1.00 96.69 296 ILE A N 1
ATOM 2319 C CA . ILE A 1 296 ? -19.679 13.386 21.877 1.00 96.69 296 ILE A CA 1
ATOM 2320 C C . ILE A 1 296 ? -18.821 13.711 23.099 1.00 96.69 296 ILE A C 1
ATOM 2322 O O . ILE A 1 296 ? -18.599 12.858 23.960 1.00 96.69 296 ILE A O 1
ATOM 2326 N N . GLY A 1 297 ? -18.351 14.953 23.176 1.00 94.31 297 GLY A N 1
ATOM 2327 C CA . GLY A 1 297 ? -17.513 15.444 24.266 1.00 94.31 297 GLY A CA 1
ATOM 2328 C C . GLY A 1 297 ? -17.395 16.972 24.260 1.00 94.31 297 GLY A C 1
ATOM 2329 O O . GLY A 1 297 ? -18.218 17.652 23.650 1.00 94.31 297 GLY A O 1
ATOM 2330 N N . PRO A 1 298 ? -16.389 17.546 24.930 1.00 93.44 298 PRO A N 1
ATOM 2331 C CA . PRO A 1 298 ? -15.485 16.877 25.859 1.00 93.44 298 PRO A CA 1
ATOM 2332 C C . PRO A 1 298 ? -16.200 16.526 27.169 1.00 93.44 298 PRO A C 1
ATOM 2334 O O . PRO A 1 298 ? -17.116 17.227 27.607 1.00 93.44 298 PRO A O 1
ATOM 2337 N N . ILE A 1 299 ? -15.771 15.428 27.779 1.00 94.62 299 ILE A N 1
ATOM 2338 C CA . ILE A 1 299 ? -16.135 15.032 29.137 1.00 94.62 299 ILE A CA 1
ATOM 2339 C C . ILE A 1 299 ? -14.876 15.085 29.989 1.00 94.62 299 ILE A C 1
ATOM 2341 O O . ILE A 1 299 ? -13.848 14.511 29.621 1.00 94.62 299 ILE A O 1
ATOM 2345 N N . ASP A 1 300 ? -14.969 15.772 31.117 1.00 93.00 300 ASP A N 1
ATOM 2346 C CA . ASP A 1 300 ? -13.817 16.140 31.922 1.00 93.00 300 ASP A CA 1
ATOM 2347 C C . ASP A 1 300 ? -13.644 15.234 33.136 1.00 93.00 300 ASP A C 1
ATOM 2349 O O . ASP A 1 300 ? -14.593 14.620 33.633 1.00 93.00 300 ASP A O 1
ATOM 2353 N N . ILE A 1 301 ? -12.396 15.137 33.586 1.00 93.62 301 ILE A N 1
ATOM 2354 C CA . ILE A 1 301 ? -12.004 14.373 34.765 1.00 93.62 301 ILE A CA 1
ATOM 2355 C C . ILE A 1 301 ? -11.695 15.379 35.865 1.00 93.62 301 ILE A C 1
ATOM 2357 O O . ILE A 1 301 ? -10.896 16.292 35.680 1.00 93.62 301 ILE A O 1
ATOM 2361 N N . GLN A 1 302 ? -12.346 15.217 37.007 1.00 90.50 302 GLN A N 1
ATOM 2362 C CA . GLN A 1 302 ? -12.091 16.012 38.197 1.00 90.50 302 GLN A CA 1
ATOM 2363 C C . GLN A 1 302 ? -11.011 15.348 39.053 1.00 90.50 302 GLN A C 1
ATOM 2365 O O . GLN A 1 302 ? -10.889 14.127 39.068 1.00 90.50 302 GLN A O 1
ATOM 2370 N N . LEU A 1 303 ? -10.285 16.140 39.849 1.00 86.81 303 LEU A N 1
ATOM 2371 C CA . LEU A 1 303 ? -9.247 15.647 40.780 1.00 86.81 303 LEU A CA 1
ATOM 2372 C C . LEU A 1 303 ? -9.790 14.730 41.901 1.00 86.81 303 LEU A C 1
ATOM 2374 O O . LEU A 1 303 ? -9.032 14.186 42.710 1.00 86.81 303 LEU A O 1
ATOM 2378 N N . THR A 1 304 ? -11.115 14.597 41.981 1.00 84.56 304 THR A N 1
ATOM 2379 C CA . THR A 1 304 ? -11.861 13.698 42.871 1.00 84.56 304 THR A CA 1
ATOM 2380 C C . THR A 1 304 ? -12.169 12.342 42.225 1.00 84.56 304 THR A C 1
ATOM 2382 O O . THR A 1 304 ? -13.033 11.616 42.714 1.00 84.56 304 THR A O 1
ATOM 2385 N N . ASP A 1 305 ? -11.521 12.021 41.103 1.00 86.06 305 ASP A N 1
ATOM 2386 C CA . ASP A 1 305 ? -11.766 10.851 40.251 1.00 86.06 305 ASP A CA 1
ATOM 2387 C C . ASP A 1 305 ? -13.152 10.880 39.560 1.00 86.06 305 ASP A C 1
ATOM 2389 O O . ASP A 1 305 ? -13.550 9.930 38.876 1.00 86.06 305 ASP A O 1
ATOM 2393 N N . ALA A 1 306 ? -13.928 11.953 39.754 1.00 88.62 306 ALA A N 1
ATOM 2394 C CA . ALA A 1 306 ? -15.274 12.106 39.219 1.00 88.62 306 ALA A CA 1
ATOM 2395 C C . ALA A 1 306 ? -15.257 12.525 37.745 1.00 88.62 306 ALA A C 1
ATOM 2397 O O . ALA A 1 306 ? -14.374 13.247 37.287 1.00 88.62 306 ALA A O 1
ATOM 2398 N N . ILE A 1 307 ? -16.286 12.102 37.012 1.00 93.81 307 ILE A N 1
ATOM 2399 C CA . ILE A 1 307 ? -16.507 12.504 35.625 1.00 93.81 307 ILE A CA 1
ATOM 2400 C C . ILE A 1 307 ? -17.495 13.669 35.592 1.00 93.81 307 ILE A C 1
ATOM 2402 O O . ILE A 1 307 ? -18.630 13.539 36.061 1.00 93.81 307 ILE A O 1
ATOM 2406 N N . GLU A 1 308 ? -17.087 14.793 35.008 1.00 94.31 308 GLU A N 1
ATOM 2407 C CA . GLU A 1 308 ? -17.952 15.948 34.804 1.00 94.31 308 GLU A CA 1
ATOM 2408 C C . GLU A 1 308 ? -18.406 16.048 33.347 1.00 94.31 308 GLU A C 1
ATOM 2410 O O . GLU A 1 308 ? -17.613 16.113 32.409 1.00 94.31 308 GLU A O 1
ATOM 2415 N N . ILE A 1 309 ? -19.725 16.109 33.165 1.00 95.00 309 ILE A N 1
ATOM 2416 C CA . ILE A 1 309 ? -20.340 16.403 31.874 1.00 95.00 309 ILE A CA 1
ATOM 2417 C C . ILE A 1 309 ? -21.032 17.755 31.982 1.00 95.00 309 ILE A C 1
ATOM 2419 O O . ILE A 1 309 ? -21.982 17.914 32.758 1.00 95.00 309 ILE A O 1
ATOM 2423 N N . SER A 1 310 ? -20.589 18.704 31.162 1.00 94.69 310 SER A N 1
ATOM 2424 C CA . SER A 1 310 ? -21.213 20.021 31.071 1.00 94.69 310 SER A CA 1
ATOM 2425 C C . SER A 1 310 ? -22.680 19.929 30.622 1.00 94.69 310 SER A C 1
ATOM 2427 O O . SER A 1 310 ? -23.082 19.013 29.897 1.00 94.69 310 SER A O 1
ATOM 2429 N N . VAL A 1 311 ? -23.501 20.897 31.039 1.00 94.00 311 VAL A N 1
ATOM 2430 C CA . VAL A 1 311 ? -24.927 20.959 30.670 1.00 94.00 311 VAL A CA 1
ATOM 2431 C C . VAL A 1 311 ? -25.146 20.951 29.144 1.00 94.00 311 VAL A C 1
ATOM 2433 O O . VAL A 1 311 ? -25.979 20.161 28.694 1.00 94.00 311 VAL A O 1
ATOM 2436 N N . PRO A 1 312 ? -24.387 21.710 28.321 1.00 94.50 312 PRO A N 1
ATOM 2437 C CA . PRO A 1 312 ? -24.533 21.663 26.862 1.00 94.50 312 PRO A CA 1
ATOM 2438 C C . PRO A 1 312 ? -24.295 20.265 26.278 1.00 94.50 312 PRO A C 1
ATOM 2440 O O . PRO A 1 312 ? -25.063 19.803 25.433 1.00 94.50 312 PRO A O 1
ATOM 2443 N N . VAL A 1 313 ? -23.281 19.549 26.776 1.00 94.94 313 VAL A N 1
ATOM 2444 C CA . VAL A 1 313 ? -22.962 18.185 26.329 1.00 94.94 313 VAL A CA 1
ATOM 2445 C C . VAL A 1 313 ? -24.056 17.198 26.756 1.00 94.94 313 VAL A C 1
ATOM 2447 O O . VAL A 1 313 ? -24.485 16.381 25.942 1.00 94.94 313 VAL A O 1
ATOM 2450 N N . LYS A 1 314 ? -24.592 17.306 27.984 1.00 95.00 314 LYS A N 1
ATOM 2451 C CA . LYS A 1 314 ? -25.746 16.495 28.428 1.00 95.00 314 LYS A CA 1
ATOM 2452 C C . LYS A 1 314 ? -26.967 16.706 27.528 1.00 95.00 314 LYS A C 1
ATOM 2454 O O . LYS A 1 314 ? -27.588 15.733 27.097 1.00 95.00 314 LYS A O 1
ATOM 2459 N N . ASN A 1 315 ? -27.282 17.961 27.207 1.00 94.31 315 ASN A N 1
ATOM 2460 C CA . ASN A 1 315 ? -28.404 18.317 26.335 1.00 94.31 315 ASN A CA 1
ATOM 2461 C C . ASN A 1 315 ? -28.209 17.788 24.907 1.00 94.31 315 ASN A C 1
ATOM 2463 O O . ASN A 1 315 ? -29.155 17.309 24.280 1.00 94.31 315 ASN A O 1
ATOM 2467 N N . LEU A 1 316 ? -26.981 17.840 24.388 1.00 94.94 316 LEU A N 1
ATOM 2468 C CA . LEU A 1 316 ? -26.634 17.284 23.084 1.00 94.94 316 LEU A CA 1
ATOM 2469 C C . LEU A 1 316 ? -26.795 15.758 23.048 1.00 94.94 316 LEU A C 1
ATOM 2471 O O . LEU A 1 316 ? -27.454 15.250 22.144 1.00 94.94 316 LEU A O 1
ATOM 2475 N N . ILE A 1 317 ? -26.272 15.040 24.048 1.00 95.56 317 ILE A N 1
ATOM 2476 C CA . ILE A 1 317 ? -26.422 13.579 24.146 1.00 95.56 317 ILE A CA 1
ATOM 2477 C C . ILE A 1 317 ? -27.904 13.193 24.228 1.00 95.56 317 ILE A C 1
ATOM 2479 O O . ILE A 1 317 ? -28.329 12.274 23.533 1.00 95.56 317 ILE A O 1
ATOM 2483 N N . SER A 1 318 ? -28.702 13.919 25.019 1.00 94.88 318 SER A N 1
ATOM 2484 C CA . SER A 1 318 ? -30.150 13.692 25.125 1.00 94.88 318 SER A CA 1
ATOM 2485 C C . SER A 1 318 ? -30.853 13.815 23.765 1.00 94.88 318 SER A C 1
ATOM 2487 O O . SER A 1 318 ? -31.562 12.899 23.348 1.00 94.88 318 SER A O 1
ATOM 2489 N N . ARG A 1 319 ? -30.574 14.887 23.008 1.00 94.50 319 ARG A N 1
ATOM 2490 C CA . ARG A 1 319 ? -31.153 15.091 21.666 1.00 94.50 319 ARG A CA 1
ATOM 2491 C C . ARG A 1 319 ? -30.713 14.032 20.655 1.00 94.50 319 ARG A C 1
ATOM 2493 O O . ARG A 1 319 ? -31.535 13.573 19.866 1.00 94.50 319 ARG A O 1
ATOM 2500 N N . VAL A 1 320 ? -29.441 13.631 20.675 1.00 95.06 320 VAL A N 1
ATOM 2501 C CA . VAL A 1 320 ? -28.928 12.571 19.792 1.00 95.06 320 VAL A CA 1
ATOM 2502 C C . VAL A 1 320 ? -29.565 11.222 20.131 1.00 95.06 320 VAL A C 1
ATOM 2504 O O . VAL A 1 320 ? -29.983 10.512 19.220 1.00 95.06 320 VAL A O 1
ATOM 2507 N N . ASN A 1 321 ? -29.704 10.886 21.416 1.00 94.25 321 ASN A N 1
ATOM 2508 C CA . ASN A 1 321 ? -30.404 9.676 21.858 1.00 94.25 321 ASN A CA 1
ATOM 2509 C C . ASN A 1 321 ? -31.867 9.667 21.396 1.00 94.25 321 ASN A C 1
ATOM 2511 O O . ASN A 1 321 ? -32.351 8.651 20.897 1.00 94.25 321 ASN A O 1
ATOM 2515 N N . ASP A 1 322 ? -32.565 10.798 21.521 1.00 94.25 322 ASP A N 1
ATOM 2516 C CA . ASP A 1 322 ? -33.941 10.932 21.046 1.00 94.25 322 ASP A CA 1
ATOM 2517 C C . ASP A 1 322 ? -34.063 10.729 19.535 1.00 94.25 322 ASP A C 1
ATOM 2519 O O . ASP A 1 322 ? -34.991 10.054 19.088 1.00 94.25 322 ASP A O 1
ATOM 2523 N N . TRP A 1 323 ? -33.127 11.273 18.758 1.00 93.38 323 TRP A N 1
ATOM 2524 C CA . TRP A 1 323 ? -33.071 11.079 17.311 1.00 93.38 323 TRP A CA 1
ATOM 2525 C C . TRP A 1 323 ? -32.774 9.625 16.926 1.00 93.38 323 TRP A C 1
ATOM 2527 O O . TRP A 1 323 ? -33.492 9.069 16.098 1.00 93.38 323 TRP A O 1
ATOM 2537 N N . ILE A 1 324 ? -31.788 8.976 17.560 1.00 92.50 324 ILE A N 1
ATOM 2538 C CA . ILE A 1 324 ? -31.476 7.554 17.324 1.00 92.50 324 ILE A CA 1
ATOM 2539 C C . ILE A 1 324 ? -32.699 6.681 17.630 1.00 92.50 324 ILE A C 1
ATOM 2541 O O . ILE A 1 324 ? -33.030 5.798 16.851 1.00 92.50 324 ILE A O 1
ATOM 2545 N N . ARG A 1 325 ? -33.408 6.949 18.734 1.00 91.44 325 ARG A N 1
ATOM 2546 C CA . ARG A 1 325 ? -34.588 6.173 19.144 1.00 91.44 325 ARG A CA 1
ATOM 2547 C C . ARG A 1 325 ? -35.791 6.354 18.215 1.00 91.44 325 ARG A C 1
ATOM 2549 O O . ARG A 1 325 ? -36.573 5.423 18.068 1.00 91.44 325 ARG A O 1
ATOM 2556 N N . LYS A 1 326 ? -35.988 7.556 17.667 1.00 92.12 326 LYS A N 1
ATOM 2557 C CA . LYS A 1 326 ? -37.154 7.895 16.829 1.00 92.12 326 LYS A CA 1
ATOM 2558 C C . LYS A 1 326 ? -36.923 7.666 15.335 1.00 92.12 326 LYS A C 1
ATOM 2560 O O . LYS A 1 326 ? -37.866 7.805 14.566 1.00 92.12 326 LYS A O 1
ATOM 2565 N N . SER A 1 327 ? -35.692 7.394 14.914 1.00 87.44 327 SER A N 1
ATOM 2566 C CA . SER A 1 327 ? -35.361 7.170 13.511 1.00 87.44 327 SER A CA 1
ATOM 2567 C C . SER A 1 327 ? -35.359 5.674 13.207 1.00 87.44 327 SER A C 1
ATOM 2569 O O . SER A 1 327 ? -34.493 4.948 13.687 1.00 87.44 327 SER A O 1
ATOM 2571 N N . ASP A 1 328 ? -36.307 5.229 12.379 1.00 77.88 328 ASP A N 1
ATOM 2572 C CA . ASP A 1 328 ? -36.510 3.807 12.053 1.00 77.88 328 ASP A CA 1
ATOM 2573 C C . ASP A 1 328 ? -35.293 3.152 11.366 1.00 77.88 328 ASP A C 1
ATOM 2575 O O . ASP A 1 328 ? -35.055 1.954 11.512 1.00 77.88 328 ASP A O 1
ATOM 2579 N N . ASP A 1 329 ? -34.475 3.949 10.672 1.00 78.75 329 ASP A N 1
ATOM 2580 C CA . ASP A 1 329 ? -33.325 3.475 9.890 1.00 78.75 329 ASP A CA 1
ATOM 2581 C C . ASP A 1 329 ? -31.963 3.721 10.558 1.00 78.75 329 ASP A C 1
ATOM 2583 O O . ASP A 1 329 ? -30.917 3.318 10.030 1.00 78.75 329 ASP A O 1
ATOM 2587 N N . ASN A 1 330 ? -31.927 4.392 11.711 1.00 77.75 330 ASN A N 1
ATOM 2588 C CA . ASN A 1 330 ? -30.669 4.829 12.298 1.00 77.75 330 ASN A CA 1
ATOM 2589 C C . ASN A 1 330 ? -30.101 3.823 13.300 1.00 77.75 330 ASN A C 1
ATOM 2591 O O . ASN A 1 330 ? -30.686 3.524 14.335 1.00 77.75 330 ASN A O 1
ATOM 2595 N N . LYS A 1 331 ? -28.891 3.341 13.006 1.00 84.12 331 LYS A N 1
ATOM 2596 C CA . LYS A 1 331 ? -28.132 2.418 13.864 1.00 84.12 331 LYS A CA 1
ATOM 2597 C C . LYS A 1 331 ? -26.890 3.070 14.471 1.00 84.12 331 LYS A C 1
ATOM 2599 O O . LYS A 1 331 ? -25.984 2.359 14.913 1.00 84.12 331 LYS A O 1
ATOM 2604 N N . ALA A 1 332 ? -26.814 4.402 14.445 1.00 90.81 332 ALA A N 1
ATOM 2605 C CA . ALA A 1 332 ? -25.695 5.131 15.011 1.00 90.81 332 ALA A CA 1
ATOM 2606 C C . ALA A 1 332 ? -25.567 4.859 16.515 1.00 90.81 332 ALA A C 1
ATOM 2608 O O . ALA A 1 332 ? -26.554 4.742 17.239 1.00 90.81 332 ALA A O 1
ATOM 2609 N N . LYS A 1 333 ? -24.324 4.773 16.983 1.00 93.50 333 LYS A N 1
ATOM 2610 C CA . LYS A 1 333 ? -23.983 4.545 18.390 1.00 93.50 333 LYS A CA 1
ATOM 2611 C C . LYS A 1 333 ? -23.343 5.785 18.994 1.00 93.50 333 LYS A C 1
ATOM 2613 O O . LYS A 1 333 ? -22.551 6.447 18.331 1.00 93.50 333 LYS A O 1
ATOM 2618 N N . ILE A 1 334 ? -23.629 6.081 20.257 1.00 95.62 334 ILE A N 1
ATOM 2619 C CA . ILE A 1 334 ? -22.962 7.181 20.965 1.00 95.62 334 ILE A CA 1
ATOM 2620 C C . ILE A 1 334 ? -21.670 6.672 21.606 1.00 95.62 334 ILE A C 1
ATOM 2622 O O . ILE A 1 334 ? -21.671 5.643 22.284 1.00 95.62 334 ILE A O 1
ATOM 2626 N N . VAL A 1 335 ? -20.580 7.410 21.414 1.00 96.62 335 VAL A N 1
ATOM 2627 C CA . VAL A 1 335 ? -19.282 7.206 22.064 1.00 96.62 335 VAL A CA 1
ATOM 2628 C C . VAL A 1 335 ? -18.953 8.465 22.858 1.00 96.62 335 VAL A C 1
ATOM 2630 O O . VAL A 1 335 ? -19.033 9.569 22.328 1.00 96.62 335 VAL A O 1
ATOM 2633 N N . LEU A 1 336 ? -18.602 8.323 24.132 1.00 96.25 336 LEU A N 1
ATOM 2634 C CA . LEU A 1 336 ? -18.245 9.465 24.975 1.00 96.25 336 LEU A CA 1
ATOM 2635 C C . LEU A 1 336 ? -16.750 9.781 24.840 1.00 96.25 336 LEU A C 1
ATOM 2637 O O . LEU A 1 336 ? -15.938 8.901 25.109 1.00 96.25 336 LEU A O 1
ATOM 2641 N N . SER A 1 337 ? -16.379 11.006 24.456 1.00 95.88 337 SER A N 1
ATOM 2642 C CA . SER A 1 337 ? -14.972 11.447 24.428 1.00 95.88 337 SER A CA 1
ATOM 2643 C C . SER A 1 337 ? -14.578 12.047 25.775 1.00 95.88 337 SER A C 1
ATOM 2645 O O . SER A 1 337 ? -15.116 13.075 26.193 1.00 95.88 337 SER A O 1
ATOM 2647 N N . ILE A 1 338 ? -13.648 11.381 26.458 1.00 95.12 338 ILE A N 1
ATOM 2648 C CA . ILE A 1 338 ? -13.221 11.699 27.821 1.00 95.12 338 ILE A CA 1
ATOM 2649 C C . ILE A 1 338 ? -11.782 12.206 27.799 1.00 95.12 338 ILE A C 1
ATOM 2651 O O . ILE A 1 338 ? -10.893 11.553 27.253 1.00 95.12 338 ILE A O 1
ATOM 2655 N N . GLY A 1 339 ? -11.555 13.348 28.442 1.00 91.19 339 GLY A N 1
ATOM 2656 C CA . GLY A 1 339 ? -10.227 13.873 28.740 1.00 91.19 339 GLY A CA 1
ATOM 2657 C C . GLY A 1 339 ? -9.641 14.847 27.722 1.00 91.19 339 GLY A C 1
ATOM 2658 O O . GLY A 1 339 ? -8.541 15.346 27.934 1.00 91.19 339 GLY A O 1
ATOM 2659 N N . ALA A 1 340 ? -10.366 15.174 26.649 1.00 86.06 340 ALA A N 1
ATOM 2660 C CA . ALA A 1 340 ? -9.846 16.020 25.571 1.00 86.06 340 ALA A CA 1
ATOM 2661 C C . ALA A 1 340 ? -9.424 17.440 26.017 1.00 86.06 340 ALA A C 1
ATOM 2663 O O . ALA A 1 340 ? -8.663 18.093 25.309 1.00 86.06 340 ALA A O 1
ATOM 2664 N N . GLN A 1 341 ? -9.908 17.924 27.170 1.00 88.56 341 GLN A N 1
ATOM 2665 C CA . GLN A 1 341 ? -9.527 19.220 27.760 1.00 88.56 341 GLN A CA 1
ATOM 2666 C C . GLN A 1 341 ? -8.632 19.090 28.999 1.00 88.56 341 GLN A C 1
ATOM 2668 O O . GLN A 1 341 ? -8.344 20.087 29.656 1.00 88.56 341 GLN A O 1
ATOM 2673 N N . GLN A 1 342 ? -8.171 17.881 29.311 1.00 90.25 342 GLN A N 1
ATOM 2674 C CA . GLN A 1 342 ? -7.341 17.625 30.481 1.00 90.25 342 GLN A CA 1
ATOM 2675 C C . GLN A 1 342 ? -5.866 17.881 30.183 1.00 90.25 342 GLN A C 1
ATOM 2677 O O . GLN A 1 342 ? -5.410 17.761 29.043 1.00 90.25 342 GLN A O 1
ATOM 2682 N N . MET A 1 343 ? -5.130 18.231 31.235 1.00 90.19 343 MET A N 1
ATOM 2683 C CA . MET A 1 343 ? -3.678 18.369 31.220 1.00 90.19 343 MET A CA 1
ATOM 2684 C C . MET A 1 343 ? -3.000 17.053 31.633 1.00 90.19 343 MET A C 1
ATOM 2686 O O . MET A 1 343 ? -3.614 16.162 32.228 1.00 90.19 343 MET A O 1
ATOM 2690 N N . ASN A 1 344 ? -1.717 16.908 31.286 1.00 89.88 344 ASN A N 1
ATOM 2691 C CA . ASN A 1 344 ? -0.975 15.659 31.492 1.00 89.88 344 ASN A CA 1
ATOM 2692 C C . ASN A 1 344 ? -0.820 15.312 32.983 1.00 89.88 344 ASN A C 1
ATOM 2694 O O . ASN A 1 344 ? -0.783 14.143 33.360 1.00 89.88 344 ASN A O 1
ATOM 2698 N N . ASP A 1 345 ? -0.703 16.323 33.838 1.00 90.69 345 ASP A N 1
ATOM 2699 C CA . ASP A 1 345 ? -0.603 16.191 35.291 1.00 90.69 345 ASP A CA 1
ATOM 2700 C C . ASP A 1 345 ? -1.872 15.600 35.918 1.00 90.69 345 ASP A C 1
ATOM 2702 O O . ASP A 1 345 ? -1.754 14.735 36.786 1.00 90.69 345 ASP A O 1
ATOM 2706 N N . ILE A 1 346 ? -3.058 15.978 35.431 1.00 91.44 346 ILE A N 1
ATOM 2707 C CA . ILE A 1 346 ? -4.337 15.410 35.882 1.00 91.44 346 ILE A CA 1
ATOM 2708 C C . ILE A 1 346 ? -4.377 13.914 35.563 1.00 91.44 346 ILE A C 1
ATOM 2710 O O . ILE A 1 346 ? -4.574 13.095 36.459 1.00 91.44 346 ILE A O 1
ATOM 2714 N N . TRP A 1 347 ? -4.084 13.525 34.320 1.00 93.06 347 TRP A N 1
ATOM 2715 C CA . TRP A 1 347 ? -4.036 12.109 33.943 1.00 93.06 347 TRP A CA 1
ATOM 2716 C C . TRP A 1 347 ? -3.011 11.310 34.745 1.00 93.06 347 TRP A C 1
ATOM 2718 O O . TRP A 1 347 ? -3.303 10.204 35.200 1.00 93.06 347 TRP A O 1
ATOM 2728 N N . ARG A 1 348 ? -1.818 11.865 34.978 1.00 93.25 348 ARG A N 1
ATOM 2729 C CA . ARG A 1 348 ? -0.813 11.212 35.827 1.00 93.25 348 ARG A CA 1
ATOM 2730 C C . ARG A 1 348 ? -1.317 11.048 37.252 1.00 93.25 348 ARG A C 1
ATOM 2732 O O . ARG A 1 348 ? -1.137 9.970 37.814 1.00 93.25 348 ARG A O 1
ATOM 2739 N N . MET A 1 349 ? -1.935 12.073 37.831 1.00 92.81 349 MET A N 1
ATOM 2740 C CA . MET A 1 349 ? -2.456 12.019 39.197 1.00 92.81 349 MET A CA 1
ATOM 2741 C C . MET A 1 349 ? -3.527 10.935 39.345 1.00 92.81 349 MET A C 1
ATOM 2743 O O . MET A 1 349 ? -3.474 10.138 40.282 1.00 92.81 349 MET A O 1
ATOM 2747 N N . GLU A 1 350 ? -4.448 10.867 38.387 1.00 93.94 350 GLU A N 1
ATOM 2748 C CA . GLU A 1 350 ? -5.557 9.916 38.392 1.00 93.94 350 GLU A CA 1
ATOM 2749 C C . GLU A 1 350 ? -5.106 8.474 38.128 1.00 93.94 350 GLU A C 1
ATOM 2751 O O . GLU A 1 350 ? -5.650 7.531 38.703 1.00 93.94 350 GLU A O 1
ATOM 2756 N N . LEU A 1 351 ? -4.077 8.272 37.300 1.00 95.19 351 LEU A N 1
ATOM 2757 C CA . LEU A 1 351 ? -3.695 6.932 36.844 1.00 95.19 351 LEU A CA 1
ATOM 2758 C C . LEU A 1 351 ? -2.495 6.318 37.564 1.00 95.19 351 LEU A C 1
ATOM 2760 O O . LEU A 1 351 ? -2.364 5.087 37.568 1.00 95.19 351 LEU A O 1
ATOM 2764 N N . SER A 1 352 ? -1.638 7.137 38.186 1.00 94.62 352 SER A N 1
ATOM 2765 C CA . SER A 1 352 ? -0.449 6.655 38.909 1.00 94.62 352 SER A CA 1
ATOM 2766 C C . SER A 1 352 ? -0.809 5.898 40.185 1.00 94.62 352 SER A C 1
ATOM 2768 O O . SER A 1 352 ? -0.063 5.015 40.603 1.00 94.62 352 SER A O 1
ATOM 2770 N N . ILE A 1 353 ? -1.954 6.211 40.799 1.00 95.25 353 ILE A N 1
ATOM 2771 C CA . ILE A 1 353 ? -2.435 5.543 42.011 1.00 95.25 353 ILE A CA 1
ATOM 2772 C C . ILE A 1 353 ? -3.480 4.490 41.606 1.00 95.25 353 ILE A C 1
ATOM 2774 O O . ILE A 1 353 ? -4.547 4.863 41.120 1.00 95.25 353 ILE A O 1
ATOM 2778 N N . PRO A 1 354 ? -3.240 3.181 41.834 1.00 95.62 354 PRO A N 1
ATOM 2779 C CA . PRO A 1 354 ? -4.155 2.119 41.400 1.00 95.62 354 PRO A CA 1
ATOM 2780 C C . PRO A 1 354 ? -5.595 2.271 41.908 1.00 95.62 354 PRO A C 1
ATOM 2782 O O . PRO A 1 354 ? -6.537 1.951 41.187 1.00 95.62 354 PRO A O 1
ATOM 2785 N N . ILE A 1 355 ? -5.767 2.785 43.132 1.00 95.06 355 ILE A N 1
ATOM 2786 C CA . ILE A 1 355 ? -7.088 3.023 43.730 1.00 95.06 355 ILE A CA 1
ATOM 2787 C C . ILE A 1 355 ? -7.839 4.121 42.963 1.00 95.06 355 ILE A C 1
ATOM 2789 O O . ILE A 1 355 ? -8.970 3.885 42.546 1.00 95.06 355 ILE A O 1
ATOM 2793 N N . LYS A 1 356 ? -7.199 5.273 42.706 1.00 95.88 356 LYS A N 1
ATOM 2794 C CA . LYS A 1 356 ? -7.793 6.365 41.911 1.00 95.88 356 LYS A CA 1
ATOM 2795 C C . LYS A 1 356 ? -8.122 5.912 40.493 1.00 95.88 356 LYS A C 1
ATOM 2797 O O . LYS A 1 356 ? -9.238 6.108 40.021 1.00 95.88 356 LYS A O 1
ATOM 2802 N N . ARG A 1 357 ? -7.204 5.172 39.861 1.00 96.12 357 ARG A N 1
ATOM 2803 C CA . ARG A 1 357 ? -7.424 4.582 38.536 1.00 96.12 357 ARG A CA 1
ATOM 2804 C C . ARG A 1 357 ? -8.687 3.723 38.506 1.00 96.12 357 ARG A C 1
ATOM 2806 O O . ARG A 1 357 ? -9.500 3.862 37.597 1.00 96.12 357 ARG A O 1
ATOM 2813 N N . MET A 1 358 ? -8.878 2.860 39.503 1.00 96.19 358 MET A N 1
ATOM 2814 C CA . MET A 1 358 ? -10.058 1.998 39.582 1.00 96.19 358 MET A CA 1
ATOM 2815 C C . MET A 1 358 ? -11.346 2.787 39.879 1.00 96.19 358 MET A C 1
ATOM 2817 O O . MET A 1 358 ? -12.398 2.475 39.316 1.00 96.19 358 MET A O 1
ATOM 2821 N N . ASN A 1 359 ? -11.278 3.832 40.710 1.00 96.62 359 ASN A N 1
ATOM 2822 C CA . ASN A 1 359 ? -12.405 4.739 40.950 1.00 96.62 359 ASN A CA 1
ATOM 2823 C C . ASN A 1 359 ? -12.837 5.445 39.661 1.00 96.62 359 ASN A C 1
ATOM 2825 O O . ASN A 1 359 ? -14.014 5.394 39.301 1.00 96.62 359 ASN A O 1
ATOM 2829 N N . LEU A 1 360 ? -11.881 6.024 38.930 1.00 96.81 360 LEU A N 1
ATOM 2830 C CA . LEU A 1 360 ? -12.123 6.679 37.649 1.00 96.81 360 LEU A CA 1
ATOM 2831 C C . LEU A 1 360 ? -12.759 5.710 36.644 1.00 96.81 360 LEU A C 1
ATOM 2833 O O . LEU A 1 360 ? -13.774 6.029 36.029 1.00 96.81 360 LEU A O 1
ATOM 2837 N N . ILE A 1 361 ? -12.226 4.492 36.523 1.00 96.88 361 ILE A N 1
ATOM 2838 C CA . ILE A 1 361 ? -12.779 3.437 35.661 1.00 96.88 361 ILE A CA 1
ATOM 2839 C C . ILE A 1 361 ? -14.247 3.135 36.005 1.00 96.88 361 ILE A C 1
ATOM 2841 O O . ILE A 1 361 ? -15.097 3.043 35.111 1.00 96.88 361 ILE A O 1
ATOM 2845 N N . ASN A 1 362 ? -14.575 3.017 37.293 1.00 96.19 362 ASN A N 1
ATOM 2846 C CA . ASN A 1 362 ? -15.948 2.788 37.744 1.00 96.19 362 ASN A CA 1
ATOM 2847 C C . ASN A 1 362 ? -16.858 3.991 37.460 1.00 96.19 362 ASN A C 1
ATOM 2849 O O . ASN A 1 362 ? -17.997 3.807 37.023 1.00 96.19 362 ASN A O 1
ATOM 2853 N N . ASN A 1 363 ? -16.355 5.212 37.630 1.00 96.75 363 ASN A N 1
ATOM 2854 C CA . ASN A 1 363 ? -17.090 6.434 37.311 1.00 96.75 363 ASN A CA 1
ATOM 2855 C C . ASN A 1 363 ? -17.367 6.554 35.808 1.00 96.75 363 ASN A C 1
ATOM 2857 O O . ASN A 1 363 ? -18.493 6.878 35.420 1.00 96.75 363 ASN A O 1
ATOM 2861 N N . ILE A 1 364 ? -16.406 6.191 34.954 1.00 96.19 364 ILE A N 1
ATOM 2862 C CA . ILE A 1 364 ? -16.597 6.108 33.501 1.00 96.19 364 ILE A CA 1
ATOM 2863 C C . ILE A 1 364 ? -17.676 5.075 33.167 1.00 96.19 364 ILE A C 1
ATOM 2865 O O . ILE A 1 364 ? -18.622 5.383 32.443 1.00 96.19 364 ILE A O 1
ATOM 2869 N N . LYS A 1 365 ? -17.597 3.865 33.733 1.00 95.69 365 LYS A N 1
ATOM 2870 C CA . LYS A 1 365 ? -18.593 2.802 33.518 1.00 95.69 365 LYS A CA 1
ATOM 2871 C C . LYS A 1 365 ? -20.005 3.241 33.909 1.00 95.69 365 LYS A C 1
ATOM 2873 O O . LYS A 1 365 ? -20.954 3.007 33.157 1.00 95.69 365 LYS A O 1
ATOM 2878 N N . ASN A 1 366 ? -20.152 3.870 35.074 1.00 95.50 366 ASN A N 1
ATOM 2879 C CA . ASN A 1 366 ? -21.435 4.381 35.551 1.00 95.50 366 ASN A CA 1
ATOM 2880 C C . ASN A 1 366 ? -21.964 5.483 34.631 1.00 95.50 366 ASN A C 1
ATOM 2882 O O . ASN A 1 366 ? -23.142 5.473 34.285 1.00 95.50 366 ASN A O 1
ATOM 2886 N N . THR A 1 367 ? -21.083 6.368 34.166 1.00 95.00 367 THR A N 1
ATOM 2887 C CA . THR A 1 367 ? -21.426 7.445 33.233 1.00 95.00 367 THR A CA 1
ATOM 2888 C C . THR A 1 367 ? -21.891 6.909 31.879 1.00 95.00 367 THR A C 1
ATOM 2890 O O . THR A 1 367 ? -22.924 7.341 31.374 1.00 95.00 367 THR A O 1
ATOM 2893 N N . VAL A 1 368 ? -21.194 5.918 31.310 1.00 94.25 368 VAL A N 1
ATOM 2894 C CA . VAL A 1 368 ? -21.586 5.257 30.051 1.00 94.25 368 VAL A CA 1
ATOM 2895 C C . VAL A 1 368 ? -22.988 4.662 30.162 1.00 94.25 368 VAL A C 1
ATOM 2897 O O . VAL A 1 368 ? -23.815 4.870 29.276 1.00 94.25 368 VAL A O 1
ATOM 2900 N N . ARG A 1 369 ? -23.280 3.974 31.274 1.00 93.75 369 ARG A N 1
ATOM 2901 C CA . ARG A 1 369 ? -24.610 3.405 31.545 1.00 93.75 369 ARG A CA 1
ATOM 2902 C C . ARG A 1 369 ? -25.671 4.486 31.720 1.00 93.75 369 ARG A C 1
ATOM 2904 O O . ARG A 1 369 ? -26.733 4.388 31.119 1.00 93.75 369 ARG A O 1
ATOM 2911 N N . PHE A 1 370 ? -25.374 5.511 32.516 1.00 93.88 370 PHE A N 1
ATOM 2912 C CA . PHE A 1 370 ? -26.297 6.607 32.803 1.00 93.88 370 PHE A CA 1
ATOM 2913 C C . PHE A 1 370 ? -26.679 7.389 31.539 1.00 93.88 370 PHE A C 1
ATOM 2915 O O . PHE A 1 370 ? -27.844 7.725 31.354 1.00 93.88 370 PHE A O 1
ATOM 2922 N N . MET A 1 371 ? -25.721 7.622 30.638 1.00 94.06 371 MET A N 1
ATOM 2923 C CA . MET A 1 371 ? -25.944 8.355 29.386 1.00 94.06 371 MET A CA 1
ATOM 2924 C C . MET A 1 371 ? -26.435 7.472 28.227 1.00 94.06 371 MET A C 1
ATOM 2926 O O . MET A 1 371 ? -26.622 7.978 27.118 1.00 94.06 371 MET A O 1
ATOM 2930 N N . ASN A 1 372 ? -26.631 6.169 28.460 1.00 92.62 372 ASN A N 1
ATOM 2931 C CA . ASN A 1 372 ? -26.958 5.178 27.432 1.00 92.62 372 ASN A CA 1
ATOM 2932 C C . ASN A 1 372 ? -25.963 5.181 26.247 1.00 92.62 372 ASN A C 1
ATOM 2934 O O . ASN A 1 372 ? -26.341 5.046 25.084 1.00 92.62 372 ASN A O 1
ATOM 2938 N N . ALA A 1 373 ? -24.675 5.374 26.536 1.00 93.81 373 ALA A N 1
ATOM 2939 C CA . ALA A 1 373 ? -23.627 5.357 25.526 1.00 93.81 373 ALA A CA 1
ATOM 2940 C C . ALA A 1 373 ? -23.173 3.922 25.218 1.00 93.81 373 ALA A C 1
ATOM 2942 O O . ALA A 1 373 ? -23.198 3.034 26.068 1.00 93.81 373 ALA A O 1
ATOM 2943 N N . SER A 1 374 ? -22.722 3.697 23.986 1.00 92.81 374 SER A N 1
ATOM 2944 C CA . SER A 1 374 ? -22.239 2.393 23.516 1.00 92.81 374 SER A CA 1
ATOM 2945 C C . SER A 1 374 ? -20.743 2.174 23.748 1.00 92.81 374 SER A C 1
ATOM 2947 O O . SER A 1 374 ? -20.263 1.055 23.585 1.00 92.81 374 SER A O 1
ATOM 2949 N N . GLY A 1 375 ? -19.992 3.222 24.088 1.00 94.25 375 GLY A N 1
ATOM 2950 C CA . GLY A 1 375 ? -18.554 3.131 24.311 1.00 94.25 375 GLY A CA 1
ATOM 2951 C C . GLY A 1 375 ? -17.935 4.449 24.758 1.00 94.25 375 GLY A C 1
ATOM 2952 O O . GLY A 1 375 ? -18.633 5.444 24.969 1.00 94.25 375 GLY A O 1
ATOM 2953 N N . VAL A 1 376 ? -16.609 4.441 24.880 1.00 95.31 376 VAL A N 1
ATOM 2954 C CA . VAL A 1 376 ? -15.804 5.614 25.238 1.00 95.31 376 VAL A CA 1
ATOM 2955 C C . VAL A 1 376 ? -14.596 5.741 24.320 1.00 95.31 376 VAL A C 1
ATOM 2957 O O . VAL A 1 376 ? -14.019 4.739 23.897 1.00 95.31 376 VAL A O 1
ATOM 2960 N N . GLU A 1 377 ? -14.213 6.978 24.045 1.00 95.38 377 GLU A N 1
ATOM 2961 C CA . GLU A 1 377 ? -12.930 7.367 23.481 1.00 95.38 377 GLU A CA 1
ATOM 2962 C C . GLU A 1 377 ? -12.134 8.067 24.585 1.00 95.38 377 GLU A C 1
ATOM 2964 O O . GLU A 1 377 ? -12.636 8.986 25.231 1.00 95.38 377 GLU A O 1
ATOM 2969 N N . ILE A 1 378 ? -10.894 7.632 24.802 1.00 94.44 378 ILE A N 1
ATOM 2970 C CA . ILE A 1 378 ? -9.968 8.302 25.713 1.00 94.44 378 ILE A CA 1
ATOM 2971 C C . ILE A 1 378 ? -9.092 9.243 24.891 1.00 94.44 378 ILE A C 1
ATOM 2973 O O . ILE A 1 378 ? -8.288 8.791 24.075 1.00 94.44 378 ILE A O 1
ATOM 2977 N N . SER A 1 379 ? -9.243 10.543 25.118 1.00 90.06 379 SER A N 1
ATOM 2978 C CA . SER A 1 379 ? -8.482 11.595 24.450 1.00 90.06 379 SER A CA 1
ATOM 2979 C C . SER A 1 379 ? -7.463 12.140 25.456 1.00 90.06 379 SER A C 1
ATOM 2981 O O . SER A 1 379 ? -7.817 12.916 26.336 1.00 90.06 379 SER A O 1
ATOM 2983 N N . TRP A 1 380 ? -6.214 11.662 25.381 1.00 82.81 380 TRP A N 1
ATOM 2984 C CA . TRP A 1 380 ? -5.266 11.777 26.497 1.00 82.81 380 TRP A CA 1
ATOM 2985 C C . TRP A 1 380 ? -4.872 13.206 26.882 1.00 82.81 380 TRP A C 1
ATOM 2987 O O . TRP A 1 380 ? -4.671 13.417 28.051 1.00 82.81 380 TRP A O 1
ATOM 2997 N N . THR A 1 381 ? -4.803 14.200 26.010 1.00 73.81 381 THR A N 1
ATOM 2998 C CA . THR A 1 381 ? -4.737 15.640 26.360 1.00 73.81 381 THR A CA 1
ATOM 2999 C C . THR A 1 381 ? -4.776 16.423 25.038 1.00 73.81 381 THR A C 1
ATOM 3001 O O . THR A 1 381 ? -4.765 15.824 23.957 1.00 73.81 381 THR A O 1
ATOM 3004 N N . PHE A 1 382 ? -4.769 17.759 25.092 1.00 69.00 382 PHE A N 1
ATOM 3005 C CA . PHE A 1 382 ? -4.394 18.594 23.938 1.00 69.00 382 PHE A CA 1
ATOM 3006 C C . PHE A 1 382 ? -2.865 18.721 23.756 1.00 69.00 382 PHE A C 1
ATOM 3008 O O . PHE A 1 382 ? -2.404 19.288 22.764 1.00 69.00 382 PHE A O 1
ATOM 3015 N N . GLU A 1 383 ? -2.077 18.213 24.705 1.00 73.94 383 GLU A N 1
ATOM 3016 C CA . GLU A 1 383 ? -0.619 18.314 24.741 1.00 73.94 383 GLU A CA 1
ATOM 3017 C C . GLU A 1 383 ? 0.048 17.015 24.244 1.00 73.94 383 GLU A C 1
ATOM 3019 O O . GLU A 1 383 ? -0.554 15.941 24.246 1.00 73.94 383 GLU A O 1
ATOM 3024 N N . PRO A 1 384 ? 1.322 17.053 23.823 1.00 72.44 384 PRO A N 1
ATOM 3025 C CA . PRO A 1 384 ? 2.091 15.830 23.622 1.00 72.44 384 PRO A CA 1
ATOM 3026 C C . PRO A 1 384 ? 2.216 15.020 24.923 1.00 72.44 384 PRO A C 1
ATOM 3028 O O . PRO A 1 384 ? 2.243 15.589 26.017 1.00 72.44 384 PRO A O 1
ATOM 3031 N N . LEU A 1 385 ? 2.372 13.696 24.803 1.00 79.75 385 LEU A N 1
ATOM 3032 C CA . LEU A 1 385 ? 2.810 12.851 25.920 1.00 79.75 385 LEU A CA 1
ATOM 3033 C C . LEU A 1 385 ? 4.188 13.341 26.380 1.00 79.75 385 LEU A C 1
ATOM 3035 O O . LEU A 1 385 ? 5.169 13.228 25.645 1.00 79.75 385 LEU A O 1
ATOM 3039 N N . GLY A 1 386 ? 4.241 13.946 27.564 1.00 71.75 386 GLY A N 1
ATOM 3040 C CA . GLY A 1 386 ? 5.422 14.667 28.043 1.00 71.75 386 GLY A CA 1
ATOM 3041 C C . GLY A 1 386 ? 6.382 13.823 28.882 1.00 71.75 386 GLY A C 1
ATOM 3042 O O . GLY A 1 386 ? 7.502 14.255 29.136 1.00 71.75 386 GLY A O 1
ATOM 3043 N N . SER A 1 387 ? 5.960 12.641 29.341 1.00 82.38 387 SER A N 1
ATOM 3044 C CA . SER A 1 387 ? 6.746 11.750 30.201 1.00 82.38 387 SER A CA 1
ATOM 3045 C C . SER A 1 387 ? 6.776 10.328 29.651 1.00 82.38 387 SER A C 1
ATOM 3047 O O . SER A 1 387 ? 5.781 9.822 29.135 1.00 82.38 387 SER A O 1
ATOM 3049 N N . VAL A 1 388 ? 7.905 9.639 29.849 1.00 81.62 388 VAL A N 1
ATOM 3050 C CA . VAL A 1 388 ? 8.077 8.211 29.518 1.00 81.62 388 VAL A CA 1
ATOM 3051 C C . VAL A 1 388 ? 7.027 7.339 30.224 1.00 81.62 388 VAL A C 1
ATOM 3053 O O . VAL A 1 388 ? 6.620 6.305 29.699 1.00 81.62 388 VAL A O 1
ATOM 3056 N N . MET A 1 389 ? 6.542 7.779 31.390 1.00 85.94 389 MET A N 1
ATOM 3057 C CA . MET A 1 389 ? 5.513 7.071 32.155 1.00 85.94 389 MET A CA 1
ATOM 3058 C C . MET A 1 389 ? 4.102 7.220 31.572 1.00 85.94 389 MET A C 1
ATOM 3060 O O . MET A 1 389 ? 3.237 6.407 31.882 1.00 85.94 389 MET A O 1
ATOM 3064 N N . ASP A 1 390 ? 3.840 8.211 30.715 1.00 88.62 390 ASP A N 1
ATOM 3065 C CA . ASP A 1 390 ? 2.480 8.462 30.217 1.00 88.62 390 ASP A CA 1
ATOM 3066 C C . ASP A 1 390 ? 1.980 7.299 29.356 1.00 88.62 390 ASP A C 1
ATOM 3068 O O . ASP A 1 390 ? 0.840 6.860 29.486 1.00 88.62 390 ASP A O 1
ATOM 3072 N N . ALA A 1 391 ? 2.864 6.736 28.527 1.00 86.12 391 ALA A N 1
ATOM 3073 C CA . ALA A 1 391 ? 2.539 5.599 27.675 1.00 86.12 391 ALA A CA 1
ATOM 3074 C C . ALA A 1 391 ? 2.193 4.340 28.488 1.00 86.12 391 ALA A C 1
ATOM 3076 O O . ALA A 1 391 ? 1.248 3.626 28.146 1.00 86.12 391 ALA A O 1
ATOM 3077 N N . SER A 1 392 ? 2.931 4.068 29.571 1.00 89.62 392 SER A N 1
ATOM 3078 C CA . SER A 1 392 ? 2.679 2.897 30.418 1.00 89.62 392 SER A CA 1
ATOM 3079 C C . SER A 1 392 ? 1.405 3.064 31.248 1.00 89.62 392 SER A C 1
ATOM 3081 O O . SER A 1 392 ? 0.603 2.131 31.315 1.00 89.62 392 SER A O 1
ATOM 3083 N N . LEU A 1 393 ? 1.167 4.258 31.802 1.00 93.94 393 LEU A N 1
ATOM 3084 C CA . LEU A 1 393 ? -0.055 4.582 32.540 1.00 93.94 393 LEU A CA 1
ATOM 3085 C C . LEU A 1 393 ? -1.299 4.501 31.650 1.00 93.94 393 LEU A C 1
ATOM 3087 O O . LEU A 1 393 ? -2.271 3.848 32.033 1.00 93.94 393 LEU A O 1
ATOM 3091 N N . LEU A 1 394 ? -1.259 5.098 30.453 1.00 92.19 394 LEU A N 1
ATOM 3092 C CA . LEU A 1 394 ? -2.351 5.016 29.483 1.00 92.19 394 LEU A CA 1
ATOM 3093 C C . LEU A 1 394 ? -2.610 3.567 29.066 1.00 92.19 394 LEU A C 1
ATOM 3095 O O . LEU A 1 394 ? -3.755 3.123 29.073 1.00 92.19 394 LEU A O 1
ATOM 3099 N N . SER A 1 395 ? -1.561 2.812 28.731 1.00 91.06 395 SER A N 1
ATOM 3100 C CA . SER A 1 395 ? -1.696 1.411 28.321 1.00 91.06 395 SER A CA 1
ATOM 3101 C C . SER A 1 395 ? -2.375 0.568 29.405 1.00 91.06 395 SER A C 1
ATOM 3103 O O . SER A 1 395 ? -3.377 -0.096 29.130 1.00 91.06 395 SER A O 1
ATOM 3105 N N . GLN A 1 396 ? -1.904 0.662 30.655 1.00 93.31 396 GLN A N 1
ATOM 3106 C CA . GLN A 1 396 ? -2.503 -0.067 31.774 1.00 93.31 396 GLN A CA 1
ATOM 3107 C C . GLN A 1 396 ? -3.951 0.366 32.026 1.00 93.31 396 GLN A C 1
ATOM 3109 O O . GLN A 1 396 ? -4.823 -0.479 32.217 1.00 93.31 396 GLN A O 1
ATOM 3114 N N . PHE A 1 397 ? -4.230 1.669 31.979 1.00 95.69 397 PHE A N 1
ATOM 3115 C CA . PHE A 1 397 ? -5.586 2.191 32.124 1.00 95.69 397 PHE A CA 1
ATOM 3116 C C . PHE A 1 397 ? -6.535 1.659 31.046 1.00 95.69 397 PHE A C 1
ATOM 3118 O O . PHE A 1 397 ? -7.644 1.243 31.370 1.00 95.69 397 PHE A O 1
ATOM 3125 N N . LEU A 1 398 ? -6.108 1.610 29.780 1.00 93.69 398 LEU A N 1
ATOM 3126 C CA . LEU A 1 398 ? -6.916 1.063 28.687 1.00 93.69 398 LEU A CA 1
ATOM 3127 C C . LEU A 1 398 ? -7.179 -0.438 28.852 1.00 93.69 398 LEU A C 1
ATOM 3129 O O . LEU A 1 398 ? -8.271 -0.901 28.516 1.00 93.69 398 LEU A O 1
ATOM 3133 N N . VAL A 1 399 ? -6.201 -1.197 29.358 1.00 90.69 399 VAL A N 1
ATOM 3134 C CA . VAL A 1 399 ? -6.380 -2.617 29.694 1.00 90.69 399 VAL A CA 1
ATOM 3135 C C . VAL A 1 399 ? -7.438 -2.762 30.785 1.00 90.69 399 VAL A C 1
ATOM 3137 O O . VAL A 1 399 ? -8.433 -3.450 30.560 1.00 90.69 399 VAL A O 1
ATOM 3140 N N . ASP A 1 400 ? -7.274 -2.063 31.909 1.00 93.12 400 ASP A N 1
ATOM 3141 C CA . ASP A 1 400 ? -8.194 -2.129 33.048 1.00 93.12 400 ASP A CA 1
ATOM 3142 C C . ASP A 1 400 ? -9.615 -1.690 32.630 1.00 93.12 400 ASP A C 1
ATOM 3144 O O . ASP A 1 400 ? -10.600 -2.376 32.911 1.00 93.12 400 ASP A O 1
ATOM 3148 N N . LEU A 1 401 ? -9.738 -0.602 31.865 1.00 93.81 401 LEU A N 1
ATOM 3149 C CA . LEU A 1 401 ? -11.015 -0.066 31.389 1.00 93.81 401 LEU A CA 1
ATOM 3150 C C . LEU A 1 401 ? -11.772 -1.050 30.480 1.00 93.81 401 LEU A C 1
ATOM 3152 O O . LEU A 1 401 ? -12.991 -1.199 30.604 1.00 93.81 401 LEU A O 1
ATOM 3156 N N . ARG A 1 402 ? -11.068 -1.768 29.595 1.00 90.25 402 ARG A N 1
ATOM 3157 C CA . ARG A 1 402 ? -11.676 -2.792 28.723 1.00 90.25 402 ARG A CA 1
ATOM 3158 C C . ARG A 1 402 ? -12.289 -3.951 29.503 1.00 90.25 402 ARG A C 1
ATOM 3160 O O . ARG A 1 402 ? -13.220 -4.570 28.999 1.00 90.25 402 ARG A O 1
ATOM 3167 N N . THR A 1 403 ? -11.795 -4.244 30.706 1.00 90.38 403 THR A N 1
ATOM 3168 C CA . THR A 1 403 ? -12.343 -5.335 31.528 1.00 90.38 403 THR A CA 1
ATOM 3169 C C . THR A 1 403 ? -13.707 -5.002 32.133 1.00 90.38 403 THR A C 1
ATOM 3171 O O . THR A 1 403 ? -14.484 -5.912 32.420 1.00 90.38 403 THR A O 1
ATOM 3174 N N . VAL A 1 404 ? -14.024 -3.714 32.319 1.00 90.56 404 VAL A N 1
ATOM 3175 C CA . VAL A 1 404 ? -15.247 -3.295 33.022 1.00 90.56 404 VAL A CA 1
ATOM 3176 C C . VAL A 1 404 ? -16.352 -2.781 32.106 1.00 90.56 404 VAL A C 1
ATOM 3178 O O . VAL A 1 404 ? -17.520 -2.766 32.518 1.00 90.56 404 VAL A O 1
ATOM 3181 N N . LEU A 1 405 ? -15.995 -2.306 30.910 1.00 87.38 405 LEU A N 1
ATOM 3182 C CA . LEU A 1 405 ? -16.960 -1.829 29.929 1.00 87.38 405 LEU A CA 1
ATOM 3183 C C . LEU A 1 405 ? -17.643 -3.029 29.264 1.00 87.38 405 LEU A C 1
ATOM 3185 O O . LEU A 1 405 ? -16.991 -4.041 29.005 1.00 87.38 405 LEU A O 1
ATOM 3189 N N . PRO A 1 406 ? -18.958 -2.949 29.000 1.00 66.44 406 PRO A N 1
ATOM 3190 C CA . PRO A 1 406 ? -19.664 -4.034 28.337 1.00 66.44 406 PRO A CA 1
ATOM 3191 C C . PRO A 1 406 ? -19.003 -4.314 26.985 1.00 66.44 406 PRO A C 1
ATOM 3193 O O . PRO A 1 406 ? -18.864 -3.410 26.159 1.00 66.44 406 PRO A O 1
ATOM 3196 N N . GLN A 1 407 ? -18.598 -5.566 26.753 1.00 60.56 407 GLN A N 1
ATOM 3197 C CA . GLN A 1 407 ? -18.236 -5.993 25.407 1.00 60.56 407 GLN A CA 1
ATOM 3198 C C . GLN A 1 407 ? -19.468 -5.777 24.534 1.00 60.56 407 GLN A C 1
ATOM 3200 O O . GLN A 1 407 ? -20.560 -6.232 24.879 1.00 60.56 407 GLN A O 1
ATOM 3205 N N . VAL A 1 408 ? -19.318 -5.030 23.440 1.00 54.81 408 VAL A N 1
ATOM 3206 C CA . VAL A 1 408 ? -20.400 -4.817 22.479 1.00 54.81 408 VAL A CA 1
ATOM 3207 C C . VAL A 1 408 ? -20.684 -6.169 21.826 1.00 54.81 408 VAL A C 1
ATOM 3209 O O . VAL A 1 408 ? -20.053 -6.540 20.840 1.00 54.81 408 VAL A O 1
ATOM 3212 N N . GLY A 1 409 ? -21.591 -6.930 22.439 1.00 41.69 409 GLY A N 1
ATOM 3213 C CA . GLY A 1 409 ? -22.030 -8.237 21.985 1.00 41.69 409 GLY A CA 1
ATOM 3214 C C . GLY A 1 409 ? -22.684 -8.113 20.619 1.00 41.69 409 GLY A C 1
ATOM 3215 O O . GLY A 1 409 ? -23.762 -7.535 20.479 1.00 41.69 409 GLY A O 1
ATOM 3216 N N . GLY A 1 410 ? -22.013 -8.653 19.605 1.00 30.97 410 GLY A N 1
ATOM 3217 C CA . GLY A 1 410 ? -22.685 -9.092 18.397 1.00 30.97 410 GLY A CA 1
ATOM 3218 C C . GLY A 1 410 ? -23.576 -10.280 18.741 1.00 30.97 410 GLY A C 1
ATOM 3219 O O . GLY A 1 410 ? -23.180 -11.148 19.517 1.00 30.97 410 GLY A O 1
ATOM 3220 N N . LEU A 1 411 ? -24.777 -10.293 18.162 1.00 30.17 411 LEU A N 1
ATOM 3221 C CA . LEU A 1 411 ? -25.564 -11.502 17.956 1.00 30.17 411 LEU A CA 1
ATOM 3222 C C . LEU A 1 411 ? -24.635 -12.675 17.632 1.00 30.17 411 LEU A C 1
ATOM 3224 O O . LEU A 1 411 ? -23.991 -12.619 16.593 1.00 30.17 411 LEU A O 1
ATOM 3228 N N . LEU A 1 412 ? -24.619 -13.694 18.486 1.00 25.19 412 LEU A N 1
ATOM 3229 C CA . LEU A 1 412 ? -24.611 -15.120 18.154 1.00 25.19 412 LEU A CA 1
ATOM 3230 C C . LEU A 1 412 ? -24.982 -15.861 19.455 1.00 25.19 412 LEU A C 1
ATOM 3232 O O . LEU A 1 412 ? -24.142 -16.150 20.301 1.00 25.19 412 LEU A O 1
ATOM 3236 N N . THR A 1 413 ? -26.285 -16.082 19.648 1.00 22.75 413 THR A N 1
ATOM 3237 C CA . THR A 1 413 ? -26.813 -17.239 20.394 1.00 22.75 413 THR A CA 1
ATOM 3238 C C . THR A 1 413 ? -26.353 -18.541 19.712 1.00 22.75 413 THR A C 1
ATOM 3240 O O . THR A 1 413 ? -26.056 -18.473 18.518 1.00 22.75 413 THR A O 1
ATOM 3243 N N . PRO A 1 414 ? -26.262 -19.671 20.447 1.00 32.16 414 PRO A N 1
ATOM 3244 C CA . PRO A 1 414 ? -25.571 -20.901 20.028 1.00 32.16 414 PRO A CA 1
ATOM 3245 C C . PRO A 1 414 ? -25.979 -21.467 18.668 1.00 32.16 414 PRO A C 1
ATOM 3247 O O . PRO A 1 414 ? -27.166 -21.322 18.293 1.00 32.16 414 PRO A O 1
#